Protein AF-A0A7G8G0A5-F1 (afdb_monomer)

Foldseek 3Di:
DPPFPKDKFFEDEDELDAAFAQDKDKDKADDPLVLVVQVVLVVDQQKHWYWYQHPVVRDTDQKTFIWHFPDWDADPSRIIITMIGTHFMWGFPAFPDPPPTTMTIITTAAADDDPDVPVLLVVQVVVVVVVQVVQVVVCVLQVHPDGDPPDQDSRLVSNLRVCLNPDDDSCSVVSSVSSPDSYSVPNPDPPPDDDDDDDDDDDDDDDDDDDDDDDDDDDPDDDPPPVVVVSVVVNVVSVLVVVLVVPWQAADDLVSLQVVLLVCLVLCLCCLQQNQDPAFFFQDVQRDDDQRNVRRLVVLVVLCVVLVVLVDDQAFEEEEEQCFLPPSVQCCCVVRNYQYEYEDLHPSRQVNNVVVDDPVTNYHYDYDDLLDDPAAFQQGLEYHYEAPQQQDLDLLSNLQSRLRNHHANHKYKYKHKAFFDVVNDDQDSVLVVLLVSLCGRNNGNDHHHLVRSLVSNVPHPSHDAHKDKDWSLSRRLVRLVSSLCSCVVCVVSQPVSPPVSVSVSSSCNVSSVSVSVCSVVRRMIIMIMMGDHD

pLDDT: mean 80.88, std 18.95, range [22.48, 98.88]

Nearest PDB structures (foldseek):
  3uj7-assembly1_A  TM=8.685E-01  e=6.143E-18  Plasmodium falciparum
  3ujc-assembly1_A  TM=8.290E-01  e=1.973E-17  Plasmodium falciparum
  4r6x-assembly2_B  TM=8.231E-01  e=2.464E-17  Plasmodium falciparum
  4mwz-assembly1_A  TM=8.624E-01  e=1.459E-16  Plasmodium vivax Sal-1
  6f5z-assembly1_A  TM=7.171E-01  e=2.883E-12  Haloferax volcanii DS2

Structure (mmCIF, N/CA/C/O backbone):
data_AF-A0A7G8G0A5-F1
#
_entry.id   AF-A0A7G8G0A5-F1
#
loop_
_atom_site.group_PDB
_atom_site.id
_atom_site.type_symbol
_atom_site.label_atom_id
_atom_site.label_alt_id
_atom_site.label_comp_id
_atom_site.label_asym_id
_atom_site.label_entity_id
_atom_site.label_seq_id
_atom_site.pdbx_PDB_ins_code
_atom_site.Cartn_x
_atom_site.Cartn_y
_atom_site.Cartn_z
_atom_site.occupancy
_atom_site.B_iso_or_equiv
_atom_site.auth_seq_id
_atom_site.auth_comp_id
_atom_site.auth_asym_id
_atom_site.auth_atom_id
_atom_site.pdbx_PDB_model_num
ATOM 1 N N . MET A 1 1 ? 52.695 -19.908 -10.503 1.00 34.16 1 MET A N 1
ATOM 2 C CA . MET A 1 1 ? 51.770 -19.891 -9.353 1.00 34.16 1 MET A CA 1
ATOM 3 C C . MET A 1 1 ? 51.284 -18.464 -9.249 1.00 34.16 1 MET A C 1
ATOM 5 O O . MET A 1 1 ? 52.084 -17.617 -8.889 1.00 34.16 1 MET A O 1
ATOM 9 N N . VAL A 1 2 ? 50.066 -18.184 -9.720 1.00 43.34 2 VAL A N 1
ATOM 10 C CA . VAL A 1 2 ? 49.451 -16.864 -9.519 1.00 43.34 2 VAL A CA 1
ATOM 11 C C . VAL A 1 2 ? 49.187 -16.764 -8.023 1.00 43.34 2 VAL A C 1
ATOM 13 O O . VAL A 1 2 ? 48.562 -17.663 -7.460 1.00 43.34 2 VAL A O 1
ATOM 16 N N . ASP A 1 3 ? 49.772 -15.762 -7.383 1.00 43.97 3 ASP A N 1
ATOM 17 C CA . ASP A 1 3 ? 49.637 -15.519 -5.952 1.00 43.97 3 ASP A CA 1
ATOM 18 C C . ASP A 1 3 ? 48.184 -15.100 -5.694 1.00 43.97 3 ASP A C 1
ATOM 20 O O . ASP A 1 3 ? 47.795 -13.958 -5.930 1.00 43.97 3 ASP A O 1
ATOM 24 N N . LEU A 1 4 ? 47.325 -16.067 -5.354 1.00 57.28 4 LEU A N 1
ATOM 25 C CA . LEU A 1 4 ? 45.922 -15.802 -5.056 1.00 57.28 4 LEU A CA 1
ATOM 26 C C . LEU A 1 4 ? 45.895 -15.021 -3.744 1.00 57.28 4 LEU A C 1
ATOM 28 O O . LEU A 1 4 ? 46.012 -15.596 -2.664 1.00 57.28 4 LEU A O 1
ATOM 32 N N . SER A 1 5 ? 45.767 -13.700 -3.841 1.00 76.12 5 SER A N 1
ATOM 33 C CA . SER A 1 5 ? 45.547 -12.842 -2.684 1.00 76.12 5 SER A CA 1
ATOM 34 C C . SER A 1 5 ? 44.157 -13.146 -2.126 1.00 76.12 5 SER A C 1
ATOM 36 O O . SER A 1 5 ? 43.118 -12.760 -2.663 1.00 76.12 5 SER A O 1
ATOM 38 N N . VAL A 1 6 ? 44.160 -13.943 -1.064 1.00 85.38 6 VAL A N 1
ATOM 39 C CA . VAL A 1 6 ? 42.969 -14.436 -0.388 1.00 85.38 6 VAL A CA 1
ATOM 40 C C . VAL A 1 6 ? 42.636 -13.505 0.778 1.00 85.38 6 VAL A C 1
ATOM 42 O O . VAL A 1 6 ? 43.509 -13.169 1.578 1.00 85.38 6 VAL A O 1
ATOM 45 N N . ARG A 1 7 ? 41.377 -13.067 0.873 1.00 89.06 7 ARG A N 1
ATOM 46 C CA . ARG A 1 7 ? 40.922 -12.117 1.895 1.00 89.06 7 ARG A CA 1
ATOM 47 C C . ARG A 1 7 ? 39.550 -12.499 2.441 1.00 89.06 7 ARG A C 1
ATOM 49 O O . ARG A 1 7 ? 38.685 -12.925 1.687 1.00 89.06 7 ARG A O 1
ATOM 56 N N . GLU A 1 8 ? 39.331 -12.305 3.738 1.00 92.94 8 GLU A N 1
ATOM 57 C CA . GLU A 1 8 ? 37.993 -12.417 4.322 1.00 92.94 8 GLU A CA 1
ATOM 58 C C . GLU A 1 8 ? 37.200 -11.123 4.093 1.00 92.94 8 GLU A C 1
ATOM 60 O O . GLU A 1 8 ? 37.700 -10.022 4.347 1.00 92.94 8 GLU A O 1
ATOM 65 N N . LEU A 1 9 ? 35.969 -11.258 3.600 1.00 94.81 9 LEU A N 1
ATOM 66 C CA . LEU A 1 9 ? 35.098 -10.142 3.250 1.00 94.81 9 LEU A CA 1
ATOM 67 C C . LEU A 1 9 ? 33.682 -10.377 3.807 1.00 94.81 9 LEU A C 1
ATOM 69 O O . LEU A 1 9 ? 33.119 -11.458 3.594 1.00 94.81 9 LEU A O 1
ATOM 73 N N . PRO A 1 10 ? 33.073 -9.388 4.488 1.00 97.12 10 PRO A N 1
ATOM 74 C CA . PRO A 1 10 ? 31.639 -9.394 4.757 1.00 97.12 10 PRO A CA 1
ATOM 75 C C . PRO A 1 10 ? 30.868 -9.414 3.439 1.00 97.12 10 PRO A C 1
ATOM 77 O O . PRO A 1 10 ? 31.215 -8.681 2.517 1.00 97.12 10 PRO A O 1
ATOM 80 N N . LEU A 1 11 ? 29.829 -10.234 3.337 1.00 97.06 11 LEU A N 1
ATOM 81 C CA . LEU A 1 11 ? 29.008 -10.374 2.143 1.00 97.06 11 LEU A CA 1
ATOM 82 C C . LEU A 1 11 ? 27.612 -9.798 2.362 1.00 97.06 11 LEU A C 1
ATOM 84 O O . LEU A 1 11 ? 26.955 -10.050 3.376 1.00 97.06 11 LEU A O 1
ATOM 88 N N . PHE A 1 12 ? 27.125 -9.120 1.331 1.00 97.06 12 PHE A N 1
ATOM 89 C CA . PHE A 1 12 ? 25.770 -8.622 1.214 1.00 97.06 12 PHE A CA 1
ATOM 90 C C . PHE A 1 12 ? 25.088 -9.250 -0.012 1.00 97.06 12 PHE A C 1
ATOM 92 O O . PHE A 1 12 ? 25.199 -8.733 -1.127 1.00 97.06 12 PHE A O 1
ATOM 99 N N . PRO A 1 13 ? 24.399 -10.391 0.177 1.00 95.69 13 PRO A N 1
ATOM 100 C CA . PRO A 1 13 ? 23.597 -10.999 -0.873 1.00 95.69 13 PRO A CA 1
ATOM 101 C C . PRO A 1 13 ? 22.370 -10.147 -1.189 1.00 95.69 13 PRO A C 1
ATOM 103 O O . PRO A 1 13 ? 21.563 -9.889 -0.296 1.00 95.69 13 PRO A O 1
ATOM 106 N N . LEU A 1 14 ? 22.220 -9.739 -2.449 1.00 92.69 14 LEU A N 1
ATOM 107 C CA . LEU A 1 14 ? 21.094 -8.929 -2.914 1.00 92.69 14 LEU A CA 1
ATOM 108 C C . LEU A 1 14 ? 20.305 -9.669 -4.009 1.00 92.69 14 LEU A C 1
ATOM 110 O O . LEU A 1 14 ? 20.919 -10.221 -4.927 1.00 92.69 14 LEU A O 1
ATOM 114 N N . PRO A 1 15 ? 18.961 -9.705 -3.929 1.00 90.62 15 PRO A N 1
ATOM 115 C CA . PRO A 1 15 ? 18.132 -10.444 -4.876 1.00 90.62 15 PRO A CA 1
ATOM 116 C C . PRO A 1 15 ? 18.207 -9.820 -6.271 1.00 90.62 15 PRO A C 1
ATOM 118 O O . PRO A 1 15 ? 17.812 -8.673 -6.453 1.00 90.62 15 PRO A O 1
ATOM 121 N N . ASP A 1 16 ? 18.715 -10.584 -7.241 1.00 88.12 16 ASP A N 1
ATOM 122 C CA . ASP A 1 16 ? 18.859 -10.175 -8.649 1.00 88.12 16 ASP A CA 1
ATOM 123 C C . ASP A 1 16 ? 19.626 -8.855 -8.885 1.00 88.12 16 ASP A C 1
ATOM 125 O O . ASP A 1 16 ? 19.468 -8.218 -9.925 1.00 88.12 16 ASP A O 1
ATOM 129 N N . VAL A 1 17 ? 20.503 -8.464 -7.953 1.00 89.88 17 VAL A N 1
ATOM 130 C CA . VAL A 1 17 ? 21.410 -7.317 -8.120 1.00 89.88 17 VAL A CA 1
ATOM 131 C C . VAL A 1 17 ? 22.817 -7.820 -8.428 1.00 89.88 17 VAL A C 1
ATOM 133 O O . VAL A 1 17 ? 23.393 -8.591 -7.659 1.00 89.88 17 VAL A O 1
ATOM 136 N N . VAL A 1 18 ? 23.382 -7.344 -9.538 1.00 92.25 18 VAL A N 1
ATOM 137 C CA . VAL A 1 18 ? 24.767 -7.594 -9.954 1.00 92.25 18 VAL A CA 1
ATOM 138 C C . VAL A 1 18 ? 25.498 -6.255 -9.973 1.00 92.25 18 VAL A C 1
ATOM 140 O O . VAL A 1 18 ? 25.157 -5.380 -10.761 1.00 92.25 18 VAL A O 1
ATOM 143 N N . LEU A 1 19 ? 26.487 -6.085 -9.094 1.00 92.94 19 LEU A N 1
ATOM 144 C CA . LEU A 1 19 ? 27.328 -4.887 -9.059 1.00 92.94 19 LEU A CA 1
ATOM 145 C C . LEU A 1 19 ? 28.544 -5.071 -9.972 1.00 92.94 19 LEU A C 1
ATOM 147 O O . LEU A 1 19 ? 29.227 -6.093 -9.885 1.00 92.94 19 LEU A O 1
ATOM 151 N N . PHE A 1 20 ? 28.848 -4.067 -10.792 1.00 92.31 20 PHE A N 1
ATOM 152 C CA . PHE A 1 20 ? 30.043 -4.035 -11.634 1.00 92.31 20 PHE A CA 1
ATOM 153 C C . PHE A 1 20 ? 31.130 -3.106 -11.064 1.00 92.31 20 PHE A C 1
ATOM 155 O O . PHE A 1 20 ? 30.820 -2.163 -10.334 1.00 92.31 20 PHE A O 1
ATOM 162 N N . PRO A 1 21 ? 32.417 -3.331 -11.393 1.00 90.94 21 PRO A N 1
ATOM 163 C CA . PRO A 1 21 ? 33.472 -2.353 -11.132 1.00 90.94 21 PRO A CA 1
ATOM 164 C C . PRO A 1 21 ? 33.136 -0.974 -11.715 1.00 90.94 21 PRO A C 1
ATOM 166 O O . PRO A 1 21 ? 32.608 -0.885 -12.822 1.00 90.94 21 PRO A O 1
ATOM 169 N N . SER A 1 22 ? 33.467 0.081 -10.972 1.00 85.56 22 SER A N 1
ATOM 170 C CA . SER A 1 22 ? 33.176 1.492 -11.270 1.00 85.56 22 SER A CA 1
ATOM 171 C C . SER A 1 22 ? 31.691 1.882 -11.288 1.00 85.56 22 SER A C 1
ATOM 173 O O . SER A 1 22 ? 31.385 3.051 -11.516 1.00 85.56 22 SER A O 1
ATOM 175 N N . ASP A 1 23 ? 30.774 0.952 -11.014 1.00 87.69 23 ASP A N 1
ATOM 176 C CA . ASP A 1 23 ? 29.342 1.236 -10.939 1.00 87.69 23 ASP A CA 1
ATOM 177 C C . ASP A 1 23 ? 28.933 1.743 -9.548 1.00 87.69 23 ASP A C 1
ATOM 179 O O . ASP A 1 23 ? 29.533 1.377 -8.530 1.00 87.69 23 ASP A O 1
ATOM 183 N N . VAL A 1 24 ? 27.909 2.596 -9.498 1.00 83.94 24 VAL A N 1
ATOM 184 C CA . VAL A 1 24 ? 27.424 3.216 -8.259 1.00 83.94 24 VAL A CA 1
ATOM 185 C C . VAL A 1 24 ? 26.131 2.549 -7.815 1.00 83.94 24 VAL A C 1
ATOM 187 O O . VAL A 1 24 ? 25.123 2.595 -8.514 1.00 83.94 24 VAL A O 1
ATOM 190 N N . LEU A 1 25 ? 26.126 2.007 -6.598 1.00 89.94 25 LEU A N 1
ATOM 191 C CA . LEU A 1 25 ? 24.969 1.329 -6.018 1.00 89.94 25 LEU A CA 1
ATOM 192 C C . LEU A 1 25 ? 24.530 2.012 -4.712 1.00 89.94 25 LEU A C 1
ATOM 194 O O . LEU A 1 25 ? 25.186 1.853 -3.673 1.00 89.94 25 LEU A O 1
ATOM 198 N N . PRO A 1 26 ? 23.428 2.784 -4.739 1.00 87.81 26 PRO A N 1
ATOM 199 C CA . PRO A 1 26 ? 22.772 3.296 -3.541 1.00 87.81 26 PRO A CA 1
ATOM 200 C C . PRO A 1 26 ? 22.026 2.176 -2.807 1.00 87.81 26 PRO A C 1
ATOM 202 O O . PRO A 1 26 ? 21.297 1.404 -3.426 1.00 87.81 26 PRO A O 1
ATOM 205 N N . LEU A 1 27 ? 22.170 2.103 -1.484 1.00 90.12 27 LEU A N 1
ATOM 206 C CA . LEU A 1 27 ? 21.532 1.082 -0.652 1.00 90.12 27 LEU A CA 1
ATOM 207 C C . LEU A 1 27 ? 20.889 1.704 0.587 1.00 90.12 27 LEU A C 1
ATOM 209 O O . LEU A 1 27 ? 21.472 2.568 1.247 1.00 90.12 27 LEU A O 1
ATOM 213 N N . HIS A 1 28 ? 19.704 1.202 0.932 1.00 89.62 28 HIS A N 1
ATOM 214 C CA . HIS A 1 28 ? 19.047 1.480 2.205 1.00 89.62 28 HIS A CA 1
ATOM 215 C C . HIS A 1 28 ? 19.254 0.299 3.160 1.00 89.62 28 HIS A C 1
ATOM 217 O O . HIS A 1 28 ? 18.750 -0.799 2.932 1.00 89.62 28 HIS A O 1
ATOM 223 N N . ILE A 1 29 ? 20.008 0.521 4.234 1.00 91.31 29 ILE A N 1
ATOM 224 C CA . ILE A 1 29 ? 20.352 -0.484 5.239 1.00 91.31 29 ILE A CA 1
ATOM 225 C C . ILE A 1 29 ? 19.411 -0.343 6.432 1.00 91.31 29 ILE A C 1
ATOM 227 O O . ILE A 1 29 ? 19.525 0.600 7.217 1.00 91.31 29 ILE A O 1
ATOM 231 N N . PHE A 1 30 ? 18.500 -1.301 6.589 1.00 90.12 30 PHE A N 1
ATOM 232 C CA . PHE A 1 30 ? 17.527 -1.308 7.686 1.00 90.12 30 PHE A CA 1
ATOM 233 C C . PHE A 1 30 ? 17.541 -2.599 8.513 1.00 90.12 30 PHE A C 1
ATOM 235 O O . PHE A 1 30 ? 17.307 -2.541 9.719 1.00 90.12 30 PHE A O 1
ATOM 242 N N . GLU A 1 31 ? 17.863 -3.751 7.915 1.00 89.62 31 GLU A N 1
ATOM 243 C CA . GLU A 1 31 ? 17.941 -5.023 8.642 1.00 89.62 31 GLU A CA 1
ATOM 244 C C . GLU A 1 31 ? 19.078 -5.019 9.676 1.00 89.62 31 GLU A C 1
ATOM 246 O O . GLU A 1 31 ? 20.223 -4.676 9.368 1.00 89.62 31 GLU A O 1
ATOM 251 N N . SER A 1 32 ? 18.794 -5.488 10.894 1.00 90.12 32 SER A N 1
ATOM 252 C CA . SER A 1 32 ? 19.729 -5.490 12.030 1.00 90.12 32 SER A CA 1
ATOM 253 C C . SER A 1 32 ? 21.078 -6.143 11.716 1.00 90.12 32 SER A C 1
ATOM 255 O O . SER A 1 32 ? 22.125 -5.638 12.122 1.00 90.12 32 SER A O 1
ATOM 257 N N . ARG A 1 33 ? 21.076 -7.239 10.946 1.00 92.75 33 ARG A N 1
ATOM 258 C CA . ARG A 1 33 ? 22.308 -7.916 10.514 1.00 92.75 33 ARG A CA 1
ATOM 259 C C . ARG A 1 33 ? 23.193 -7.052 9.625 1.00 92.75 33 ARG A C 1
ATOM 261 O O . ARG A 1 33 ? 24.404 -7.034 9.818 1.00 92.75 33 ARG A O 1
ATOM 268 N N . TYR A 1 34 ? 22.605 -6.302 8.699 1.00 94.44 34 TYR A N 1
ATOM 269 C CA . TYR A 1 34 ? 23.359 -5.447 7.790 1.00 94.44 34 TYR A CA 1
ATOM 270 C C . TYR A 1 34 ? 23.706 -4.101 8.421 1.00 94.44 34 TYR A C 1
ATOM 272 O O . TYR A 1 34 ? 24.714 -3.513 8.053 1.00 94.44 34 TYR A O 1
ATOM 280 N N . ARG A 1 35 ? 22.961 -3.656 9.440 1.00 93.69 35 ARG A N 1
ATOM 281 C CA . ARG A 1 35 ? 23.374 -2.546 10.316 1.00 93.69 35 ARG A CA 1
ATOM 282 C C . ARG A 1 35 ? 24.662 -2.889 11.067 1.00 93.69 35 ARG A C 1
ATOM 284 O O . ARG A 1 35 ? 25.605 -2.107 11.045 1.00 93.69 35 ARG A O 1
ATOM 291 N N . MET A 1 36 ? 24.732 -4.088 11.655 1.00 91.81 36 MET A N 1
ATOM 292 C CA . MET A 1 36 ? 25.958 -4.597 12.288 1.00 91.81 36 MET A CA 1
ATOM 293 C C . MET A 1 36 ? 27.101 -4.765 11.278 1.00 91.81 36 MET A C 1
ATOM 295 O O . MET A 1 36 ? 28.237 -4.402 11.574 1.00 91.81 36 MET A O 1
ATOM 299 N N . MET A 1 37 ? 26.802 -5.281 10.079 1.00 95.00 37 MET A N 1
ATOM 300 C CA . MET A 1 37 ? 27.782 -5.377 8.992 1.00 95.00 37 MET A CA 1
ATOM 301 C C . MET A 1 37 ? 28.336 -3.999 8.629 1.00 95.00 37 MET A C 1
ATOM 303 O O . MET A 1 37 ? 29.548 -3.820 8.612 1.00 95.00 37 MET A O 1
ATOM 307 N N . LEU A 1 38 ? 27.459 -3.023 8.379 1.00 94.38 38 LEU A N 1
ATOM 308 C CA . LEU A 1 38 ? 27.844 -1.672 7.993 1.00 94.38 38 LEU A CA 1
ATOM 309 C C . LEU A 1 38 ? 28.710 -1.015 9.068 1.00 94.38 38 LEU A C 1
ATOM 311 O O . LEU A 1 38 ? 29.742 -0.447 8.733 1.00 94.38 38 LEU A O 1
ATOM 315 N N . GLN A 1 39 ? 28.343 -1.136 10.345 1.00 91.81 39 GLN A N 1
ATOM 316 C CA . GLN A 1 39 ? 29.159 -0.614 11.440 1.00 91.81 39 GLN A CA 1
ATOM 317 C C . GLN A 1 39 ? 30.575 -1.216 11.425 1.00 91.81 39 GLN A C 1
ATOM 319 O O . GLN A 1 39 ? 31.555 -0.476 11.428 1.00 91.81 39 GLN A O 1
ATOM 324 N N . SER A 1 40 ? 30.688 -2.543 11.299 1.00 91.19 40 SER A N 1
ATOM 325 C CA . SER A 1 40 ? 31.984 -3.231 11.212 1.00 91.19 40 SER A CA 1
ATOM 326 C C . SER A 1 40 ? 32.793 -2.824 9.974 1.00 91.19 40 SER A C 1
ATOM 328 O O . SER A 1 40 ? 34.021 -2.748 10.024 1.00 91.19 40 SER A O 1
ATOM 330 N N . VAL A 1 41 ? 32.123 -2.577 8.851 1.00 93.94 41 VAL A N 1
ATOM 331 C CA . VAL A 1 41 ? 32.752 -2.170 7.590 1.00 93.94 41 VAL A CA 1
ATOM 332 C C . VAL A 1 41 ? 33.248 -0.722 7.667 1.00 93.94 41 VAL A C 1
ATOM 334 O O . VAL A 1 41 ? 34.349 -0.425 7.210 1.00 93.94 41 VAL A O 1
ATOM 337 N N . LEU A 1 42 ? 32.484 0.180 8.290 1.00 92.56 42 LEU A N 1
ATOM 338 C CA . LEU A 1 42 ? 32.860 1.587 8.473 1.00 92.56 42 LEU A CA 1
ATOM 339 C C . LEU A 1 42 ? 34.051 1.777 9.425 1.00 92.56 42 LEU A C 1
ATOM 341 O O . LEU A 1 42 ? 34.803 2.736 9.257 1.00 92.56 42 LEU A O 1
ATOM 345 N N . GLU A 1 43 ? 34.226 0.872 10.390 1.00 91.62 43 GLU A N 1
ATOM 346 C CA . GLU A 1 43 ? 35.365 0.840 11.321 1.00 91.62 43 GLU A CA 1
ATOM 347 C C . GLU A 1 43 ? 36.642 0.241 10.703 1.00 91.62 43 GLU A C 1
ATOM 349 O O . GLU A 1 43 ? 37.726 0.371 11.272 1.00 91.62 43 GLU A O 1
ATOM 354 N N . THR A 1 44 ? 36.525 -0.414 9.546 1.00 89.38 44 THR A N 1
ATOM 355 C CA . THR A 1 44 ? 37.640 -1.047 8.831 1.00 89.38 44 THR A CA 1
ATOM 356 C C . THR A 1 44 ? 37.958 -0.276 7.547 1.00 89.38 44 THR A C 1
ATOM 358 O O . THR A 1 44 ? 38.140 0.939 7.587 1.00 89.38 44 THR A O 1
ATOM 361 N N . ASP A 1 45 ? 38.065 -0.941 6.397 1.00 88.38 45 ASP A N 1
ATOM 362 C CA . ASP A 1 45 ? 38.434 -0.309 5.127 1.00 88.38 45 ASP A CA 1
ATOM 363 C C . ASP A 1 45 ? 37.228 0.046 4.251 1.00 88.38 45 ASP A C 1
ATOM 365 O O . ASP A 1 45 ? 37.384 0.272 3.054 1.00 88.38 45 ASP A O 1
ATOM 369 N N . ARG A 1 46 ? 36.025 0.114 4.839 1.00 95.31 46 ARG A N 1
ATOM 370 C CA . ARG A 1 46 ? 34.773 0.502 4.166 1.00 95.31 46 ARG A CA 1
ATOM 371 C C . ARG A 1 46 ? 34.373 -0.403 3.004 1.00 95.31 46 ARG A C 1
ATOM 373 O O . ARG A 1 46 ? 33.568 0.006 2.167 1.00 95.31 46 ARG A O 1
ATOM 380 N N . ARG A 1 47 ? 34.895 -1.631 2.969 1.00 95.88 47 ARG A N 1
ATOM 381 C CA . ARG A 1 47 ? 34.661 -2.597 1.896 1.00 95.88 47 ARG A CA 1
ATOM 382 C C . ARG A 1 47 ? 33.841 -3.798 2.340 1.00 95.88 47 ARG A C 1
ATOM 384 O O . ARG A 1 47 ? 34.058 -4.370 3.405 1.00 95.88 47 ARG A O 1
ATOM 391 N N . PHE A 1 48 ? 32.922 -4.208 1.476 1.00 97.56 48 PHE A N 1
ATOM 392 C CA . PHE A 1 48 ? 32.142 -5.435 1.613 1.00 97.56 48 PHE A CA 1
ATOM 393 C C . PHE A 1 48 ? 31.814 -6.005 0.231 1.00 97.56 48 PHE A C 1
ATOM 395 O O . PHE A 1 48 ? 31.931 -5.322 -0.779 1.00 97.56 48 PHE A O 1
ATOM 402 N N . GLY A 1 49 ? 31.437 -7.274 0.155 1.00 97.38 49 GLY A N 1
ATOM 403 C CA . GLY A 1 49 ? 31.151 -7.950 -1.103 1.00 97.38 49 GLY A CA 1
ATOM 404 C C . GLY A 1 49 ? 29.673 -7.920 -1.439 1.00 97.38 49 GLY A C 1
ATOM 405 O O . GLY A 1 49 ? 28.874 -8.477 -0.694 1.00 97.38 49 GLY A O 1
ATOM 406 N N . VAL A 1 50 ? 29.308 -7.346 -2.581 1.00 97.69 50 VAL A N 1
ATOM 407 C CA . VAL A 1 50 ? 27.973 -7.514 -3.158 1.00 97.69 50 VAL A CA 1
ATOM 408 C C . VAL A 1 50 ? 27.980 -8.769 -4.016 1.00 97.69 50 VAL A C 1
ATOM 410 O O . VAL A 1 50 ? 28.803 -8.925 -4.920 1.00 97.69 50 VAL A O 1
ATOM 413 N N . VAL A 1 51 ? 27.064 -9.678 -3.707 1.00 96.62 51 VAL A N 1
ATOM 414 C CA . VAL A 1 51 ? 26.895 -10.956 -4.403 1.00 96.62 51 VAL A CA 1
ATOM 415 C C . VAL A 1 51 ? 25.442 -11.100 -4.804 1.00 96.62 51 VAL A C 1
ATOM 417 O O . VAL A 1 51 ? 24.539 -10.824 -4.012 1.00 96.62 51 VAL A O 1
ATOM 420 N N . ARG A 1 52 ? 25.202 -11.553 -6.032 1.00 95.44 52 ARG A N 1
ATOM 421 C CA . ARG A 1 52 ? 23.842 -11.832 -6.473 1.00 95.44 52 ARG A CA 1
ATOM 422 C C . ARG A 1 52 ? 23.275 -12.996 -5.664 1.00 95.44 52 ARG A C 1
ATOM 424 O O . ARG A 1 52 ? 23.906 -14.046 -5.524 1.00 95.44 52 ARG A O 1
ATOM 431 N N . TRP A 1 53 ? 22.068 -12.812 -5.154 1.00 93.19 53 TRP A N 1
ATOM 432 C CA . TRP A 1 53 ? 21.223 -13.877 -4.636 1.00 93.19 53 TRP A CA 1
ATOM 433 C C . TRP A 1 53 ? 20.174 -14.220 -5.694 1.00 93.19 53 TRP A C 1
ATOM 435 O O . TRP A 1 53 ? 19.408 -13.343 -6.090 1.00 93.19 53 TRP A O 1
ATOM 445 N N . ASP A 1 54 ? 20.144 -15.468 -6.162 1.00 89.81 54 ASP A N 1
ATOM 446 C CA . ASP A 1 54 ? 19.067 -15.964 -7.022 1.00 89.81 54 ASP A CA 1
ATOM 447 C C . ASP A 1 54 ? 17.874 -16.347 -6.129 1.00 89.81 54 ASP A C 1
ATOM 449 O O . ASP A 1 54 ? 17.948 -17.347 -5.403 1.00 89.81 54 ASP A O 1
ATOM 453 N N . PRO A 1 55 ? 16.765 -15.582 -6.146 1.00 79.62 55 PRO A N 1
ATOM 454 C CA . PRO A 1 55 ? 15.609 -15.873 -5.306 1.00 79.62 55 PRO A CA 1
ATOM 455 C C . PRO A 1 55 ? 14.874 -17.155 -5.725 1.00 79.62 55 PRO A C 1
ATOM 457 O O . PRO A 1 55 ? 14.166 -17.728 -4.899 1.00 79.62 55 PRO A O 1
ATOM 460 N N . ASN A 1 56 ? 15.036 -17.615 -6.972 1.00 82.94 56 ASN A N 1
ATOM 461 C CA . ASN A 1 56 ? 14.377 -18.819 -7.483 1.00 82.94 56 ASN A CA 1
ATOM 462 C C . ASN A 1 56 ? 15.103 -20.083 -7.020 1.00 82.94 56 ASN A C 1
ATOM 464 O O . ASN A 1 56 ? 14.465 -21.045 -6.603 1.00 82.94 56 ASN A O 1
ATOM 468 N N . GLN A 1 57 ? 16.435 -20.075 -7.093 1.00 84.88 57 GLN A N 1
ATOM 469 C CA . GLN A 1 57 ? 17.271 -21.208 -6.678 1.00 84.88 57 GLN A CA 1
ATOM 470 C C . GLN A 1 57 ? 17.650 -21.151 -5.192 1.00 84.88 57 GLN A C 1
ATOM 472 O O . GLN A 1 57 ? 18.132 -22.139 -4.645 1.00 84.88 57 GLN A O 1
ATOM 477 N N . GLN A 1 58 ? 17.415 -20.012 -4.532 1.00 86.31 58 GLN A N 1
ATOM 478 C CA . GLN A 1 58 ? 17.864 -19.725 -3.167 1.00 86.31 58 GLN A CA 1
ATOM 479 C C . GLN A 1 58 ? 19.370 -19.945 -2.986 1.00 86.31 58 GLN A C 1
ATOM 481 O O . GLN A 1 58 ? 19.838 -20.469 -1.973 1.00 86.31 58 GLN A O 1
ATOM 486 N N . THR A 1 59 ? 20.137 -19.537 -3.994 1.00 90.88 59 THR A N 1
ATOM 487 C CA . THR A 1 59 ? 21.588 -19.701 -4.030 1.00 90.88 59 THR A CA 1
ATOM 488 C C . THR A 1 59 ? 22.285 -18.376 -4.273 1.00 90.88 59 THR A C 1
ATOM 490 O O . THR A 1 59 ? 21.795 -17.500 -4.983 1.00 90.88 59 THR A O 1
ATOM 493 N N . MET A 1 60 ? 23.471 -18.244 -3.690 1.00 93.19 60 MET A N 1
ATOM 494 C CA . MET A 1 60 ? 24.361 -17.114 -3.915 1.00 93.19 60 MET A CA 1
ATOM 495 C C . MET A 1 60 ? 25.265 -17.405 -5.113 1.00 93.19 60 MET A C 1
ATOM 497 O O . MET A 1 60 ? 25.771 -18.521 -5.236 1.00 93.19 60 MET A O 1
ATOM 501 N N . ALA A 1 61 ? 25.491 -16.407 -5.963 1.00 93.62 61 ALA A N 1
ATOM 502 C CA . ALA A 1 61 ? 26.447 -16.520 -7.053 1.00 93.62 61 ALA A CA 1
ATOM 503 C C . ALA A 1 61 ? 27.878 -16.729 -6.528 1.00 93.62 61 ALA A C 1
ATOM 505 O O . ALA A 1 61 ? 28.249 -16.253 -5.450 1.00 93.62 61 ALA A O 1
ATOM 506 N N . ALA A 1 62 ? 28.697 -17.439 -7.306 1.00 93.00 62 ALA A N 1
ATOM 507 C CA . ALA A 1 62 ? 30.082 -17.731 -6.942 1.00 93.00 62 ALA A CA 1
ATOM 508 C C . ALA A 1 62 ? 31.013 -16.520 -7.120 1.00 93.00 62 ALA A C 1
ATOM 510 O O . ALA A 1 62 ? 32.094 -16.485 -6.530 1.00 93.00 62 ALA A O 1
ATOM 511 N N . VAL A 1 63 ? 30.611 -15.536 -7.927 1.00 95.50 63 VAL A N 1
ATOM 512 C CA . VAL A 1 63 ? 31.371 -14.317 -8.215 1.00 95.50 63 VAL A CA 1
ATOM 513 C C . VAL A 1 63 ? 30.542 -13.092 -7.852 1.00 95.50 63 VAL A C 1
ATOM 515 O O . VAL A 1 63 ? 29.351 -13.024 -8.152 1.00 95.50 63 VAL A O 1
ATOM 518 N N . GLY A 1 64 ? 31.191 -12.122 -7.213 1.00 96.31 64 GLY A N 1
ATOM 519 C CA . GLY A 1 64 ? 30.607 -10.835 -6.852 1.00 96.31 64 GLY A CA 1
ATOM 520 C C . GLY A 1 64 ? 31.574 -9.682 -7.091 1.00 96.31 64 GLY A C 1
ATOM 521 O O . GLY A 1 64 ? 32.674 -9.863 -7.623 1.00 96.31 64 GLY A O 1
ATOM 522 N N . CYS A 1 65 ? 31.169 -8.488 -6.669 1.00 96.62 65 CYS A N 1
ATOM 523 C CA . CYS A 1 65 ? 31.992 -7.286 -6.734 1.00 96.62 65 CYS A CA 1
ATOM 524 C C . CYS A 1 65 ? 32.147 -6.672 -5.343 1.00 96.62 65 CYS A C 1
ATOM 526 O O . CYS A 1 65 ? 31.191 -6.560 -4.576 1.00 96.62 65 CYS A O 1
ATOM 528 N N . CYS A 1 66 ? 33.378 -6.307 -4.995 1.00 96.56 66 CYS A N 1
ATOM 529 C CA . CYS A 1 66 ? 33.672 -5.568 -3.779 1.00 96.56 66 CYS A CA 1
ATOM 530 C C . CYS A 1 66 ? 33.141 -4.143 -3.929 1.00 96.56 66 CYS A C 1
ATOM 532 O O . CYS A 1 66 ? 33.503 -3.451 -4.875 1.00 96.56 66 CYS A O 1
ATOM 534 N N . ALA A 1 67 ? 32.296 -3.721 -3.002 1.00 96.94 67 ALA A N 1
ATOM 535 C CA . ALA A 1 67 ? 31.736 -2.389 -2.911 1.00 96.94 67 ALA A CA 1
ATOM 536 C C . ALA A 1 67 ? 32.469 -1.601 -1.823 1.00 96.94 67 ALA A C 1
ATOM 538 O O . ALA A 1 67 ? 32.656 -2.099 -0.710 1.00 96.94 67 ALA A O 1
ATOM 539 N N . GLU A 1 68 ? 32.855 -0.366 -2.131 1.00 96.50 68 GLU A N 1
ATOM 540 C CA . GLU A 1 68 ? 33.396 0.585 -1.161 1.00 96.50 68 GLU A CA 1
ATOM 541 C C . GLU A 1 68 ? 32.343 1.639 -0.814 1.00 96.50 68 GLU A C 1
ATOM 543 O O . GLU A 1 68 ? 31.715 2.214 -1.703 1.00 96.50 68 GLU A O 1
ATOM 548 N N . VAL A 1 69 ? 32.135 1.904 0.476 1.00 95.12 69 VAL A N 1
ATOM 549 C CA . VAL A 1 69 ? 31.200 2.941 0.935 1.00 95.12 69 VAL A CA 1
ATOM 550 C C . VAL A 1 69 ? 31.821 4.324 0.733 1.00 95.12 69 VAL A C 1
ATOM 552 O O . VAL A 1 69 ? 32.715 4.726 1.481 1.00 95.12 69 VAL A O 1
ATOM 555 N N . ILE A 1 70 ? 31.303 5.073 -0.244 1.00 92.31 70 ILE A N 1
ATOM 556 C CA . ILE A 1 70 ? 31.772 6.430 -0.572 1.00 92.31 70 ILE A CA 1
ATOM 557 C C . ILE A 1 70 ? 30.968 7.518 0.148 1.00 92.31 70 ILE A C 1
ATOM 559 O O . ILE A 1 70 ? 31.503 8.579 0.465 1.00 92.31 70 ILE A O 1
ATOM 563 N N . GLN A 1 71 ? 29.697 7.250 0.456 1.00 87.88 71 GLN A N 1
ATOM 564 C CA . GLN A 1 71 ? 28.842 8.149 1.226 1.00 87.88 71 GLN A CA 1
ATOM 565 C C . GLN A 1 71 ? 27.987 7.350 2.203 1.00 87.88 71 GLN A C 1
ATOM 567 O O . GLN A 1 71 ? 27.488 6.276 1.874 1.00 87.88 71 GLN A O 1
ATOM 572 N N . HIS A 1 72 ? 27.794 7.893 3.401 1.00 91.44 72 HIS A N 1
ATOM 573 C CA . HIS A 1 72 ? 26.987 7.286 4.451 1.00 91.44 72 HIS A CA 1
ATOM 574 C C . HIS A 1 72 ? 26.209 8.365 5.201 1.00 91.44 72 HIS A C 1
ATOM 576 O O . HIS A 1 72 ? 26.763 9.402 5.561 1.00 91.44 72 HIS A O 1
ATOM 582 N N . GLN A 1 73 ? 24.919 8.116 5.405 1.00 87.00 73 GLN A N 1
ATOM 583 C CA . GLN A 1 73 ? 24.023 8.931 6.214 1.00 87.00 73 GLN A CA 1
ATOM 584 C C . GLN A 1 73 ? 23.256 8.010 7.167 1.00 87.00 73 GLN A C 1
ATOM 586 O O . GLN A 1 73 ? 22.490 7.155 6.717 1.00 87.00 73 GLN A O 1
ATOM 591 N N . SER A 1 74 ? 23.468 8.178 8.471 1.00 84.50 74 SER A N 1
ATOM 592 C CA . SER A 1 74 ? 22.701 7.484 9.511 1.00 84.50 74 SER A CA 1
ATOM 593 C C . SER A 1 74 ? 21.433 8.262 9.848 1.00 84.50 74 SER A C 1
ATOM 595 O O . SER A 1 74 ? 21.495 9.475 10.026 1.00 84.50 74 SER A O 1
ATOM 597 N N . GLY A 1 75 ? 20.306 7.563 9.962 1.00 78.06 75 GLY A N 1
ATOM 598 C CA . GLY A 1 75 ? 19.082 8.091 10.559 1.00 78.06 75 GLY A CA 1
ATOM 599 C C . GLY A 1 75 ? 19.055 7.890 12.076 1.00 78.06 75 GLY A C 1
ATOM 600 O O . GLY A 1 75 ? 19.777 7.048 12.617 1.00 78.06 75 GLY A O 1
ATOM 601 N N . ASP A 1 76 ? 18.184 8.630 12.759 1.00 69.44 76 ASP A N 1
ATOM 602 C CA . ASP A 1 76 ? 18.041 8.595 14.224 1.00 69.44 76 ASP A CA 1
ATOM 603 C C . ASP A 1 76 ? 17.464 7.261 14.750 1.00 69.44 76 ASP A C 1
ATOM 605 O O . ASP A 1 76 ? 17.617 6.918 15.920 1.00 69.44 76 ASP A O 1
ATOM 609 N N . ASP A 1 77 ? 16.854 6.457 13.874 1.00 74.50 77 ASP A N 1
ATOM 610 C CA . ASP A 1 77 ? 16.380 5.088 14.136 1.00 74.50 77 ASP A CA 1
ATOM 611 C C . ASP A 1 77 ? 17.471 4.010 13.906 1.00 74.50 77 ASP A C 1
ATOM 613 O O . ASP A 1 77 ? 17.245 2.794 14.027 1.00 74.50 77 ASP A O 1
ATOM 617 N N . GLY A 1 78 ? 18.679 4.459 13.552 1.00 72.19 78 GLY A N 1
ATOM 618 C CA . GLY A 1 78 ? 19.856 3.676 13.198 1.00 72.19 78 GLY A CA 1
ATOM 619 C C . GLY A 1 78 ? 19.755 2.912 11.874 1.00 72.19 78 GLY A C 1
ATOM 620 O O . GLY A 1 78 ? 20.584 2.032 11.625 1.00 72.19 78 GLY A O 1
ATOM 621 N N . ARG A 1 79 ? 18.775 3.225 11.014 1.00 85.81 79 ARG A N 1
ATOM 622 C CA . ARG A 1 79 ? 18.852 2.889 9.583 1.00 85.81 79 ARG A CA 1
ATOM 623 C C . ARG A 1 79 ? 19.934 3.742 8.926 1.00 85.81 79 ARG A C 1
ATOM 625 O O . ARG A 1 79 ? 20.353 4.768 9.458 1.00 85.81 79 ARG A O 1
ATOM 632 N N . SER A 1 80 ? 20.441 3.317 7.778 1.00 87.62 80 SER A N 1
ATOM 633 C CA . SER A 1 80 ? 21.468 4.073 7.060 1.00 87.62 80 SER A CA 1
ATOM 634 C C . SER A 1 80 ? 21.226 4.052 5.562 1.00 87.62 80 SER A C 1
ATOM 636 O O . SER A 1 80 ? 21.011 2.993 4.985 1.00 87.62 80 SER A O 1
ATOM 638 N N . ASN A 1 81 ? 21.307 5.216 4.928 1.00 88.81 81 ASN A N 1
ATOM 639 C CA . ASN A 1 81 ? 21.446 5.316 3.481 1.00 88.81 81 ASN A CA 1
ATOM 640 C C . ASN A 1 81 ? 22.936 5.365 3.154 1.00 88.81 81 ASN A C 1
ATOM 642 O O . ASN A 1 81 ? 23.666 6.192 3.707 1.00 88.81 81 ASN A O 1
ATOM 646 N N . ILE A 1 82 ? 23.392 4.484 2.271 1.00 91.56 82 ILE A N 1
ATOM 647 C CA . ILE A 1 82 ? 24.770 4.482 1.784 1.00 91.56 82 ILE A CA 1
ATOM 648 C C . ILE A 1 82 ? 24.793 4.586 0.266 1.00 91.56 82 ILE A C 1
ATOM 650 O O . ILE A 1 82 ? 23.908 4.082 -0.421 1.00 91.56 82 ILE A O 1
ATOM 654 N N . VAL A 1 83 ? 25.836 5.221 -0.251 1.00 87.50 83 VAL A N 1
ATOM 655 C CA . VAL A 1 83 ? 26.205 5.147 -1.663 1.00 87.50 83 VAL A CA 1
ATOM 656 C C . VAL A 1 83 ? 27.507 4.373 -1.730 1.00 87.50 83 VAL A C 1
ATOM 658 O O . VAL A 1 83 ? 28.445 4.662 -0.978 1.00 87.50 83 VAL A O 1
ATOM 661 N N . THR A 1 84 ? 27.549 3.374 -2.603 1.00 92.00 84 THR A N 1
ATOM 662 C CA . THR A 1 84 ? 28.711 2.505 -2.766 1.00 92.00 84 THR A CA 1
ATOM 663 C C . THR A 1 84 ? 29.237 2.547 -4.189 1.00 92.00 84 THR A C 1
ATOM 665 O O . THR A 1 84 ? 28.473 2.794 -5.118 1.00 92.00 84 THR A O 1
ATOM 668 N N . LEU A 1 85 ? 30.541 2.327 -4.340 1.00 92.12 85 LEU A N 1
ATOM 669 C CA . LEU A 1 85 ? 31.227 2.243 -5.625 1.00 92.12 85 LEU A CA 1
ATOM 670 C C . LEU A 1 85 ? 31.829 0.846 -5.782 1.00 92.12 85 LEU A C 1
ATOM 672 O O . LEU A 1 85 ? 32.613 0.417 -4.929 1.00 92.12 85 LEU A O 1
ATOM 676 N N . GLY A 1 86 ? 31.490 0.153 -6.866 1.00 92.38 86 GLY A N 1
ATOM 677 C CA . GLY A 1 86 ? 32.099 -1.124 -7.221 1.00 92.38 86 GLY A CA 1
ATOM 678 C C . GLY A 1 86 ? 33.595 -0.968 -7.497 1.00 92.38 86 GLY A C 1
ATOM 679 O O . GLY A 1 86 ? 34.015 -0.080 -8.231 1.00 92.38 86 GLY A O 1
ATOM 680 N N . GLN A 1 87 ? 34.413 -1.826 -6.899 1.00 92.06 87 GLN A N 1
ATOM 681 C CA . GLN A 1 87 ? 35.874 -1.772 -6.965 1.00 92.06 87 GLN A CA 1
ATOM 682 C C . GLN A 1 87 ? 36.420 -2.891 -7.849 1.00 92.06 87 GLN A C 1
ATOM 684 O O . GLN A 1 87 ? 36.844 -2.672 -8.979 1.00 92.06 87 GLN A O 1
ATOM 689 N N . GLN A 1 88 ? 36.416 -4.118 -7.329 1.00 91.06 88 GLN A N 1
ATOM 690 C CA . GLN A 1 88 ? 37.055 -5.261 -7.967 1.00 91.06 88 GLN A CA 1
ATOM 691 C C . GLN A 1 88 ? 36.203 -6.514 -7.799 1.00 91.06 88 GLN A C 1
ATOM 693 O O . GLN A 1 88 ? 35.549 -6.712 -6.773 1.00 91.06 88 GLN A O 1
ATOM 698 N N . ARG A 1 89 ? 36.225 -7.372 -8.819 1.00 94.00 89 ARG A N 1
ATOM 699 C CA . ARG A 1 89 ? 35.544 -8.665 -8.801 1.00 94.00 89 ARG A CA 1
ATOM 700 C C . ARG A 1 89 ? 36.286 -9.661 -7.926 1.00 94.00 89 ARG A C 1
ATOM 702 O O . ARG A 1 89 ? 37.517 -9.686 -7.894 1.00 94.00 89 ARG A O 1
ATOM 709 N N . PHE A 1 90 ? 35.533 -10.522 -7.264 1.00 95.44 90 PHE A N 1
ATOM 710 C CA . PHE A 1 90 ? 36.081 -11.603 -6.463 1.00 95.44 90 PHE A CA 1
ATOM 711 C C . PHE A 1 90 ? 35.278 -12.883 -6.664 1.00 95.44 90 PHE A C 1
ATOM 713 O O . PHE A 1 90 ? 34.094 -12.849 -6.997 1.00 95.44 90 PHE A O 1
ATOM 720 N N . ARG A 1 91 ? 35.921 -14.018 -6.405 1.00 95.44 91 ARG A N 1
ATOM 721 C CA . ARG A 1 91 ? 35.280 -15.329 -6.315 1.00 95.44 91 ARG A CA 1
ATOM 722 C C . ARG A 1 91 ? 35.159 -15.739 -4.855 1.00 95.44 91 ARG A C 1
ATOM 724 O O . ARG A 1 91 ? 36.138 -15.667 -4.115 1.00 95.44 91 ARG A O 1
ATOM 731 N N . VAL A 1 92 ? 33.976 -16.186 -4.456 1.00 95.50 92 VAL A N 1
ATOM 732 C CA . VAL A 1 92 ? 33.722 -16.776 -3.140 1.00 95.50 92 VAL A CA 1
ATOM 733 C C . VAL A 1 92 ? 34.360 -18.162 -3.098 1.00 95.50 92 VAL A C 1
ATOM 735 O O . VAL A 1 92 ? 34.026 -19.023 -3.907 1.00 95.50 92 VAL A O 1
ATOM 738 N N . LEU A 1 93 ? 35.284 -18.379 -2.162 1.00 93.19 93 LEU A N 1
ATOM 739 C CA . LEU A 1 93 ? 35.938 -19.673 -1.960 1.00 93.19 93 LEU A CA 1
ATOM 740 C C . LEU A 1 93 ? 35.152 -20.521 -0.959 1.00 93.19 93 LEU A C 1
ATOM 742 O O . LEU A 1 93 ? 34.785 -21.657 -1.247 1.00 93.19 93 LEU A O 1
ATOM 746 N N . ASN A 1 94 ? 34.874 -19.956 0.215 1.00 93.19 94 ASN A N 1
ATOM 747 C CA . ASN A 1 94 ? 34.043 -20.573 1.241 1.00 93.19 94 ASN A CA 1
ATOM 748 C C . ASN A 1 94 ? 33.427 -19.513 2.160 1.00 93.19 94 ASN A C 1
ATOM 750 O O . ASN A 1 94 ? 34.062 -18.518 2.502 1.00 93.19 94 ASN A O 1
ATOM 754 N N . VAL A 1 95 ? 32.190 -19.746 2.597 1.00 94.94 95 VAL A N 1
ATOM 755 C CA . VAL A 1 95 ? 31.538 -18.922 3.623 1.00 94.94 95 VAL A CA 1
ATOM 756 C C . VAL A 1 95 ? 32.129 -19.304 4.983 1.00 94.94 95 VAL A C 1
ATOM 758 O O . VAL A 1 95 ? 32.009 -20.450 5.412 1.00 94.94 95 VAL A O 1
ATOM 761 N N . THR A 1 96 ? 32.810 -18.365 5.639 1.00 92.62 96 THR A N 1
ATOM 762 C CA . THR A 1 96 ? 33.470 -18.556 6.943 1.00 92.62 96 THR A CA 1
ATOM 763 C C . THR A 1 96 ? 32.494 -18.376 8.101 1.00 92.62 96 THR A C 1
ATOM 765 O O . THR A 1 96 ? 32.662 -18.981 9.159 1.00 92.62 96 THR A O 1
ATOM 768 N N . ARG A 1 97 ? 31.456 -17.555 7.903 1.00 92.31 97 ARG A N 1
ATOM 769 C CA . ARG A 1 97 ? 30.470 -17.196 8.925 1.00 92.31 97 ARG A CA 1
ATOM 770 C C . ARG A 1 97 ? 29.115 -16.912 8.285 1.00 92.31 97 ARG A C 1
ATOM 772 O O . ARG A 1 97 ? 29.063 -16.247 7.261 1.00 92.31 97 ARG A O 1
ATOM 779 N N . GLU A 1 98 ? 28.029 -17.364 8.912 1.00 89.50 98 GLU A N 1
ATOM 780 C CA . GLU A 1 98 ? 26.646 -17.114 8.455 1.00 89.50 98 GLU A CA 1
ATOM 781 C C . GLU A 1 98 ? 25.930 -16.022 9.273 1.00 89.50 98 GLU A C 1
ATOM 783 O O . GLU A 1 98 ? 25.155 -15.239 8.728 1.00 89.50 98 GLU A O 1
ATOM 788 N N . THR A 1 99 ? 26.189 -15.947 10.585 1.00 88.31 99 THR A N 1
ATOM 789 C CA . THR A 1 99 ? 25.468 -15.063 11.521 1.00 88.31 99 THR A CA 1
ATOM 790 C C . THR A 1 99 ? 26.403 -14.081 12.231 1.00 88.31 99 THR A C 1
ATOM 792 O O . THR A 1 99 ? 27.442 -14.521 12.729 1.00 88.31 99 THR A O 1
ATOM 795 N N . PRO A 1 100 ? 26.034 -12.799 12.425 1.00 87.00 100 PRO A N 1
ATOM 796 C CA . PRO A 1 100 ? 24.735 -12.205 12.109 1.00 87.00 100 PRO A CA 1
ATOM 797 C C . PRO A 1 100 ? 24.569 -11.884 10.618 1.00 87.00 100 PRO A C 1
ATOM 799 O O . PRO A 1 100 ? 23.448 -11.893 10.126 1.00 87.00 100 PRO A O 1
ATOM 802 N N . PHE A 1 101 ? 25.671 -11.664 9.906 1.00 92.69 101 PHE A N 1
ATOM 803 C CA . PHE A 1 101 ? 25.744 -11.528 8.453 1.00 92.69 101 PHE A CA 1
ATOM 804 C C . PHE A 1 101 ? 26.783 -12.510 7.904 1.00 92.69 101 PHE A C 1
ATOM 806 O O . PHE A 1 101 ? 27.624 -13.018 8.655 1.00 92.69 101 PHE A O 1
ATOM 813 N N . ARG A 1 102 ? 26.719 -12.771 6.595 1.00 94.94 102 ARG A N 1
ATOM 814 C CA . ARG A 1 102 ? 27.651 -13.685 5.938 1.00 94.94 102 ARG A CA 1
ATOM 815 C C . ARG A 1 102 ? 29.028 -13.052 5.821 1.00 94.94 102 ARG A C 1
ATOM 817 O O . ARG A 1 102 ? 29.131 -11.908 5.399 1.00 94.94 102 ARG A O 1
ATOM 824 N N . SER A 1 103 ? 30.066 -13.817 6.112 1.00 95.31 103 SER A N 1
ATOM 825 C CA . SER A 1 103 ? 31.442 -13.506 5.726 1.00 95.31 103 SER A CA 1
ATOM 826 C C . SER A 1 103 ? 31.998 -14.682 4.949 1.00 95.31 103 SER A C 1
ATOM 828 O O . SER A 1 103 ? 31.643 -15.833 5.215 1.00 95.31 103 SER A O 1
ATOM 830 N N . ALA A 1 104 ? 32.847 -14.404 3.972 1.00 95.88 104 ALA A N 1
ATOM 831 C CA . ALA A 1 104 ? 33.474 -15.439 3.177 1.00 95.88 104 ALA A CA 1
ATOM 832 C C . ALA A 1 104 ? 34.935 -15.128 2.918 1.00 95.88 104 ALA A C 1
ATOM 834 O O . ALA A 1 104 ? 35.337 -13.967 2.833 1.00 95.88 104 ALA A O 1
ATOM 835 N N . MET A 1 105 ? 35.708 -16.188 2.722 1.00 95.94 105 MET A N 1
ATOM 836 C CA . MET A 1 105 ? 37.012 -16.070 2.113 1.00 95.94 105 MET A CA 1
ATOM 837 C C . MET A 1 105 ? 36.836 -15.900 0.608 1.00 95.94 105 MET A C 1
ATOM 839 O O . MET A 1 105 ? 36.129 -16.681 -0.037 1.00 95.94 105 MET A O 1
ATOM 843 N N . VAL A 1 106 ? 37.476 -14.881 0.050 1.00 95.69 106 VAL A N 1
ATOM 844 C CA . VAL A 1 106 ? 37.376 -14.539 -1.364 1.00 95.69 106 VAL A CA 1
ATOM 845 C C . VAL A 1 106 ? 38.756 -14.456 -2.002 1.00 95.69 106 VAL A C 1
ATOM 847 O O . VAL A 1 106 ? 39.735 -14.108 -1.342 1.00 95.69 106 VAL A O 1
ATOM 850 N N . SER A 1 107 ? 38.833 -14.766 -3.294 1.00 93.88 107 SER A N 1
ATOM 851 C CA . SER A 1 107 ? 40.009 -14.501 -4.127 1.00 93.88 107 SER A CA 1
ATOM 852 C C . SER A 1 107 ? 39.678 -13.440 -5.164 1.00 93.88 107 SER A C 1
ATOM 854 O O . SER A 1 107 ? 38.656 -13.556 -5.848 1.00 93.88 107 SER A O 1
ATOM 856 N N . TRP A 1 108 ? 40.546 -12.450 -5.328 1.00 92.38 108 TRP A N 1
ATOM 857 C CA . TRP A 1 108 ? 40.387 -11.436 -6.367 1.00 92.38 108 TRP A CA 1
ATOM 858 C C . TRP A 1 108 ? 40.487 -12.049 -7.766 1.00 92.38 108 TRP A C 1
ATOM 860 O O . TRP A 1 108 ? 41.282 -12.959 -8.003 1.00 92.38 108 TRP A O 1
ATOM 870 N N . ILE A 1 109 ? 39.645 -11.570 -8.681 1.00 89.69 109 ILE A N 1
ATOM 871 C CA . ILE A 1 109 ? 39.680 -11.961 -10.090 1.00 89.69 109 ILE A CA 1
ATOM 872 C C . ILE A 1 109 ? 40.464 -10.894 -10.850 1.00 89.69 109 ILE A C 1
ATOM 874 O O . ILE A 1 109 ? 40.128 -9.707 -10.799 1.00 89.69 109 ILE A O 1
ATOM 878 N N . GLU A 1 110 ? 41.494 -11.335 -11.561 1.00 81.88 110 GLU A N 1
ATOM 879 C CA . GLU A 1 110 ? 42.235 -10.533 -12.529 1.00 81.88 110 GLU A CA 1
ATOM 880 C C . GLU A 1 110 ? 41.828 -10.952 -13.943 1.00 81.88 110 GLU A C 1
ATOM 882 O O . GLU A 1 110 ? 41.538 -12.124 -14.193 1.00 81.88 110 GLU A O 1
ATOM 887 N N . ASP A 1 111 ? 41.768 -9.980 -14.852 1.00 79.38 111 ASP A N 1
ATOM 888 C CA . ASP A 1 111 ? 41.529 -10.255 -16.267 1.00 79.38 111 ASP A CA 1
ATOM 889 C C . ASP A 1 111 ? 42.762 -10.874 -16.917 1.00 79.38 111 ASP A C 1
ATOM 891 O O . ASP A 1 111 ? 43.900 -10.591 -16.534 1.00 79.38 111 ASP A O 1
ATOM 895 N N . GLU A 1 112 ? 42.530 -11.697 -17.936 1.00 79.88 112 GLU A N 1
ATOM 896 C CA . GLU A 1 112 ? 43.613 -12.253 -18.737 1.00 79.88 112 GLU A CA 1
ATOM 897 C C . GLU A 1 112 ? 44.399 -11.129 -19.436 1.00 79.88 112 GLU A C 1
ATOM 899 O O . GLU A 1 112 ? 43.800 -10.167 -19.938 1.00 79.88 112 GLU A O 1
ATOM 904 N N . PRO A 1 113 ? 45.741 -11.224 -19.490 1.00 70.81 113 PRO A N 1
ATOM 905 C CA . PRO A 1 113 ? 46.552 -10.239 -20.184 1.00 70.81 113 PRO A CA 1
ATOM 906 C C . PRO A 1 113 ? 46.160 -10.179 -21.664 1.00 70.81 113 PRO A C 1
ATOM 908 O O . PRO A 1 113 ? 45.945 -11.193 -22.326 1.00 70.81 113 PRO A O 1
ATOM 911 N N . VAL A 1 114 ? 46.051 -8.960 -22.184 1.00 72.06 114 VAL A N 1
ATOM 912 C CA . VAL A 1 114 ? 45.631 -8.719 -23.564 1.00 72.06 114 VAL A CA 1
ATOM 913 C C . VAL A 1 114 ? 46.847 -8.793 -24.485 1.00 72.06 114 VAL A C 1
ATOM 915 O O . VAL A 1 114 ? 47.693 -7.905 -24.465 1.00 72.06 114 VAL A O 1
ATOM 918 N N . ASP A 1 115 ? 46.900 -9.812 -25.344 1.00 72.38 115 ASP A N 1
ATOM 919 C CA . ASP A 1 115 ? 48.009 -9.994 -26.298 1.00 72.38 115 ASP A CA 1
ATOM 920 C C . ASP A 1 115 ? 48.005 -8.980 -27.460 1.00 72.38 115 ASP A C 1
ATOM 922 O O . ASP A 1 115 ? 49.028 -8.765 -28.107 1.00 72.38 115 ASP A O 1
ATOM 926 N N . ASN A 1 116 ? 46.851 -8.369 -27.767 1.00 76.00 116 ASN A N 1
ATOM 927 C CA . ASN A 1 116 ? 46.697 -7.428 -28.882 1.00 76.00 116 ASN A CA 1
ATOM 928 C C . ASN A 1 116 ? 45.767 -6.262 -28.513 1.00 76.00 116 ASN A C 1
ATOM 930 O O . ASN A 1 116 ? 44.554 -6.321 -28.732 1.00 76.00 116 ASN A O 1
ATOM 934 N N . THR A 1 117 ? 46.346 -5.203 -27.946 1.00 75.44 117 THR A N 1
ATOM 935 C CA . THR A 1 117 ? 45.625 -4.004 -27.487 1.00 75.44 117 THR A CA 1
ATOM 936 C C . THR A 1 117 ? 44.919 -3.268 -28.629 1.00 75.44 117 THR A C 1
ATOM 938 O O . THR A 1 117 ? 43.783 -2.837 -28.462 1.00 75.44 117 THR A O 1
ATOM 941 N N . SER A 1 118 ? 45.534 -3.205 -29.816 1.00 76.88 118 SER A N 1
ATOM 942 C CA . SER A 1 118 ? 44.993 -2.469 -30.971 1.00 76.88 118 SER A CA 1
ATOM 943 C C . SER A 1 118 ? 43.674 -3.055 -31.491 1.00 76.88 118 SER A C 1
ATOM 945 O O . SER A 1 118 ? 42.748 -2.325 -31.841 1.00 76.88 118 SER A O 1
ATOM 947 N N . GLU A 1 119 ? 43.554 -4.382 -31.501 1.00 77.81 119 GLU A N 1
ATOM 948 C CA . GLU A 1 119 ? 42.309 -5.066 -31.869 1.00 77.81 119 GLU A CA 1
ATOM 949 C C . GLU A 1 119 ? 41.194 -4.804 -30.847 1.00 77.81 119 GLU A C 1
ATOM 951 O O . GLU A 1 119 ? 40.029 -4.648 -31.211 1.00 77.81 119 GLU A O 1
ATOM 956 N N . LEU A 1 120 ? 41.555 -4.712 -29.567 1.00 76.56 120 LEU A N 1
ATOM 957 C CA . LEU A 1 120 ? 40.617 -4.498 -28.469 1.00 76.56 120 LEU A CA 1
ATOM 958 C C . LEU A 1 120 ? 40.099 -3.051 -28.436 1.00 76.56 120 LEU A C 1
ATOM 960 O O . LEU A 1 120 ? 38.909 -2.831 -28.219 1.00 76.56 120 LEU A O 1
ATOM 964 N N . GLU A 1 121 ? 40.957 -2.080 -28.750 1.00 80.19 121 GLU A N 1
ATOM 965 C CA . GLU A 1 121 ? 40.576 -0.682 -28.991 1.00 80.19 121 GLU A CA 1
ATOM 966 C C . GLU A 1 121 ? 39.654 -0.548 -30.213 1.00 80.19 121 GLU A C 1
ATOM 968 O O . GLU A 1 121 ? 38.635 0.142 -30.156 1.00 80.19 121 GLU A O 1
ATOM 973 N N . SER A 1 122 ? 39.954 -1.260 -31.307 1.00 79.38 122 SER A N 1
ATOM 974 C CA . SER A 1 122 ? 39.095 -1.284 -32.498 1.00 79.38 122 SER A CA 1
ATOM 975 C C . SER A 1 122 ? 37.714 -1.880 -32.200 1.00 79.38 122 SER A C 1
ATOM 977 O O . SER A 1 122 ? 36.691 -1.348 -32.649 1.00 79.38 122 SER A O 1
ATOM 979 N N . LEU A 1 123 ? 37.660 -2.949 -31.399 1.00 79.19 123 LEU A N 1
ATOM 980 C CA . LEU A 1 123 ? 36.405 -3.552 -30.963 1.00 79.19 123 LEU A CA 1
ATOM 981 C C . LEU A 1 123 ? 35.617 -2.609 -30.046 1.00 79.19 123 LEU A C 1
ATOM 983 O O . LEU A 1 123 ? 34.417 -2.449 -30.250 1.00 79.19 123 LEU A O 1
ATOM 987 N N . ALA A 1 124 ? 36.275 -1.943 -29.093 1.00 80.62 124 ALA A N 1
ATOM 988 C CA . ALA A 1 124 ? 35.636 -0.958 -28.222 1.00 80.62 124 ALA A CA 1
ATOM 989 C C . ALA A 1 124 ? 35.040 0.205 -29.022 1.00 80.62 124 ALA A C 1
ATOM 991 O O . ALA A 1 124 ? 33.872 0.532 -28.834 1.00 80.62 124 ALA A O 1
ATOM 992 N N . ALA A 1 125 ? 35.778 0.758 -29.990 1.00 80.12 125 ALA A N 1
ATOM 993 C CA . ALA A 1 125 ? 35.261 1.793 -30.884 1.00 80.12 125 ALA A CA 1
ATOM 994 C C . ALA A 1 125 ? 34.027 1.311 -31.669 1.00 80.12 125 ALA A C 1
ATOM 996 O O . ALA A 1 125 ? 33.042 2.041 -31.794 1.00 80.12 125 ALA A O 1
ATOM 997 N N . THR A 1 126 ? 34.051 0.062 -32.145 1.00 82.88 126 THR A N 1
ATOM 998 C CA . THR A 1 126 ? 32.923 -0.556 -32.857 1.00 82.88 126 THR A CA 1
ATOM 999 C C . THR A 1 126 ? 31.701 -0.719 -31.951 1.00 82.88 126 THR A C 1
ATOM 1001 O O . THR A 1 126 ? 30.588 -0.389 -32.355 1.00 82.88 126 THR A O 1
ATOM 1004 N N . VAL A 1 127 ? 31.889 -1.194 -30.717 1.00 79.88 127 VAL A N 1
ATOM 1005 C CA . VAL A 1 127 ? 30.812 -1.368 -29.730 1.00 79.88 127 VAL A CA 1
ATOM 1006 C C . VAL A 1 127 ? 30.235 -0.018 -29.307 1.00 79.88 127 VAL A C 1
ATOM 1008 O O . VAL A 1 127 ? 29.016 0.133 -29.280 1.00 79.88 127 VAL A O 1
ATOM 1011 N N . THR A 1 128 ? 31.080 0.981 -29.052 1.00 79.81 128 THR A N 1
ATOM 1012 C CA . THR A 1 128 ? 30.651 2.353 -28.753 1.00 79.81 128 THR A CA 1
ATOM 1013 C C . THR A 1 128 ? 29.836 2.938 -29.899 1.00 79.81 128 THR A C 1
ATOM 1015 O O . THR A 1 128 ? 28.802 3.560 -29.657 1.00 79.81 128 THR A O 1
ATOM 1018 N N . GLN A 1 129 ? 30.257 2.722 -31.149 1.00 78.81 129 GLN A N 1
ATOM 1019 C CA . GLN A 1 129 ? 29.494 3.180 -32.307 1.00 78.81 129 GLN A CA 1
ATOM 1020 C C . GLN A 1 129 ? 28.157 2.442 -32.427 1.00 78.81 129 GLN A C 1
ATOM 1022 O O . GLN A 1 129 ? 27.134 3.091 -32.591 1.00 78.81 129 GLN A O 1
ATOM 1027 N N . ALA A 1 130 ? 28.129 1.119 -32.254 1.00 78.38 130 ALA A N 1
ATOM 1028 C CA . ALA A 1 130 ? 26.885 0.351 -32.273 1.00 78.38 130 ALA A CA 1
ATOM 1029 C C . ALA A 1 130 ? 25.916 0.785 -31.159 1.00 78.38 130 ALA A C 1
ATOM 1031 O O . ALA A 1 130 ? 24.711 0.867 -31.384 1.00 78.38 130 ALA A O 1
ATOM 1032 N N . LEU A 1 131 ? 26.428 1.107 -29.967 1.00 76.06 131 LEU A N 1
ATOM 1033 C CA . LEU A 1 131 ? 25.634 1.644 -28.864 1.00 76.06 131 LEU A CA 1
ATOM 1034 C C . LEU A 1 131 ? 25.064 3.028 -29.212 1.00 76.06 131 LEU A C 1
ATOM 1036 O O . LEU A 1 131 ? 23.874 3.264 -29.002 1.00 76.06 131 LEU A O 1
ATOM 1040 N N . LYS A 1 132 ? 25.885 3.918 -29.790 1.00 79.12 132 LYS A N 1
ATOM 1041 C CA . LYS A 1 132 ? 25.443 5.223 -30.313 1.00 79.12 132 LYS A CA 1
ATOM 1042 C C . LYS A 1 132 ? 24.359 5.053 -31.368 1.00 79.12 132 LYS A C 1
ATOM 1044 O O . LYS A 1 132 ? 23.325 5.698 -31.256 1.00 79.12 132 LYS A O 1
ATOM 1049 N N . ASP A 1 133 ? 24.548 4.140 -32.314 1.00 75.19 133 ASP A N 1
ATOM 1050 C CA . ASP A 1 133 ? 23.586 3.855 -33.374 1.00 75.19 133 ASP A CA 1
ATOM 1051 C C . ASP A 1 133 ? 22.276 3.312 -32.797 1.00 75.19 133 ASP A C 1
ATOM 1053 O O . ASP A 1 133 ? 21.207 3.747 -33.207 1.00 75.19 133 ASP A O 1
ATOM 1057 N N . VAL A 1 134 ? 22.321 2.404 -31.814 1.00 74.06 134 VAL A N 1
ATOM 1058 C CA . VAL A 1 134 ? 21.118 1.888 -31.141 1.00 74.06 134 VAL A CA 1
ATOM 1059 C C . VAL A 1 134 ? 20.384 3.006 -30.410 1.00 74.06 134 VAL A C 1
ATOM 1061 O O . VAL A 1 134 ? 19.165 3.103 -30.544 1.00 74.06 134 VAL A O 1
ATOM 1064 N N . VAL A 1 135 ? 21.085 3.866 -29.670 1.00 71.56 135 VAL A N 1
ATOM 1065 C CA . VAL A 1 135 ? 20.466 4.987 -28.946 1.00 71.56 135 VAL A CA 1
ATOM 1066 C C . VAL A 1 135 ? 19.932 6.047 -29.910 1.00 71.56 135 VAL A C 1
ATOM 1068 O O . VAL A 1 135 ? 18.828 6.544 -29.707 1.00 71.56 135 VAL A O 1
ATOM 1071 N N . GLU A 1 136 ? 20.644 6.345 -30.997 1.00 70.44 136 GLU A N 1
ATOM 1072 C CA . GLU A 1 136 ? 20.222 7.297 -32.027 1.00 70.44 136 GLU A CA 1
ATOM 1073 C C . GLU A 1 136 ? 19.042 6.760 -32.843 1.00 70.44 136 GLU A C 1
ATOM 1075 O O . GLU A 1 136 ? 18.075 7.483 -33.072 1.00 70.44 136 GLU A O 1
ATOM 1080 N N . LEU A 1 137 ? 19.071 5.492 -33.261 1.00 68.19 137 LEU A N 1
ATOM 1081 C CA . LEU A 1 137 ? 17.962 4.835 -33.956 1.00 68.19 137 LEU A CA 1
ATOM 1082 C C . LEU A 1 137 ? 16.751 4.719 -33.040 1.00 68.19 137 LEU A C 1
ATOM 1084 O O . LEU A 1 137 ? 15.646 5.022 -33.476 1.00 68.19 137 LEU A O 1
ATOM 1088 N N . THR A 1 138 ? 16.942 4.351 -31.772 1.00 62.22 138 THR A N 1
ATOM 1089 C CA . THR A 1 138 ? 15.857 4.336 -30.782 1.00 62.22 138 THR A CA 1
ATOM 1090 C C . THR A 1 138 ? 15.314 5.748 -30.576 1.00 62.22 138 THR A C 1
ATOM 1092 O O . THR A 1 138 ? 14.101 5.928 -30.581 1.00 62.22 138 THR A O 1
ATOM 1095 N N . GLY A 1 139 ? 16.172 6.767 -30.499 1.00 63.97 139 GLY A N 1
ATOM 1096 C CA . GLY A 1 139 ? 15.786 8.177 -30.417 1.00 63.97 139 GLY A CA 1
ATOM 1097 C C . GLY A 1 139 ? 14.997 8.650 -31.641 1.00 63.97 139 GLY A C 1
ATOM 1098 O O . GLY A 1 139 ? 13.944 9.260 -31.484 1.00 63.97 139 GLY A O 1
ATOM 1099 N N . LYS A 1 140 ? 15.427 8.287 -32.857 1.00 66.12 140 LYS A N 1
ATOM 1100 C CA . LYS A 1 140 ? 14.724 8.566 -34.126 1.00 66.12 140 LYS A CA 1
ATOM 1101 C C . LYS A 1 140 ? 13.394 7.818 -34.238 1.00 66.12 140 LYS A C 1
ATOM 1103 O O . LYS A 1 140 ? 12.430 8.366 -34.758 1.00 66.12 140 LYS A O 1
ATOM 1108 N N . LEU A 1 141 ? 13.331 6.576 -33.758 1.00 52.38 141 LEU A N 1
ATOM 1109 C CA . LEU A 1 141 ? 12.122 5.744 -33.756 1.00 52.38 141 LEU A CA 1
ATOM 1110 C C . LEU A 1 141 ? 11.117 6.171 -32.675 1.00 52.38 141 LEU A C 1
ATOM 1112 O O . LEU A 1 141 ? 9.924 5.924 -32.830 1.00 52.38 141 LEU A O 1
ATOM 1116 N N . THR A 1 142 ? 11.586 6.795 -31.591 1.00 51.53 142 THR A N 1
ATOM 1117 C CA . THR A 1 142 ? 10.756 7.243 -30.456 1.00 51.53 142 THR A CA 1
ATOM 1118 C C . THR A 1 142 ? 10.551 8.760 -30.402 1.00 51.53 142 THR A C 1
ATOM 1120 O O . THR A 1 142 ? 9.913 9.244 -29.470 1.00 51.53 142 THR A O 1
ATOM 1123 N N . ASP A 1 143 ? 11.078 9.493 -31.391 1.00 50.59 143 ASP A N 1
ATOM 1124 C CA . ASP A 1 143 ? 11.112 10.962 -31.493 1.00 50.59 143 ASP A CA 1
ATOM 1125 C C . ASP A 1 143 ? 11.524 11.644 -30.173 1.00 50.59 143 ASP A C 1
ATOM 1127 O O . ASP A 1 143 ? 10.942 12.624 -29.700 1.00 50.59 143 ASP A O 1
ATOM 1131 N N . SER A 1 144 ? 12.539 11.060 -29.532 1.00 48.03 144 SER A N 1
ATOM 1132 C CA . SER A 1 144 ? 13.100 11.504 -28.261 1.00 48.03 144 SER A CA 1
ATOM 1133 C C . SER A 1 144 ? 14.548 11.929 -28.456 1.00 48.03 144 SER A C 1
ATOM 1135 O O . SER A 1 144 ? 15.340 11.222 -29.079 1.00 48.03 144 SER A O 1
ATOM 1137 N N . LYS A 1 145 ? 14.931 13.073 -27.877 1.00 46.66 145 LYS A N 1
ATOM 1138 C CA . LYS A 1 145 ? 16.340 13.478 -27.759 1.00 46.66 145 LYS A CA 1
ATOM 1139 C C . LYS A 1 145 ? 17.010 12.672 -26.640 1.00 46.66 145 LYS A C 1
ATOM 1141 O O . LYS A 1 145 ? 17.314 13.223 -25.586 1.00 46.66 145 LYS A O 1
ATOM 1146 N N . SER A 1 146 ? 17.177 11.366 -26.826 1.00 55.06 146 SER A N 1
ATOM 1147 C CA . SER A 1 146 ? 18.049 10.558 -25.972 1.00 55.06 146 SER A CA 1
ATOM 1148 C C . SER A 1 146 ? 19.449 10.555 -26.573 1.00 55.06 146 SER A C 1
ATOM 1150 O O . SER A 1 146 ? 19.654 9.992 -27.646 1.00 55.06 146 SER A O 1
ATOM 1152 N N . SER A 1 147 ? 20.399 11.195 -25.900 1.00 60.91 147 SER A N 1
ATOM 1153 C CA . SER A 1 147 ? 21.826 11.023 -26.164 1.00 60.91 147 SER A CA 1
ATOM 1154 C C . SER A 1 147 ? 22.419 10.102 -25.104 1.00 60.91 147 SER A C 1
ATOM 1156 O O . SER A 1 147 ? 21.922 10.037 -23.977 1.00 60.91 147 SER A O 1
ATOM 1158 N N . LEU A 1 148 ? 23.476 9.381 -25.469 1.00 63.91 148 LEU A N 1
ATOM 1159 C CA . LEU A 1 148 ? 24.346 8.772 -24.468 1.00 63.91 148 LEU A CA 1
ATOM 1160 C C . LEU A 1 148 ? 24.982 9.879 -23.610 1.00 63.91 148 LEU A C 1
ATOM 1162 O O . LEU A 1 148 ? 25.077 11.018 -24.081 1.00 63.91 148 LEU A O 1
ATOM 1166 N N . PRO A 1 149 ? 25.397 9.567 -22.373 1.00 67.56 149 PRO A N 1
ATOM 1167 C CA . PRO A 1 149 ? 26.241 10.464 -21.595 1.00 67.56 149 PRO A CA 1
ATOM 1168 C C . PRO A 1 149 ? 27.498 10.836 -22.391 1.00 67.56 149 PRO A C 1
ATOM 1170 O O . PRO A 1 149 ? 28.024 10.012 -23.146 1.00 67.56 149 PRO A O 1
ATOM 1173 N N . ASP A 1 150 ? 27.964 12.075 -22.239 1.00 60.94 150 ASP A N 1
ATOM 1174 C CA . ASP A 1 150 ? 29.159 12.560 -22.941 1.00 60.94 150 ASP A CA 1
ATOM 1175 C C . ASP A 1 150 ? 30.451 11.898 -22.412 1.00 60.94 150 ASP A C 1
ATOM 1177 O O . ASP A 1 150 ? 31.483 11.935 -23.077 1.00 60.94 150 ASP A O 1
ATOM 1181 N N . ASP A 1 151 ? 30.386 11.259 -21.242 1.00 67.75 151 ASP A N 1
ATOM 1182 C CA . ASP A 1 151 ? 31.483 10.690 -20.455 1.00 67.75 151 ASP A CA 1
ATOM 1183 C C . ASP A 1 151 ? 31.497 9.148 -20.449 1.00 67.75 151 ASP A C 1
ATOM 1185 O O . ASP A 1 151 ? 31.696 8.507 -19.417 1.00 67.75 151 ASP A O 1
ATOM 1189 N N . LEU A 1 152 ? 31.292 8.523 -21.612 1.00 78.75 152 LEU A N 1
ATOM 1190 C CA . LEU A 1 152 ? 31.485 7.074 -21.745 1.00 78.75 152 LEU A CA 1
ATOM 1191 C C . LEU A 1 152 ? 32.951 6.682 -21.472 1.00 78.75 152 LEU A C 1
ATOM 1193 O O . LEU A 1 152 ? 33.853 7.382 -21.934 1.00 78.75 152 LEU A O 1
ATOM 1197 N N . PRO A 1 153 ? 33.215 5.546 -20.797 1.00 80.81 153 PRO A N 1
ATOM 1198 C CA . PRO A 1 153 ? 34.583 5.095 -20.570 1.00 80.81 153 PRO A CA 1
ATOM 1199 C C . PRO A 1 153 ? 35.323 4.779 -21.877 1.00 80.81 153 PRO A C 1
ATOM 1201 O O . PRO A 1 153 ? 34.825 4.026 -22.716 1.00 80.81 153 PRO A O 1
ATOM 1204 N N . ASP A 1 154 ? 36.545 5.299 -22.012 1.00 75.50 154 ASP A N 1
ATOM 1205 C CA . ASP A 1 154 ? 37.407 5.070 -23.183 1.00 75.50 154 ASP A CA 1
ATOM 1206 C C . ASP A 1 154 ? 38.132 3.717 -23.127 1.00 75.50 154 ASP A C 1
ATOM 1208 O O . ASP A 1 154 ? 38.507 3.146 -24.155 1.00 75.50 154 ASP A O 1
ATOM 1212 N N . LEU A 1 155 ? 38.341 3.182 -21.919 1.00 80.00 155 LEU A N 1
ATOM 1213 C CA . LEU A 1 155 ? 39.025 1.910 -21.731 1.00 80.00 155 LEU A CA 1
ATOM 1214 C C . LEU A 1 155 ? 38.069 0.745 -22.037 1.00 80.00 155 LEU A C 1
ATOM 1216 O O . LEU A 1 155 ? 37.021 0.636 -21.397 1.00 80.00 155 LEU A O 1
ATOM 1220 N N . PRO A 1 156 ? 38.435 -0.201 -22.929 1.00 80.06 156 PRO A N 1
ATOM 1221 C CA . PRO A 1 156 ? 37.538 -1.279 -23.354 1.00 80.06 156 PRO A CA 1
ATOM 1222 C C . PRO A 1 156 ? 36.950 -2.117 -22.213 1.00 80.06 156 PRO A C 1
ATOM 1224 O O . PRO A 1 156 ? 35.797 -2.543 -22.269 1.00 80.06 156 PRO A O 1
ATOM 1227 N N . ARG A 1 157 ? 37.743 -2.343 -21.159 1.00 79.94 157 ARG A N 1
ATOM 1228 C CA . ARG A 1 157 ? 37.300 -3.065 -19.964 1.00 79.94 157 ARG A CA 1
ATOM 1229 C C . ARG A 1 157 ? 36.203 -2.299 -19.228 1.00 79.94 157 ARG A C 1
ATOM 1231 O O . ARG A 1 157 ? 35.165 -2.873 -18.916 1.00 79.94 157 ARG A O 1
ATOM 1238 N N . GLU A 1 158 ? 36.418 -1.015 -18.977 1.00 81.19 158 GLU A N 1
ATOM 1239 C CA . GLU A 1 158 ? 35.459 -0.166 -18.265 1.00 81.19 158 GLU A CA 1
ATOM 1240 C C . GLU A 1 158 ? 34.178 0.012 -19.078 1.00 81.19 158 GLU A C 1
ATOM 1242 O O . GLU A 1 158 ? 33.087 -0.106 -18.527 1.00 81.19 158 GLU A O 1
ATOM 1247 N N . LEU A 1 159 ? 34.300 0.168 -20.400 1.00 79.62 159 LEU A N 1
ATOM 1248 C CA . LEU A 1 159 ? 33.161 0.206 -21.313 1.00 79.62 159 LEU A CA 1
ATOM 1249 C C . LEU A 1 159 ? 32.328 -1.083 -21.237 1.00 79.62 159 LEU A C 1
ATOM 1251 O O . LEU A 1 159 ? 31.100 -1.022 -21.207 1.00 79.62 159 LEU A O 1
ATOM 1255 N N . SER A 1 160 ? 32.974 -2.253 -21.174 1.00 80.88 160 SER A N 1
ATOM 1256 C CA . SER A 1 160 ? 32.266 -3.537 -21.083 1.00 80.88 160 SER A CA 1
ATOM 1257 C C . SER A 1 160 ? 31.447 -3.671 -19.793 1.00 80.88 160 SER A C 1
ATOM 1259 O O . SER A 1 160 ? 30.299 -4.118 -19.835 1.00 80.88 160 SER A O 1
ATOM 1261 N N . PHE A 1 161 ? 31.992 -3.211 -18.663 1.00 84.31 161 PHE A N 1
ATOM 1262 C CA . PHE A 1 161 ? 31.289 -3.188 -17.382 1.00 84.31 161 PHE A CA 1
ATOM 1263 C C . PHE A 1 161 ? 30.188 -2.135 -17.348 1.00 84.31 161 PHE A C 1
ATOM 1265 O O . PHE A 1 161 ? 29.095 -2.427 -16.870 1.00 84.31 161 PHE A O 1
ATOM 1272 N N . TRP A 1 162 ? 30.431 -0.955 -17.921 1.00 82.31 162 TRP A N 1
ATOM 1273 C CA . TRP A 1 162 ? 29.421 0.091 -18.042 1.00 82.31 162 TRP A CA 1
ATOM 1274 C C . TRP A 1 162 ? 28.210 -0.405 -18.834 1.00 82.31 162 TRP A C 1
ATOM 1276 O O . TRP A 1 162 ? 27.076 -0.249 -18.385 1.00 82.31 162 TRP A O 1
ATOM 1286 N N . ILE A 1 163 ? 28.438 -1.079 -19.968 1.00 79.81 163 ILE A N 1
ATOM 1287 C CA . ILE A 1 163 ? 27.361 -1.682 -20.763 1.00 79.81 163 ILE A CA 1
ATOM 1288 C C . ILE A 1 163 ? 26.615 -2.726 -19.932 1.00 79.81 163 ILE A C 1
ATOM 1290 O O . ILE A 1 163 ? 25.390 -2.676 -19.894 1.00 79.81 163 ILE A O 1
ATOM 1294 N N . GLY A 1 164 ? 27.332 -3.625 -19.246 1.00 79.75 164 GLY A N 1
ATOM 1295 C CA . GLY A 1 164 ? 26.746 -4.648 -18.374 1.00 79.75 164 GLY A CA 1
ATOM 1296 C C . GLY A 1 164 ? 25.849 -4.067 -17.276 1.00 79.75 164 GLY A C 1
ATOM 1297 O O . GLY A 1 164 ? 24.718 -4.525 -17.108 1.00 79.75 164 GLY A O 1
ATOM 1298 N N . ALA A 1 165 ? 26.307 -3.021 -16.586 1.00 77.50 165 ALA A N 1
ATOM 1299 C CA . ALA A 1 165 ? 25.554 -2.329 -15.538 1.00 77.50 165 ALA A CA 1
ATOM 1300 C C . ALA A 1 165 ? 24.278 -1.647 -16.068 1.00 77.50 165 ALA A C 1
ATOM 1302 O O . ALA A 1 165 ? 23.251 -1.636 -15.393 1.00 77.50 165 ALA A O 1
ATOM 1303 N N . HIS A 1 166 ? 24.311 -1.139 -17.304 1.00 76.94 166 HIS A N 1
ATOM 1304 C CA . HIS A 1 166 ? 23.209 -0.384 -17.911 1.00 76.94 166 HIS A CA 1
ATOM 1305 C C . HIS A 1 166 ? 22.297 -1.224 -18.822 1.00 76.94 166 HIS A C 1
ATOM 1307 O O . HIS A 1 166 ? 21.430 -0.675 -19.510 1.00 76.94 166 HIS A O 1
ATOM 1313 N N . LEU A 1 167 ? 22.447 -2.555 -18.836 1.00 70.56 167 LEU A N 1
ATOM 1314 C CA . LEU A 1 167 ? 21.505 -3.437 -19.523 1.00 70.56 167 LEU A CA 1
ATOM 1315 C C . LEU A 1 167 ? 20.117 -3.334 -18.861 1.00 70.56 167 LEU A C 1
ATOM 1317 O O . LEU A 1 167 ? 19.924 -3.695 -17.704 1.00 70.56 167 LEU A O 1
ATOM 1321 N N . GLY A 1 168 ? 19.124 -2.842 -19.604 1.00 52.78 168 GLY A N 1
ATOM 1322 C CA . GLY A 1 168 ? 17.749 -2.718 -19.117 1.00 52.78 168 GLY A CA 1
ATOM 1323 C C . GLY A 1 168 ? 16.954 -4.028 -19.208 1.00 52.78 168 GLY A C 1
ATOM 1324 O O . GLY A 1 168 ? 17.016 -4.735 -20.212 1.00 52.78 168 GLY A O 1
ATOM 1325 N N . GLY A 1 169 ? 16.129 -4.318 -18.195 1.00 53.28 169 GLY A N 1
ATOM 1326 C CA . GLY A 1 169 ? 15.220 -5.475 -18.167 1.00 53.28 169 GLY A CA 1
ATOM 1327 C C . GLY A 1 169 ? 15.636 -6.569 -17.169 1.00 53.28 169 GLY A C 1
ATOM 1328 O O . GLY A 1 169 ? 16.506 -6.338 -16.338 1.00 53.28 169 GLY A O 1
ATOM 1329 N N . PRO A 1 170 ? 15.005 -7.761 -17.190 1.00 57.00 170 PRO A N 1
ATOM 1330 C CA . PRO A 1 170 ? 15.340 -8.874 -16.299 1.00 57.00 170 PRO A CA 1
ATOM 1331 C C . PRO A 1 170 ? 16.576 -9.613 -16.822 1.00 57.00 170 PRO A C 1
ATOM 1333 O O . PRO A 1 170 ? 16.474 -10.728 -17.332 1.00 57.00 170 PRO A O 1
ATOM 1336 N N . VAL A 1 171 ? 17.718 -8.937 -16.756 1.00 80.19 171 VAL A N 1
ATOM 1337 C CA . VAL A 1 171 ? 18.983 -9.381 -17.347 1.00 80.19 171 VAL A CA 1
ATOM 1338 C C . VAL A 1 171 ? 19.997 -9.848 -16.304 1.00 80.19 171 VAL A C 1
ATOM 1340 O O . VAL A 1 171 ? 21.165 -9.996 -16.629 1.00 80.19 171 VAL A O 1
ATOM 1343 N N . ALA A 1 172 ? 19.577 -10.085 -15.057 1.00 80.06 172 ALA A N 1
ATOM 1344 C CA . ALA A 1 172 ? 20.483 -10.425 -13.956 1.00 80.06 172 ALA A CA 1
ATOM 1345 C C . ALA A 1 172 ? 21.329 -11.681 -14.238 1.00 80.06 172 ALA A C 1
ATOM 1347 O O . ALA A 1 172 ? 22.489 -11.730 -13.844 1.00 80.06 172 ALA A O 1
ATOM 1348 N N . ASP A 1 173 ? 20.786 -12.667 -14.963 1.00 81.25 173 ASP A N 1
ATOM 1349 C CA . ASP A 1 173 ? 21.554 -13.835 -15.414 1.00 81.25 173 ASP A CA 1
ATOM 1350 C C . ASP A 1 173 ? 22.629 -13.431 -16.432 1.00 81.25 173 ASP A C 1
ATOM 1352 O O . ASP A 1 173 ? 23.792 -13.770 -16.262 1.00 81.25 173 ASP A O 1
ATOM 1356 N N . GLN A 1 174 ? 22.276 -12.621 -17.437 1.00 83.31 174 GLN A N 1
ATOM 1357 C CA . GLN A 1 174 ? 23.232 -12.127 -18.433 1.00 83.31 174 GLN A CA 1
ATOM 1358 C C . GLN A 1 174 ? 24.277 -11.189 -17.815 1.00 83.31 174 GLN A C 1
ATOM 1360 O O . GLN A 1 174 ? 25.436 -11.205 -18.214 1.00 83.31 174 GLN A O 1
ATOM 1365 N N . GLN A 1 175 ? 23.884 -10.366 -16.844 1.00 84.88 175 GLN A N 1
ATOM 1366 C CA . GLN A 1 175 ? 24.792 -9.508 -16.089 1.00 84.88 175 GLN A CA 1
ATOM 1367 C C . GLN A 1 175 ? 25.753 -10.346 -15.247 1.00 84.88 175 GLN A C 1
ATOM 1369 O O . GLN A 1 175 ? 26.943 -10.045 -15.217 1.00 84.88 175 GLN A O 1
ATOM 1374 N N . GLN A 1 176 ? 25.262 -11.412 -14.611 1.00 89.88 176 GLN A N 1
ATOM 1375 C CA . GLN A 1 176 ? 26.104 -12.335 -13.858 1.00 89.88 176 GLN A CA 1
ATOM 1376 C C . GLN A 1 176 ? 27.092 -13.059 -14.782 1.00 89.88 176 GLN A C 1
ATOM 1378 O O . GLN A 1 176 ? 28.283 -13.079 -14.481 1.00 89.88 176 GLN A O 1
ATOM 1383 N N . ASP A 1 177 ? 26.633 -13.557 -15.934 1.00 85.69 177 ASP A N 1
ATOM 1384 C CA . ASP A 1 177 ? 27.499 -14.169 -16.946 1.00 85.69 177 ASP A CA 1
ATOM 1385 C C . ASP A 1 177 ? 28.609 -13.195 -17.374 1.00 85.69 177 ASP A C 1
ATOM 1387 O O . ASP A 1 177 ? 29.781 -13.563 -17.416 1.00 85.69 177 ASP A O 1
ATOM 1391 N N . LEU A 1 178 ? 28.263 -11.928 -17.638 1.00 85.44 178 LEU A N 1
ATOM 1392 C CA . LEU A 1 178 ? 29.228 -10.884 -18.002 1.00 85.44 178 LEU A CA 1
ATOM 1393 C C . LEU A 1 178 ? 30.217 -10.568 -16.874 1.00 85.44 178 LEU A C 1
ATOM 1395 O O . LEU A 1 178 ? 31.398 -10.356 -17.145 1.00 85.44 178 LEU A O 1
ATOM 1399 N N . LEU A 1 179 ? 29.759 -10.538 -15.619 1.00 87.62 179 LEU A N 1
ATOM 1400 C CA . LEU A 1 179 ? 30.623 -10.306 -14.462 1.00 87.62 179 LEU A CA 1
ATOM 1401 C C . LEU A 1 179 ? 31.659 -11.434 -14.307 1.00 87.62 179 LEU A C 1
ATOM 1403 O O . LEU A 1 179 ? 32.802 -11.173 -13.922 1.00 87.62 179 LEU A O 1
ATOM 1407 N N . GLU A 1 180 ? 31.280 -12.670 -14.635 1.00 88.50 180 GLU A N 1
ATOM 1408 C CA . GLU A 1 180 ? 32.114 -13.871 -14.506 1.00 88.50 180 GLU A CA 1
ATOM 1409 C C . GLU A 1 180 ? 33.168 -14.036 -15.610 1.00 88.50 180 GLU A C 1
ATOM 1411 O O . GLU A 1 180 ? 34.157 -14.747 -15.405 1.00 88.50 180 GLU A O 1
ATOM 1416 N N . LEU A 1 181 ? 33.015 -13.360 -16.753 1.00 83.88 181 LEU A N 1
ATOM 1417 C CA . LEU A 1 181 ? 33.976 -13.426 -17.857 1.00 83.88 181 LEU A CA 1
ATOM 1418 C C . LEU A 1 181 ? 35.323 -12.790 -17.485 1.00 83.88 181 LEU A C 1
ATOM 1420 O O . LEU A 1 181 ? 35.401 -11.612 -17.155 1.00 83.88 181 LEU A O 1
ATOM 1424 N N . THR A 1 182 ? 36.416 -13.535 -17.630 1.00 72.50 182 THR A N 1
ATOM 1425 C CA . THR A 1 182 ? 37.798 -13.047 -17.421 1.00 72.50 182 THR A CA 1
ATOM 1426 C C . THR A 1 182 ? 38.452 -12.496 -18.691 1.00 72.50 182 THR A C 1
ATOM 1428 O O . THR A 1 182 ? 39.610 -12.082 -18.666 1.00 72.50 182 THR A O 1
ATOM 1431 N N . SER A 1 183 ? 37.725 -12.514 -19.814 1.00 66.44 183 SER A N 1
ATOM 1432 C CA . SER A 1 183 ? 38.210 -12.060 -21.115 1.00 66.44 183 SER A CA 1
ATOM 1433 C C . SER A 1 183 ? 37.391 -10.882 -21.629 1.00 66.44 183 SER A C 1
ATOM 1435 O O . SER A 1 183 ? 36.221 -11.026 -21.991 1.00 66.44 183 SER A O 1
ATOM 1437 N N . THR A 1 184 ? 38.042 -9.729 -21.781 1.00 56.00 184 THR A N 1
ATOM 1438 C CA . THR A 1 184 ? 37.448 -8.509 -22.357 1.00 56.00 184 THR A CA 1
ATOM 1439 C C . THR A 1 184 ? 37.060 -8.669 -23.838 1.00 56.00 184 THR A C 1
ATOM 1441 O O . THR A 1 184 ? 36.324 -7.850 -24.380 1.00 56.00 184 THR A O 1
ATOM 1444 N N . ARG A 1 185 ? 37.515 -9.737 -24.518 1.00 54.94 185 ARG A N 1
ATOM 1445 C CA . ARG A 1 185 ? 37.122 -10.069 -25.904 1.00 54.94 185 ARG A CA 1
ATOM 1446 C C . ARG A 1 185 ? 35.763 -10.775 -26.005 1.00 54.94 185 ARG A C 1
ATOM 1448 O O . ARG A 1 185 ? 35.187 -10.827 -27.090 1.00 54.94 185 ARG A O 1
ATOM 1455 N N . ALA A 1 186 ? 35.245 -11.326 -24.906 1.00 45.84 186 ALA A N 1
ATOM 1456 C CA . ALA A 1 186 ? 34.086 -12.217 -24.905 1.00 45.84 186 ALA A CA 1
ATOM 1457 C C . ALA A 1 186 ? 32.668 -11.613 -24.671 1.00 45.84 186 ALA A C 1
ATOM 1459 O O . ALA A 1 186 ? 31.774 -12.411 -24.389 1.00 45.84 186 ALA A O 1
ATOM 1460 N N . PRO A 1 187 ? 32.334 -10.309 -24.851 1.00 43.50 187 PRO A N 1
ATOM 1461 C CA . PRO A 1 187 ? 30.936 -9.865 -24.689 1.00 43.50 187 PRO A CA 1
ATOM 1462 C C . PRO A 1 187 ? 29.974 -10.346 -25.802 1.00 43.50 187 PRO A C 1
ATOM 1464 O O . PRO A 1 187 ? 28.766 -10.138 -25.723 1.00 43.50 187 PRO A O 1
ATOM 1467 N N . GLY A 1 188 ? 30.480 -10.974 -26.873 1.00 37.12 188 GLY A N 1
ATOM 1468 C CA . GLY A 1 188 ? 29.722 -11.262 -28.102 1.00 37.12 188 GLY A CA 1
ATOM 1469 C C . GLY A 1 188 ? 29.039 -12.636 -28.211 1.00 37.12 188 GLY A C 1
ATOM 1470 O O . GLY A 1 188 ? 28.459 -12.926 -29.262 1.00 37.12 188 GLY A O 1
ATOM 1471 N N . ALA A 1 189 ? 29.113 -13.501 -27.194 1.00 32.12 189 ALA A N 1
ATOM 1472 C CA . ALA A 1 189 ? 28.616 -14.882 -27.296 1.00 32.12 189 ALA A CA 1
ATOM 1473 C C . ALA A 1 189 ? 27.138 -15.071 -26.879 1.00 32.12 189 ALA A C 1
ATOM 1475 O O . ALA A 1 189 ? 26.497 -16.006 -27.353 1.00 32.12 189 ALA A O 1
ATOM 1476 N N . GLY A 1 190 ? 26.564 -14.174 -26.067 1.00 32.53 190 GLY A N 1
ATOM 1477 C CA . GLY A 1 190 ? 25.210 -14.337 -25.502 1.00 32.53 190 GLY A CA 1
ATOM 1478 C C . GLY A 1 190 ? 24.038 -13.817 -26.351 1.00 32.53 190 GLY A C 1
ATOM 1479 O O . GLY A 1 190 ? 22.887 -14.102 -26.041 1.00 32.53 190 GLY A O 1
ATOM 1480 N N . VAL A 1 191 ? 24.289 -13.075 -27.438 1.00 37.59 191 VAL A N 1
ATOM 1481 C CA . VAL A 1 191 ? 23.226 -12.404 -28.232 1.00 37.59 191 VAL A CA 1
ATOM 1482 C C . VAL A 1 191 ? 22.801 -13.211 -29.476 1.00 37.59 191 VAL A C 1
ATOM 1484 O O . VAL A 1 191 ? 21.937 -12.797 -30.245 1.00 37.59 191 VAL A O 1
ATOM 1487 N N . ARG A 1 192 ? 23.350 -14.414 -29.688 1.00 31.03 192 ARG A N 1
ATOM 1488 C CA . ARG A 1 192 ? 22.967 -15.291 -30.810 1.00 31.03 192 ARG A CA 1
ATOM 1489 C C . ARG A 1 192 ? 22.175 -16.497 -30.321 1.00 31.03 192 ARG A C 1
ATOM 1491 O O . ARG A 1 192 ? 22.750 -17.567 -30.213 1.00 31.03 192 ARG A O 1
ATOM 1498 N N . ASN A 1 193 ? 20.883 -16.331 -30.031 1.00 30.67 193 ASN A N 1
ATOM 1499 C CA . ASN A 1 193 ? 19.856 -17.374 -30.212 1.00 30.67 193 ASN A CA 1
ATOM 1500 C C . ASN A 1 193 ? 18.472 -16.872 -29.776 1.00 30.67 193 ASN A C 1
ATOM 1502 O O . ASN A 1 193 ? 17.963 -17.223 -28.716 1.00 30.67 193 ASN A O 1
ATOM 1506 N N . VAL A 1 194 ? 17.815 -16.095 -30.638 1.00 31.30 194 VAL A N 1
ATOM 1507 C CA . VAL A 1 194 ? 16.348 -16.057 -30.673 1.00 31.30 194 VAL A CA 1
ATOM 1508 C C . VAL A 1 194 ? 15.921 -16.210 -32.127 1.00 31.30 194 VAL A C 1
ATOM 1510 O O . VAL A 1 194 ? 16.062 -15.297 -32.933 1.00 31.30 194 VAL A O 1
ATOM 1513 N N . GLY A 1 195 ? 15.400 -17.394 -32.443 1.00 34.41 195 GLY A N 1
ATOM 1514 C CA . GLY A 1 195 ? 14.615 -17.637 -33.648 1.00 34.41 195 GLY A CA 1
ATOM 1515 C C . GLY A 1 195 ? 15.392 -18.191 -34.836 1.00 34.41 195 GLY A C 1
ATOM 1516 O O . GLY A 1 195 ? 15.742 -17.446 -35.746 1.00 34.41 195 GLY A O 1
ATOM 1517 N N . ARG A 1 196 ? 15.556 -19.518 -34.876 1.00 27.95 196 ARG A N 1
ATOM 1518 C CA . ARG A 1 196 ? 15.414 -20.331 -36.098 1.00 27.95 196 ARG A CA 1
ATOM 1519 C C . ARG A 1 196 ? 15.490 -21.812 -35.741 1.00 27.95 196 ARG A C 1
ATOM 1521 O O . ARG A 1 196 ? 16.570 -22.358 -35.574 1.00 27.95 196 ARG A O 1
ATOM 1528 N N . ASP A 1 197 ? 14.329 -22.446 -35.679 1.00 27.02 197 ASP A N 1
ATOM 1529 C CA . ASP A 1 197 ? 14.205 -23.867 -35.990 1.00 27.02 197 ASP A CA 1
ATOM 1530 C C . ASP A 1 197 ? 13.466 -23.959 -37.329 1.00 27.02 197 ASP A C 1
ATOM 1532 O O . ASP A 1 197 ? 12.427 -23.309 -37.504 1.00 27.02 197 ASP A O 1
ATOM 1536 N N . PRO A 1 198 ? 14.043 -24.648 -38.322 1.00 29.80 198 PRO A N 1
ATOM 1537 C CA . PRO A 1 198 ? 13.205 -25.577 -39.057 1.00 29.80 198 PRO A CA 1
ATOM 1538 C C . PRO A 1 198 ? 13.963 -26.863 -39.405 1.00 29.80 198 PRO A C 1
ATOM 1540 O O . PRO A 1 198 ? 14.834 -26.879 -40.277 1.00 29.80 198 PRO A O 1
ATOM 1543 N N . THR A 1 199 ? 13.548 -27.981 -38.813 1.00 25.75 199 THR A N 1
ATOM 1544 C CA . THR A 1 199 ? 13.851 -29.322 -39.330 1.00 25.75 199 THR A CA 1
ATOM 1545 C C . THR A 1 199 ? 12.574 -30.114 -39.624 1.00 25.75 199 THR A C 1
ATOM 1547 O O . THR A 1 199 ? 11.988 -30.767 -38.774 1.00 25.75 199 THR A O 1
ATOM 1550 N N . SER A 1 200 ? 12.127 -30.043 -40.877 1.00 25.86 200 SER A N 1
ATOM 1551 C CA . SER A 1 200 ? 11.400 -31.061 -41.666 1.00 25.86 200 SER A CA 1
ATOM 1552 C C . SER A 1 200 ? 10.954 -30.336 -42.948 1.00 25.86 200 SER A C 1
ATOM 1554 O O . SER A 1 200 ? 10.570 -29.180 -42.893 1.00 25.86 200 SER A O 1
ATOM 1556 N N . ALA A 1 201 ? 11.053 -30.831 -44.173 1.00 27.25 201 ALA A N 1
ATOM 1557 C CA . ALA A 1 201 ? 10.994 -32.177 -44.691 1.00 27.25 201 ALA A CA 1
ATOM 1558 C C . ALA A 1 201 ? 11.682 -32.228 -46.074 1.00 27.25 201 ALA A C 1
ATOM 1560 O O . ALA A 1 201 ? 11.980 -31.217 -46.705 1.00 27.25 201 ALA A O 1
ATOM 1561 N N . ARG A 1 202 ? 11.942 -33.457 -46.509 1.00 25.27 202 ARG A N 1
ATOM 1562 C CA . ARG A 1 202 ? 12.692 -33.891 -47.693 1.00 25.27 202 ARG A CA 1
ATOM 1563 C C . ARG A 1 202 ? 12.096 -33.425 -49.034 1.00 25.27 202 ARG A C 1
ATOM 1565 O O . ARG A 1 202 ? 10.885 -33.369 -49.205 1.00 25.27 202 ARG A O 1
ATOM 1572 N N . CYS A 1 203 ? 12.993 -33.226 -50.002 1.00 22.48 203 CYS A N 1
ATOM 1573 C CA . CYS A 1 203 ? 12.747 -33.233 -51.455 1.00 22.48 203 CYS A CA 1
ATOM 1574 C C . CYS A 1 203 ? 12.322 -34.640 -51.945 1.00 22.48 203 CYS A C 1
ATOM 1576 O O . CYS A 1 203 ? 12.692 -35.626 -51.299 1.00 22.48 203 CYS A O 1
ATOM 1578 N N . PRO A 1 204 ? 11.621 -34.768 -53.096 1.00 28.88 204 PRO A N 1
ATOM 1579 C CA . PRO A 1 204 ? 12.372 -35.035 -54.334 1.00 28.88 204 PRO A CA 1
ATOM 1580 C C . PRO A 1 204 ? 11.793 -34.464 -55.655 1.00 28.88 204 PRO A C 1
ATOM 1582 O O . PRO A 1 204 ? 10.593 -34.317 -55.835 1.00 28.88 204 PRO A O 1
ATOM 1585 N N . HIS A 1 205 ? 12.728 -34.224 -56.585 1.00 26.36 205 HIS A N 1
ATOM 1586 C CA . HIS A 1 205 ? 12.677 -34.299 -58.059 1.00 26.36 205 HIS A CA 1
ATOM 1587 C C . HIS A 1 205 ? 11.434 -33.848 -58.859 1.00 26.36 205 HIS A C 1
ATOM 1589 O O . HIS A 1 205 ? 10.402 -34.506 -58.860 1.00 26.36 205 HIS A O 1
ATOM 1595 N N . SER A 1 206 ? 11.628 -32.905 -59.793 1.00 25.62 206 SER A N 1
ATOM 1596 C CA . SER A 1 206 ? 11.786 -33.206 -61.237 1.00 25.62 206 SER A CA 1
ATOM 1597 C C . SER A 1 206 ? 11.841 -31.933 -62.102 1.00 25.62 206 SER A C 1
ATOM 1599 O O . SER A 1 206 ? 11.247 -30.904 -61.799 1.00 25.62 206 SER A O 1
ATOM 1601 N N . PHE A 1 207 ? 12.632 -32.019 -63.171 1.00 28.95 207 PHE A N 1
ATOM 1602 C CA . PHE A 1 207 ? 12.814 -31.030 -64.235 1.00 28.95 207 PHE A CA 1
ATOM 1603 C C . PHE A 1 207 ? 11.534 -30.828 -65.063 1.00 28.95 207 PHE A C 1
ATOM 1605 O O . PHE A 1 207 ? 10.896 -31.812 -65.423 1.00 28.95 207 PHE A O 1
ATOM 1612 N N . THR A 1 208 ? 11.264 -29.598 -65.515 1.00 26.94 208 THR A N 1
ATOM 1613 C CA . THR A 1 208 ? 11.019 -29.266 -66.941 1.00 26.94 208 THR A CA 1
ATOM 1614 C C . THR A 1 208 ? 10.920 -27.746 -67.157 1.00 26.94 208 THR A C 1
ATOM 1616 O O . THR A 1 208 ? 10.471 -26.999 -66.295 1.00 26.94 208 THR A O 1
ATOM 1619 N N . ARG A 1 209 ? 11.419 -27.288 -68.314 1.00 28.28 209 ARG A N 1
ATOM 1620 C CA . ARG A 1 209 ? 11.476 -25.890 -68.783 1.00 28.28 209 ARG A CA 1
ATOM 1621 C C . ARG A 1 209 ? 10.188 -25.481 -69.512 1.00 28.28 209 ARG A C 1
ATOM 1623 O O . ARG A 1 209 ? 9.616 -26.334 -70.179 1.00 28.28 209 ARG A O 1
ATOM 1630 N N . HIS A 1 210 ? 9.881 -24.172 -69.485 1.00 26.25 210 HIS A N 1
ATOM 1631 C CA . HIS A 1 210 ? 9.288 -23.286 -70.529 1.00 26.25 210 HIS A CA 1
ATOM 1632 C C . HIS A 1 210 ? 8.253 -22.286 -69.947 1.00 26.25 210 HIS A C 1
ATOM 1634 O O . HIS A 1 210 ? 7.738 -22.518 -68.861 1.00 26.25 210 HIS A O 1
ATOM 1640 N N . PRO A 1 211 ? 7.931 -21.166 -70.630 1.00 30.55 211 PRO A N 1
ATOM 1641 C CA . PRO A 1 211 ? 8.745 -19.961 -70.766 1.00 30.55 211 PRO A CA 1
ATOM 1642 C C . PRO A 1 211 ? 8.043 -18.712 -70.183 1.00 30.55 211 PRO A C 1
ATOM 1644 O O . PRO A 1 211 ? 6.863 -18.716 -69.842 1.00 30.55 211 PRO A O 1
ATOM 1647 N N . VAL A 1 212 ? 8.807 -17.623 -70.106 1.00 37.62 212 VAL A N 1
ATOM 1648 C CA . VAL A 1 212 ? 8.413 -16.282 -69.651 1.00 37.62 212 VAL A CA 1
ATOM 1649 C C . VAL A 1 212 ? 7.156 -15.774 -70.370 1.00 37.62 212 VAL A C 1
ATOM 1651 O O . VAL A 1 212 ? 7.127 -15.691 -71.599 1.00 37.62 212 VAL A O 1
ATOM 1654 N N . ARG A 1 213 ? 6.142 -15.374 -69.592 1.00 30.39 213 ARG A N 1
ATOM 1655 C CA . ARG A 1 213 ? 5.043 -14.513 -70.042 1.00 30.39 213 ARG A CA 1
ATOM 1656 C C . ARG A 1 213 ? 4.935 -13.314 -69.108 1.00 30.39 213 ARG A C 1
ATOM 1658 O O . ARG A 1 213 ? 4.637 -13.451 -67.928 1.00 30.39 213 ARG A O 1
ATOM 1665 N N . ASP A 1 214 ? 5.212 -12.166 -69.701 1.00 40.53 214 ASP A N 1
ATOM 1666 C CA . ASP A 1 214 ? 5.015 -10.822 -69.186 1.00 40.53 214 ASP A CA 1
ATOM 1667 C C . ASP A 1 214 ? 3.549 -10.601 -68.765 1.00 40.53 214 ASP A C 1
ATOM 1669 O O . ASP A 1 214 ? 2.624 -10.795 -69.561 1.00 40.53 214 ASP A O 1
ATOM 1673 N N . ARG A 1 215 ? 3.346 -10.240 -67.495 1.00 32.72 215 ARG A N 1
ATOM 1674 C CA . ARG A 1 215 ? 2.130 -9.604 -66.982 1.00 32.72 215 ARG A CA 1
ATOM 1675 C C . ARG A 1 215 ? 2.535 -8.591 -65.922 1.00 32.72 215 ARG A C 1
ATOM 1677 O O . ARG A 1 215 ? 2.867 -8.938 -64.793 1.00 32.72 215 ARG A O 1
ATOM 1684 N N . SER A 1 216 ? 2.471 -7.328 -66.310 1.00 37.16 216 SER A N 1
ATOM 1685 C CA . SER A 1 216 ? 2.405 -6.178 -65.422 1.00 37.16 216 SER A CA 1
ATOM 1686 C C . SER A 1 216 ? 1.182 -6.290 -64.499 1.00 37.16 216 SER A C 1
ATOM 1688 O O . SER A 1 216 ? 0.067 -5.954 -64.901 1.00 37.16 216 SER A O 1
ATOM 1690 N N . GLU A 1 217 ? 1.377 -6.755 -63.267 1.00 34.62 217 GLU A N 1
ATOM 1691 C CA . GLU A 1 217 ? 0.400 -6.593 -62.188 1.00 34.62 217 GLU A CA 1
ATOM 1692 C C . GLU A 1 217 ? 0.747 -5.334 -61.390 1.00 34.62 217 GLU A C 1
ATOM 1694 O O . GLU A 1 217 ? 1.776 -5.231 -60.721 1.00 34.62 217 GLU A O 1
ATOM 1699 N N . GLN A 1 218 ? -0.125 -4.337 -61.532 1.00 36.34 218 GLN A N 1
ATOM 1700 C CA . GLN A 1 218 ? -0.161 -3.130 -60.721 1.00 36.34 218 GLN A CA 1
ATOM 1701 C C . GLN A 1 218 ? -0.350 -3.517 -59.251 1.00 36.34 218 GLN A C 1
ATOM 1703 O O . GLN A 1 218 ? -1.429 -3.942 -58.842 1.00 36.34 218 GLN A O 1
ATOM 1708 N N . TRP A 1 219 ? 0.694 -3.330 -58.446 1.00 34.94 219 TRP A N 1
ATOM 1709 C CA . TRP A 1 219 ? 0.575 -3.339 -56.994 1.00 34.94 219 TRP A CA 1
ATOM 1710 C C . TRP A 1 219 ? -0.183 -2.086 -56.555 1.00 34.94 219 TRP A C 1
ATOM 1712 O O . TRP A 1 219 ? 0.349 -0.975 -56.580 1.00 34.94 219 TRP A O 1
ATOM 1722 N N . LEU A 1 220 ? -1.441 -2.271 -56.156 1.00 39.66 220 LEU A N 1
ATOM 1723 C CA . LEU A 1 220 ? -2.191 -1.297 -55.370 1.00 39.66 220 LEU A CA 1
ATOM 1724 C C . LEU A 1 220 ? -1.444 -1.079 -54.047 1.00 39.66 220 LEU A C 1
ATOM 1726 O O . LEU A 1 220 ? -1.517 -1.898 -53.133 1.00 39.66 220 LEU A O 1
ATOM 1730 N N . MET A 1 221 ? -0.700 0.023 -53.965 1.00 37.47 221 MET A N 1
ATOM 1731 C CA . MET A 1 221 ? -0.177 0.543 -52.703 1.00 37.47 221 MET A CA 1
ATOM 1732 C C . MET A 1 221 ? -1.365 0.838 -51.775 1.00 37.47 221 MET A C 1
ATOM 1734 O O . MET A 1 221 ? -2.319 1.482 -52.223 1.00 37.47 221 MET A O 1
ATOM 1738 N N . PRO A 1 222 ? -1.349 0.410 -50.501 1.00 38.59 222 PRO A N 1
ATOM 1739 C CA . PRO A 1 222 ? -2.372 0.833 -49.557 1.00 38.59 222 PRO A CA 1
ATOM 1740 C C . PRO A 1 222 ? -2.310 2.360 -49.424 1.00 38.59 222 PRO A C 1
ATOM 1742 O O . PRO A 1 222 ? -1.247 2.938 -49.196 1.00 38.59 222 PRO A O 1
ATOM 1745 N N . SER A 1 223 ? -3.452 3.013 -49.627 1.00 39.25 223 SER A N 1
ATOM 1746 C CA . SER A 1 223 ? -3.590 4.468 -49.660 1.00 39.25 223 SER A CA 1
ATOM 1747 C C . SER A 1 223 ? -2.966 5.137 -48.428 1.00 39.25 223 SER A C 1
ATOM 1749 O O . SER A 1 223 ? -3.244 4.768 -47.285 1.00 39.25 223 SER A O 1
ATOM 1751 N N . THR A 1 224 ? -2.177 6.187 -48.663 1.00 42.72 224 THR A N 1
ATOM 1752 C CA . THR A 1 224 ? -1.500 7.050 -47.672 1.00 42.72 224 THR A CA 1
ATOM 1753 C C . THR A 1 224 ? -2.432 7.687 -46.630 1.00 42.72 224 THR A C 1
ATOM 1755 O O . THR A 1 224 ? -1.973 8.234 -45.630 1.00 42.72 224 THR A O 1
ATOM 1758 N N . THR A 1 225 ? -3.745 7.572 -46.819 1.00 41.69 225 THR A N 1
ATOM 1759 C CA . THR A 1 225 ? -4.798 8.109 -45.953 1.00 41.69 225 THR A CA 1
ATOM 1760 C C . THR A 1 225 ? -4.931 7.378 -44.604 1.00 41.69 225 THR A C 1
ATOM 1762 O O . THR A 1 225 ? -5.504 7.943 -43.679 1.00 41.69 225 THR A O 1
ATOM 1765 N N . VAL A 1 226 ? -4.385 6.160 -44.450 1.00 41.56 226 VAL A N 1
ATOM 1766 C CA . VAL A 1 226 ? -4.489 5.367 -43.197 1.00 41.56 226 VAL A CA 1
ATOM 1767 C C . VAL A 1 226 ? -3.194 5.365 -42.362 1.00 41.56 226 VAL A C 1
ATOM 1769 O O . VAL A 1 226 ? -3.257 5.222 -41.146 1.00 41.56 226 VAL A O 1
ATOM 1772 N N . LEU A 1 227 ? -2.022 5.597 -42.968 1.00 43.28 227 LEU A N 1
ATOM 1773 C CA . LEU A 1 227 ? -0.712 5.463 -42.296 1.00 43.28 227 LEU A CA 1
ATOM 1774 C C . LEU A 1 227 ? -0.307 6.675 -41.430 1.00 43.28 227 LEU A C 1
ATOM 1776 O O . LEU A 1 227 ? 0.333 6.520 -40.388 1.00 43.28 227 LEU A O 1
ATOM 1780 N N . ILE A 1 228 ? -0.704 7.885 -41.832 1.00 46.94 228 ILE A N 1
ATOM 1781 C CA . ILE A 1 228 ? -0.429 9.132 -41.098 1.00 46.94 228 ILE A CA 1
ATOM 1782 C C . ILE A 1 228 ? -1.147 9.174 -39.729 1.00 46.94 228 ILE A C 1
ATOM 1784 O O . ILE A 1 228 ? -0.479 9.461 -38.732 1.00 46.94 228 ILE A O 1
ATOM 1788 N N . PRO A 1 229 ? -2.453 8.842 -39.609 1.00 46.25 229 PRO A N 1
ATOM 1789 C CA . PRO A 1 229 ? -3.117 8.832 -38.304 1.00 46.25 229 PRO A CA 1
ATOM 1790 C C . PRO A 1 229 ? -2.583 7.739 -37.364 1.00 46.25 229 PRO A C 1
ATOM 1792 O O . PRO A 1 229 ? -2.579 7.945 -36.153 1.00 46.25 229 PRO A O 1
ATOM 1795 N N . THR A 1 230 ? -2.063 6.617 -37.880 1.00 54.00 230 THR A N 1
ATOM 1796 C CA . THR A 1 230 ? -1.483 5.552 -37.040 1.00 54.00 230 THR A CA 1
ATOM 1797 C C . THR A 1 230 ? -0.123 5.921 -36.450 1.00 54.00 230 THR A C 1
ATOM 1799 O O . THR A 1 230 ? 0.117 5.649 -35.277 1.00 54.00 230 THR A O 1
ATOM 1802 N N . ALA A 1 231 ? 0.753 6.581 -37.215 1.00 54.84 231 ALA A N 1
ATOM 1803 C CA . ALA A 1 231 ? 2.059 7.014 -36.713 1.00 54.84 231 ALA A CA 1
ATOM 1804 C C . ALA A 1 231 ? 1.924 8.148 -35.683 1.00 54.84 231 ALA A C 1
ATOM 1806 O O . ALA A 1 231 ? 2.546 8.095 -34.625 1.00 54.84 231 ALA A O 1
ATOM 1807 N N . ALA A 1 232 ? 1.042 9.122 -35.942 1.00 50.75 232 ALA A N 1
ATOM 1808 C CA . ALA A 1 232 ? 0.735 10.193 -34.995 1.00 50.75 232 ALA A CA 1
ATOM 1809 C C . ALA A 1 232 ? 0.095 9.659 -33.701 1.00 50.75 232 ALA A C 1
ATOM 1811 O O . ALA A 1 232 ? 0.446 10.108 -32.612 1.00 50.75 232 ALA A O 1
ATOM 1812 N N . ALA A 1 233 ? -0.797 8.665 -33.795 1.00 53.41 233 ALA A N 1
ATOM 1813 C CA . ALA A 1 233 ? -1.370 8.008 -32.622 1.00 53.41 233 ALA A CA 1
ATOM 1814 C C . ALA A 1 233 ? -0.309 7.261 -31.795 1.00 53.41 233 ALA A C 1
ATOM 1816 O O . ALA A 1 233 ? -0.322 7.359 -30.572 1.00 53.41 233 ALA A O 1
ATOM 1817 N N . LEU A 1 234 ? 0.635 6.560 -32.435 1.00 62.31 234 LEU A N 1
ATOM 1818 C CA . LEU A 1 234 ? 1.726 5.858 -31.746 1.00 62.31 234 LEU A CA 1
ATOM 1819 C C . LEU A 1 234 ? 2.705 6.820 -31.059 1.00 62.31 234 LEU A C 1
ATOM 1821 O O . LEU A 1 234 ? 3.115 6.563 -29.930 1.00 62.31 234 LEU A O 1
ATOM 1825 N N . LEU A 1 235 ? 3.020 7.948 -31.696 1.00 58.84 235 LEU A N 1
ATOM 1826 C CA . LEU A 1 235 ? 3.805 9.040 -31.113 1.00 58.84 235 LEU A CA 1
ATOM 1827 C C . LEU A 1 235 ? 3.113 9.657 -29.894 1.00 58.84 235 LEU A C 1
ATOM 1829 O O . LEU A 1 235 ? 3.721 9.792 -28.836 1.00 58.84 235 LEU A O 1
ATOM 1833 N N . LEU A 1 236 ? 1.818 9.967 -30.008 1.00 59.38 236 LEU A N 1
ATOM 1834 C CA . LEU A 1 236 ? 1.026 10.494 -28.895 1.00 59.38 236 LEU A CA 1
ATOM 1835 C C . LEU A 1 236 ? 0.937 9.491 -27.737 1.00 59.38 236 LEU A C 1
ATOM 1837 O O . LEU A 1 236 ? 1.074 9.890 -26.581 1.00 59.38 236 LEU A O 1
ATOM 1841 N N . LEU A 1 237 ? 0.776 8.197 -28.033 1.00 60.81 237 LEU A N 1
ATOM 1842 C CA . LEU A 1 237 ? 0.815 7.124 -27.035 1.00 60.81 237 LEU A CA 1
ATOM 1843 C C . LEU A 1 237 ? 2.201 7.004 -26.381 1.00 60.81 237 LEU A C 1
ATOM 1845 O O . LEU A 1 237 ? 2.280 6.846 -25.165 1.00 60.81 237 LEU A O 1
ATOM 1849 N N . GLY A 1 238 ? 3.284 7.136 -27.152 1.00 66.44 238 GLY A N 1
ATOM 1850 C CA . GLY A 1 238 ? 4.661 7.127 -26.652 1.00 66.44 238 GLY A CA 1
ATOM 1851 C C . GLY A 1 238 ? 4.972 8.316 -25.740 1.00 66.44 238 GLY A C 1
ATOM 1852 O O . GLY A 1 238 ? 5.500 8.132 -24.643 1.00 66.44 238 GLY A O 1
ATOM 1853 N N . CYS A 1 239 ? 4.578 9.531 -26.131 1.00 63.91 239 CYS A N 1
ATOM 1854 C CA . CYS A 1 239 ? 4.706 10.729 -25.299 1.00 63.91 239 CYS A CA 1
ATOM 1855 C C . CYS A 1 239 ? 3.850 10.638 -24.028 1.00 63.91 239 CYS A C 1
ATOM 1857 O O . CYS A 1 239 ? 4.326 10.985 -22.947 1.00 63.91 239 CYS A O 1
ATOM 1859 N N . ALA A 1 240 ? 2.613 10.142 -24.136 1.00 62.72 240 ALA A N 1
ATOM 1860 C CA . ALA A 1 240 ? 1.745 9.915 -22.984 1.00 62.72 240 ALA A CA 1
ATOM 1861 C C . ALA A 1 240 ? 2.348 8.881 -22.019 1.00 62.72 240 ALA A C 1
ATOM 1863 O O . ALA A 1 240 ? 2.363 9.113 -20.811 1.00 62.72 240 ALA A O 1
ATOM 1864 N N . TYR A 1 241 ? 2.921 7.791 -22.542 1.00 65.94 241 TYR A N 1
ATOM 1865 C CA . TYR A 1 241 ? 3.629 6.778 -21.756 1.00 65.94 241 TYR A CA 1
ATOM 1866 C C . TYR A 1 241 ? 4.866 7.352 -21.048 1.00 65.94 241 TYR A C 1
ATOM 1868 O O . TYR A 1 241 ? 5.043 7.151 -19.848 1.00 65.94 241 TYR A O 1
ATOM 1876 N N . GLN A 1 242 ? 5.695 8.127 -21.753 1.00 64.44 242 GLN A N 1
ATOM 1877 C CA . GLN A 1 242 ? 6.870 8.785 -21.170 1.00 64.44 242 GLN A CA 1
ATOM 1878 C C . GLN A 1 242 ? 6.483 9.784 -20.071 1.00 64.44 242 GLN A C 1
ATOM 1880 O O . GLN A 1 242 ? 7.130 9.839 -19.025 1.00 64.44 242 GLN A O 1
ATOM 1885 N N . LEU A 1 243 ? 5.408 10.552 -20.269 1.00 63.66 243 LEU A N 1
ATOM 1886 C CA . LEU A 1 243 ? 4.903 11.492 -19.268 1.00 63.66 243 LEU A CA 1
ATOM 1887 C C . LEU A 1 243 ? 4.341 10.769 -18.034 1.00 63.66 243 LEU A C 1
ATOM 1889 O O . LEU A 1 243 ? 4.561 11.218 -16.908 1.00 63.66 243 LEU A O 1
ATOM 1893 N N . TRP A 1 244 ? 3.648 9.648 -18.245 1.00 65.06 244 TRP A N 1
ATOM 1894 C CA . TRP A 1 244 ? 3.130 8.782 -17.185 1.00 65.06 244 TRP A CA 1
ATOM 1895 C C . TRP A 1 244 ? 4.261 8.144 -16.363 1.00 65.06 244 TRP A C 1
ATOM 1897 O O . TRP A 1 244 ? 4.188 8.121 -15.136 1.00 65.06 244 TRP A O 1
ATOM 1907 N N . ASN A 1 245 ? 5.355 7.725 -17.008 1.00 66.00 245 ASN A N 1
ATOM 1908 C CA . ASN A 1 245 ? 6.488 7.093 -16.329 1.00 66.00 245 ASN A CA 1
ATOM 1909 C C . ASN A 1 245 ? 7.407 8.099 -15.600 1.00 66.00 245 ASN A C 1
ATOM 1911 O O . ASN A 1 245 ? 7.903 7.810 -14.516 1.00 66.00 245 ASN A O 1
ATOM 1915 N N . ARG A 1 246 ? 7.607 9.312 -16.146 1.00 62.06 246 ARG A N 1
ATOM 1916 C CA . ARG A 1 246 ? 8.464 10.360 -15.540 1.00 62.06 246 ARG A CA 1
ATOM 1917 C C . ARG A 1 246 ? 7.884 11.018 -14.285 1.00 62.06 246 ARG A C 1
ATOM 1919 O O . ARG A 1 246 ? 8.612 11.700 -13.573 1.00 62.06 246 ARG A O 1
ATOM 1926 N N . ARG A 1 247 ? 6.580 10.879 -14.038 1.00 60.22 247 ARG A N 1
ATOM 1927 C CA . ARG A 1 247 ? 5.878 11.455 -12.875 1.00 60.22 247 ARG A CA 1
ATOM 1928 C C . ARG A 1 247 ? 5.289 10.368 -11.979 1.00 60.22 247 ARG A C 1
ATOM 1930 O O . ARG A 1 247 ? 4.147 10.497 -11.524 1.00 60.22 247 ARG A O 1
ATOM 1937 N N . ASN A 1 248 ? 6.053 9.297 -11.785 1.00 62.91 248 ASN A N 1
ATOM 1938 C CA . ASN A 1 248 ? 5.710 8.246 -10.843 1.00 62.91 248 ASN A CA 1
ATOM 1939 C C . ASN A 1 248 ? 5.782 8.768 -9.391 1.00 62.91 248 ASN A C 1
ATOM 1941 O O . ASN A 1 248 ? 6.304 9.851 -9.121 1.00 62.91 248 ASN A O 1
ATOM 1945 N N . ARG A 1 249 ? 5.185 8.024 -8.462 1.00 65.69 249 ARG A N 1
ATOM 1946 C CA . ARG A 1 249 ? 5.183 8.318 -7.026 1.00 65.69 249 ARG A CA 1
ATOM 1947 C C . ARG A 1 249 ? 5.748 7.109 -6.314 1.00 65.69 249 ARG A C 1
ATOM 1949 O O . ARG A 1 249 ? 5.030 6.407 -5.613 1.00 65.69 249 ARG A O 1
ATOM 1956 N N . ALA A 1 250 ? 7.010 6.805 -6.596 1.00 65.38 250 ALA A N 1
ATOM 1957 C CA . ALA A 1 250 ? 7.679 5.707 -5.923 1.00 65.38 250 ALA A CA 1
ATOM 1958 C C . ALA A 1 250 ? 7.605 5.919 -4.404 1.00 65.38 250 ALA A C 1
ATOM 1960 O O . ALA A 1 250 ? 7.745 7.039 -3.910 1.00 65.38 250 ALA A O 1
ATOM 1961 N N . TYR A 1 251 ? 7.344 4.839 -3.673 1.00 65.25 251 TYR A N 1
ATOM 1962 C CA . TYR A 1 251 ? 7.369 4.882 -2.221 1.00 65.25 251 TYR A CA 1
ATOM 1963 C C . TYR A 1 251 ? 8.807 5.117 -1.743 1.00 65.25 251 TYR A C 1
ATOM 1965 O O . TYR A 1 251 ? 9.711 4.369 -2.114 1.00 65.25 251 TYR A O 1
ATOM 1973 N N . HIS A 1 252 ? 9.001 6.131 -0.901 1.00 61.28 252 HIS A N 1
ATOM 1974 C CA . HIS A 1 252 ? 10.279 6.397 -0.228 1.00 61.28 252 HIS A CA 1
ATOM 1975 C C . HIS A 1 252 ? 10.146 6.332 1.300 1.00 61.28 252 HIS A C 1
ATOM 1977 O O . HIS A 1 252 ? 11.047 5.854 1.983 1.00 61.28 252 HIS A O 1
ATOM 1983 N N . SER A 1 253 ? 9.019 6.810 1.831 1.00 72.12 253 SER A N 1
ATOM 1984 C CA . SER A 1 253 ? 8.708 6.871 3.264 1.00 72.12 253 SER A CA 1
ATOM 1985 C C . SER A 1 253 ? 7.206 7.099 3.487 1.00 72.12 253 SER A C 1
ATOM 1987 O O . SER A 1 253 ? 6.463 7.387 2.543 1.00 72.12 253 SER A O 1
ATOM 1989 N N . SER A 1 254 ? 6.744 7.038 4.738 1.00 67.56 254 SER A N 1
ATOM 1990 C CA . SER A 1 254 ? 5.384 7.462 5.115 1.00 67.56 254 SER A CA 1
ATOM 1991 C C . SER A 1 254 ? 5.082 8.915 4.710 1.00 67.56 254 SER A C 1
ATOM 1993 O O . SER A 1 254 ? 3.963 9.211 4.297 1.00 67.56 254 SER A O 1
ATOM 1995 N N . GLU A 1 255 ? 6.083 9.801 4.712 1.00 68.31 255 GLU A N 1
ATOM 1996 C CA . GLU A 1 255 ? 5.946 11.191 4.247 1.00 68.31 255 GLU A CA 1
ATOM 1997 C C . GLU A 1 255 ? 5.622 11.275 2.751 1.00 68.31 255 GLU A C 1
ATOM 1999 O O . GLU A 1 255 ? 4.834 12.122 2.340 1.00 68.31 255 GLU A O 1
ATOM 2004 N N . SER A 1 256 ? 6.174 10.376 1.925 1.00 66.25 256 SER A N 1
ATOM 2005 C CA . SER A 1 256 ? 5.856 10.339 0.488 1.00 66.25 256 SER A CA 1
ATOM 2006 C C . SER A 1 256 ? 4.393 9.961 0.220 1.00 66.25 256 SER A C 1
ATOM 2008 O O . SER A 1 256 ? 3.777 10.490 -0.708 1.00 66.25 256 SER A O 1
ATOM 2010 N N . VAL A 1 257 ? 3.812 9.109 1.072 1.00 67.31 257 VAL A N 1
ATOM 2011 C CA . VAL A 1 257 ? 2.384 8.764 1.040 1.00 67.31 257 VAL A CA 1
ATOM 2012 C C . VAL A 1 257 ? 1.547 9.956 1.507 1.00 67.31 257 VAL A C 1
ATOM 2014 O O . VAL A 1 257 ? 0.609 10.348 0.812 1.00 67.31 257 VAL A O 1
ATOM 2017 N N . ALA A 1 258 ? 1.921 10.583 2.628 1.00 66.06 258 ALA A N 1
ATOM 2018 C CA . ALA A 1 258 ? 1.246 11.770 3.151 1.00 66.06 258 ALA A CA 1
ATOM 2019 C C . ALA A 1 258 ? 1.213 12.907 2.117 1.00 66.06 258 ALA A C 1
ATOM 2021 O O . ALA A 1 258 ? 0.139 13.402 1.791 1.00 66.06 258 ALA A O 1
ATOM 2022 N N . ALA A 1 259 ? 2.355 13.234 1.505 1.00 68.69 259 ALA A N 1
ATOM 2023 C CA . ALA A 1 259 ? 2.461 14.274 0.485 1.00 68.69 259 ALA A CA 1
ATOM 2024 C C . ALA A 1 259 ? 1.618 13.973 -0.768 1.00 68.69 259 ALA A C 1
ATOM 2026 O O . ALA A 1 259 ? 1.049 14.887 -1.369 1.00 68.69 259 ALA A O 1
ATOM 2027 N N . ALA A 1 260 ? 1.507 12.701 -1.172 1.00 65.12 260 ALA A N 1
ATOM 2028 C CA . ALA A 1 260 ? 0.645 12.307 -2.284 1.00 65.12 260 ALA A CA 1
ATOM 2029 C C . ALA A 1 260 ? -0.842 12.525 -1.957 1.00 65.12 260 ALA A C 1
ATOM 2031 O O . ALA A 1 260 ? -1.575 13.055 -2.797 1.00 65.12 260 ALA A O 1
ATOM 2032 N N . TYR A 1 261 ? -1.273 12.158 -0.746 1.00 67.06 261 TYR A N 1
ATOM 2033 C CA . TYR A 1 261 ? -2.646 12.367 -0.284 1.00 67.06 261 TYR A CA 1
ATOM 2034 C C . TYR A 1 261 ? -2.975 13.832 -0.009 1.00 67.06 261 TYR A C 1
ATOM 2036 O O . TYR A 1 261 ? -4.078 14.255 -0.353 1.00 67.06 261 TYR A O 1
ATOM 2044 N N . ASP A 1 262 ? -2.040 14.614 0.527 1.00 70.25 262 ASP A N 1
ATOM 2045 C CA . ASP A 1 262 ? -2.198 16.060 0.698 1.00 70.25 262 ASP A CA 1
ATOM 2046 C C . ASP A 1 262 ? -2.431 16.721 -0.665 1.00 70.25 262 ASP A C 1
ATOM 2048 O O . ASP A 1 262 ? -3.462 17.357 -0.877 1.00 70.25 262 ASP A O 1
ATOM 2052 N N . ALA A 1 263 ? -1.563 16.449 -1.649 1.00 65.38 263 ALA A N 1
ATOM 2053 C CA . ALA A 1 263 ? -1.711 16.987 -3.001 1.00 65.38 263 ALA A CA 1
ATOM 2054 C C . ALA A 1 263 ? -3.045 16.588 -3.659 1.00 65.38 263 ALA A C 1
ATOM 2056 O O . ALA A 1 263 ? -3.685 17.397 -4.330 1.00 65.38 263 ALA A O 1
ATOM 2057 N N . TRP A 1 264 ? -3.483 15.340 -3.473 1.00 64.75 264 TRP A N 1
ATOM 2058 C CA . TRP A 1 264 ? -4.766 14.867 -3.991 1.00 64.75 264 TRP A CA 1
ATOM 2059 C C . TRP A 1 264 ? -5.980 15.491 -3.299 1.00 64.75 264 TRP A C 1
ATOM 2061 O O . TRP A 1 264 ? -6.998 15.723 -3.958 1.00 64.75 264 TRP A O 1
ATOM 2071 N N . THR A 1 265 ? -5.886 15.726 -1.992 1.00 65.88 265 THR A N 1
ATOM 2072 C CA . THR A 1 265 ? -6.963 16.310 -1.186 1.00 65.88 265 THR A CA 1
ATOM 2073 C C . THR A 1 265 ? -7.118 17.792 -1.509 1.00 65.88 265 THR A C 1
ATOM 2075 O O . THR A 1 265 ? -8.236 18.250 -1.747 1.00 65.88 265 THR A O 1
ATOM 2078 N N . ASP A 1 266 ? -6.006 18.517 -1.623 1.00 68.56 266 ASP A N 1
ATOM 2079 C CA . ASP A 1 266 ? -5.989 19.943 -1.956 1.00 68.56 266 ASP A CA 1
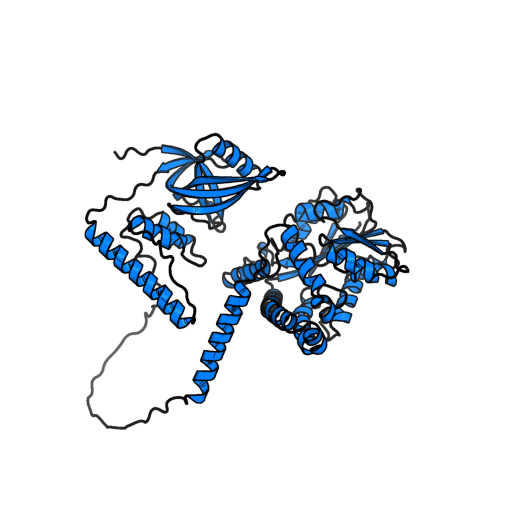ATOM 2080 C C . ASP A 1 266 ? -6.521 20.218 -3.369 1.00 68.56 266 ASP A C 1
ATOM 2082 O O . ASP A 1 266 ? -7.267 21.176 -3.580 1.00 68.56 266 ASP A O 1
ATOM 2086 N N . ASP A 1 267 ? -6.201 19.351 -4.337 1.00 63.53 267 ASP A N 1
ATOM 2087 C CA . ASP A 1 267 ? -6.699 19.473 -5.712 1.00 63.53 267 ASP A CA 1
ATOM 2088 C C . ASP A 1 267 ? -8.217 19.150 -5.824 1.00 63.53 267 ASP A C 1
ATOM 2090 O O . ASP A 1 267 ? -8.802 19.372 -6.886 1.00 63.53 267 ASP A O 1
ATOM 2094 N N . GLN A 1 268 ? -8.864 18.607 -4.772 1.00 67.38 268 GLN A N 1
ATOM 2095 C CA . GLN A 1 268 ? -10.294 18.221 -4.659 1.00 67.38 268 GLN A CA 1
ATOM 2096 C C . GLN A 1 268 ? -10.864 17.346 -5.797 1.00 67.38 268 GLN A C 1
ATOM 2098 O O . GLN A 1 268 ? -12.062 17.043 -5.841 1.00 67.38 268 GLN A O 1
ATOM 2103 N N . LEU A 1 269 ? -10.017 16.887 -6.718 1.00 66.19 269 LEU A N 1
ATOM 2104 C CA . LEU A 1 269 ? -10.413 16.127 -7.897 1.00 66.19 269 LEU A CA 1
ATOM 2105 C C . LEU A 1 269 ? -11.033 14.787 -7.514 1.00 66.19 269 LEU A C 1
ATOM 2107 O O . LEU A 1 269 ? -12.115 14.454 -8.003 1.00 66.19 269 LEU A O 1
ATOM 2111 N N . LEU A 1 270 ? -10.385 14.047 -6.611 1.00 66.44 270 LEU A N 1
ATOM 2112 C CA . LEU A 1 270 ? -10.911 12.774 -6.128 1.00 66.44 270 LEU A CA 1
ATOM 2113 C C . LEU A 1 270 ? -12.232 12.982 -5.390 1.00 66.44 270 LEU A C 1
ATOM 2115 O O . LEU A 1 270 ? -13.196 12.314 -5.732 1.00 66.44 270 LEU A O 1
ATOM 2119 N N . GLU A 1 271 ? -12.348 13.961 -4.493 1.00 71.88 271 GLU A N 1
ATOM 2120 C CA . GLU A 1 271 ? -13.622 14.258 -3.817 1.00 71.88 271 GLU A CA 1
ATOM 2121 C C . GLU A 1 271 ? -14.751 14.555 -4.829 1.00 71.88 271 GLU A C 1
ATOM 2123 O O . GLU A 1 271 ? -15.861 14.021 -4.740 1.00 71.88 271 GLU A O 1
ATOM 2128 N N . SER A 1 272 ? -14.454 15.339 -5.871 1.00 65.44 272 SER A N 1
ATOM 2129 C CA . SER A 1 272 ? -15.432 15.706 -6.900 1.00 65.44 272 SER A CA 1
ATOM 2130 C C . SER A 1 272 ? -15.917 14.515 -7.743 1.00 65.44 272 SER A C 1
ATOM 2132 O O . SER A 1 272 ? -17.086 14.474 -8.141 1.00 65.44 272 SER A O 1
ATOM 2134 N N . LEU A 1 273 ? -15.055 13.524 -7.988 1.00 64.19 273 LEU A N 1
ATOM 2135 C CA . LEU A 1 273 ? -15.362 12.351 -8.811 1.00 64.19 273 LEU A CA 1
ATOM 2136 C C . LEU A 1 273 ? -15.892 11.193 -7.958 1.00 64.19 273 LEU A C 1
ATOM 2138 O O . LEU A 1 273 ? -16.966 10.654 -8.212 1.00 64.19 273 LEU A O 1
ATOM 2142 N N . TRP A 1 274 ? -15.156 10.850 -6.909 1.00 67.38 274 TRP A N 1
ATOM 2143 C CA . TRP A 1 274 ? -15.325 9.665 -6.075 1.00 67.38 274 TRP A CA 1
ATOM 2144 C C . TRP A 1 274 ? -16.234 9.894 -4.862 1.00 67.38 274 TRP A C 1
ATOM 2146 O O . TRP A 1 274 ? -16.679 8.908 -4.273 1.00 67.38 274 TRP A O 1
ATOM 2156 N N . GLY A 1 275 ? -16.568 11.149 -4.544 1.00 74.62 275 GLY A N 1
ATOM 2157 C CA . GLY A 1 275 ? -17.378 11.521 -3.386 1.00 74.62 275 GLY A CA 1
ATOM 2158 C C . GLY A 1 275 ? -16.572 11.520 -2.088 1.00 74.62 275 GLY A C 1
ATOM 2159 O O . GLY A 1 275 ? -15.353 11.651 -2.094 1.00 74.62 275 GLY A O 1
ATOM 2160 N N . GLU A 1 276 ? -17.267 11.341 -0.967 1.00 77.44 276 GLU A N 1
ATOM 2161 C CA . GLU A 1 276 ? -16.679 11.374 0.382 1.00 77.44 276 GLU A CA 1
ATOM 2162 C C . GLU A 1 276 ? -15.889 10.103 0.758 1.00 77.44 276 GLU A C 1
ATOM 2164 O O . GLU A 1 276 ? -15.299 10.032 1.835 1.00 77.44 276 GLU A O 1
ATOM 2169 N N . HIS A 1 277 ? -15.872 9.104 -0.131 1.00 77.88 277 HIS A N 1
ATOM 2170 C CA . HIS A 1 277 ? -15.266 7.791 0.079 1.00 77.88 277 HIS A CA 1
ATOM 2171 C C . HIS A 1 277 ? -14.125 7.547 -0.914 1.00 77.88 277 HIS A C 1
ATOM 2173 O O . HIS A 1 277 ? -14.340 7.454 -2.132 1.00 77.88 277 HIS A O 1
ATOM 2179 N N . VAL A 1 278 ? -12.912 7.386 -0.388 1.00 75.38 278 VAL A N 1
ATOM 2180 C CA . VAL A 1 278 ? -11.696 7.093 -1.163 1.00 75.38 278 VAL A CA 1
ATOM 2181 C C . VAL A 1 278 ? -11.371 5.598 -1.058 1.00 75.38 278 VAL A C 1
ATOM 2183 O O . VAL A 1 278 ? -10.311 5.220 -0.591 1.00 75.38 278 VAL A O 1
ATOM 2186 N N . HIS A 1 279 ? -12.334 4.757 -1.444 1.00 86.25 279 HIS A N 1
ATOM 2187 C CA . HIS A 1 279 ? -12.183 3.303 -1.564 1.00 86.25 279 HIS A CA 1
ATOM 2188 C C . HIS A 1 279 ? -13.090 2.751 -2.677 1.00 86.25 279 HIS A C 1
ATOM 2190 O O . HIS A 1 279 ? -13.931 3.489 -3.216 1.00 86.25 279 HIS A O 1
ATOM 2196 N N . LEU A 1 280 ? -12.928 1.477 -3.045 1.00 87.94 280 LEU A N 1
ATOM 2197 C CA . LEU A 1 280 ? -13.785 0.791 -4.016 1.00 87.94 280 LEU A CA 1
ATOM 2198 C C . LEU A 1 280 ? -15.225 0.609 -3.494 1.00 87.94 280 LEU A C 1
ATOM 2200 O O . LEU A 1 280 ? -15.498 0.649 -2.295 1.00 87.94 280 LEU A O 1
ATOM 2204 N N . GLY A 1 281 ? -16.174 0.434 -4.415 1.00 90.00 281 GLY A N 1
ATOM 2205 C CA . GLY A 1 281 ? -17.571 0.123 -4.110 1.00 90.00 281 GLY A CA 1
ATOM 2206 C C . GLY A 1 281 ? -17.875 -1.376 -4.156 1.00 90.00 281 GLY A C 1
ATOM 2207 O O . GLY A 1 281 ? -17.167 -2.144 -4.805 1.00 90.00 281 GLY A O 1
ATOM 2208 N N . HIS A 1 282 ? -18.964 -1.781 -3.504 1.00 92.50 282 HIS A N 1
ATOM 2209 C CA . HIS A 1 282 ? -19.456 -3.155 -3.469 1.00 92.50 282 HIS A CA 1
ATOM 2210 C C . HIS A 1 282 ? -20.725 -3.300 -4.321 1.00 92.50 282 HIS A C 1
ATOM 2212 O O . HIS A 1 282 ? -21.746 -2.661 -4.069 1.00 92.50 282 HIS A O 1
ATOM 2218 N N . TYR A 1 283 ? -20.681 -4.176 -5.324 1.00 92.19 283 TYR A N 1
ATOM 2219 C CA . TYR A 1 283 ? -21.744 -4.367 -6.320 1.00 92.19 283 TYR A CA 1
ATOM 2220 C C . TYR A 1 283 ? -22.573 -5.638 -6.083 1.00 92.19 283 TYR A C 1
ATOM 2222 O O . TYR A 1 283 ? -23.526 -5.900 -6.825 1.00 92.19 283 TYR A O 1
ATOM 2230 N N . GLY A 1 284 ? -22.251 -6.397 -5.029 1.00 86.62 284 GLY A N 1
ATOM 2231 C CA . GLY A 1 284 ? -22.856 -7.690 -4.709 1.00 86.62 284 GLY A CA 1
ATOM 2232 C C . GLY A 1 284 ? -22.275 -8.846 -5.524 1.00 86.62 284 GLY A C 1
ATOM 2233 O O . GLY A 1 284 ? -21.493 -8.639 -6.449 1.00 86.62 284 GLY A O 1
ATOM 2234 N N . THR A 1 285 ? -22.715 -10.063 -5.200 1.00 81.44 285 THR A N 1
ATOM 2235 C CA . THR A 1 285 ? -22.309 -11.293 -5.894 1.00 81.44 285 THR A CA 1
ATOM 2236 C C . THR A 1 285 ? -23.569 -12.057 -6.331 1.00 81.44 285 THR A C 1
ATOM 2238 O O . THR A 1 285 ? -24.281 -12.586 -5.476 1.00 81.44 285 THR A O 1
ATOM 2241 N N . PRO A 1 286 ? -23.915 -12.092 -7.636 1.00 81.94 286 PRO A N 1
ATOM 2242 C CA . PRO A 1 286 ? -23.202 -11.471 -8.754 1.00 81.94 286 PRO A CA 1
ATOM 2243 C C . PRO A 1 286 ? -23.344 -9.942 -8.767 1.00 81.94 286 PRO A C 1
ATOM 2245 O O . PRO A 1 286 ? -24.361 -9.399 -8.321 1.00 81.94 286 PRO A O 1
ATOM 2248 N N . ALA A 1 287 ? -22.346 -9.266 -9.338 1.00 82.38 287 ALA A N 1
ATOM 2249 C CA . ALA A 1 287 ? -22.319 -7.813 -9.445 1.00 82.38 287 ALA A CA 1
ATOM 2250 C C . ALA A 1 287 ? -23.510 -7.274 -10.252 1.00 82.38 287 ALA A C 1
ATOM 2252 O O . ALA A 1 287 ? -23.833 -7.774 -11.334 1.00 82.38 287 ALA A O 1
ATOM 2253 N N . LYS A 1 288 ? -24.156 -6.223 -9.738 1.00 80.56 288 LYS A N 1
ATOM 2254 C CA . LYS A 1 288 ? -25.275 -5.533 -10.401 1.00 80.56 288 LYS A CA 1
ATOM 2255 C C . LYS A 1 288 ? -24.933 -4.066 -10.652 1.00 80.56 288 LYS A C 1
ATOM 2257 O O . LYS A 1 288 ? -24.316 -3.466 -9.780 1.00 80.56 288 LYS A O 1
ATOM 2262 N N . PRO A 1 289 ? -25.370 -3.457 -11.772 1.00 80.94 289 PRO A N 1
ATOM 2263 C CA . PRO A 1 289 ? -25.154 -2.033 -12.019 1.00 80.94 289 PRO A CA 1
ATOM 2264 C C . PRO A 1 289 ? -25.689 -1.172 -10.869 1.00 80.94 289 PRO A C 1
ATOM 2266 O O . PRO A 1 289 ? -26.836 -1.345 -10.450 1.00 80.94 289 PRO A O 1
ATOM 2269 N N . ARG A 1 290 ? -24.868 -0.241 -10.380 1.00 81.81 290 ARG A N 1
ATOM 2270 C CA . ARG A 1 290 ? -25.219 0.735 -9.339 1.00 81.81 290 ARG A CA 1
ATOM 2271 C C . ARG A 1 290 ? -24.554 2.077 -9.627 1.00 81.81 290 ARG A C 1
ATOM 2273 O O . ARG A 1 290 ? -23.609 2.147 -10.406 1.00 81.81 290 ARG A O 1
ATOM 2280 N N . ASP A 1 291 ? -25.058 3.138 -9.000 1.00 87.19 291 ASP A N 1
ATOM 2281 C CA . ASP A 1 291 ? -24.321 4.401 -8.930 1.00 87.19 291 ASP A CA 1
ATOM 2282 C C . ASP A 1 291 ? -23.026 4.191 -8.132 1.00 87.19 291 ASP A C 1
ATOM 2284 O O . ASP A 1 291 ? -23.047 3.552 -7.079 1.00 87.19 291 ASP A O 1
ATOM 2288 N N . PHE A 1 292 ? -21.904 4.726 -8.622 1.00 82.19 292 PHE A N 1
ATOM 2289 C CA . PHE A 1 292 ? -20.591 4.473 -8.026 1.00 82.19 292 PHE A CA 1
ATOM 2290 C C . PHE A 1 292 ? -20.486 4.976 -6.585 1.00 82.19 292 PHE A C 1
ATOM 2292 O O . PHE A 1 292 ? -19.896 4.310 -5.738 1.00 82.19 292 PHE A O 1
ATOM 2299 N N . ARG A 1 293 ? -21.074 6.139 -6.277 1.00 84.69 293 ARG A N 1
ATOM 2300 C CA . ARG A 1 293 ? -21.036 6.695 -4.918 1.00 84.69 293 ARG A CA 1
ATOM 2301 C C . ARG A 1 293 ? -21.917 5.877 -3.982 1.00 84.69 293 ARG A C 1
ATOM 2303 O O . ARG A 1 293 ? -21.504 5.608 -2.858 1.00 84.69 293 ARG A O 1
ATOM 2310 N N . GLN A 1 294 ? -23.077 5.426 -4.461 1.00 89.50 294 GLN A N 1
ATOM 2311 C CA . GLN A 1 294 ? -23.922 4.506 -3.701 1.00 89.50 294 GLN A CA 1
ATOM 2312 C C . GLN A 1 294 ? -23.216 3.168 -3.446 1.00 89.50 294 GLN A C 1
ATOM 2314 O O . GLN A 1 294 ? -23.222 2.700 -2.315 1.00 89.50 294 GLN A O 1
ATOM 2319 N N . ALA A 1 295 ? -22.539 2.594 -4.446 1.00 91.44 295 ALA A N 1
ATOM 2320 C CA . ALA A 1 295 ? -21.799 1.341 -4.289 1.00 91.44 295 ALA A CA 1
ATOM 2321 C C . ALA A 1 295 ? -20.707 1.436 -3.205 1.00 91.44 295 ALA A C 1
ATOM 2323 O O . ALA A 1 295 ? -20.419 0.452 -2.527 1.00 91.44 295 ALA A O 1
ATOM 2324 N N . LYS A 1 296 ? -20.110 2.615 -2.995 1.00 90.62 296 LYS A N 1
ATOM 2325 C CA . LYS A 1 296 ? -19.158 2.848 -1.895 1.00 90.62 296 LYS A CA 1
ATOM 2326 C C . LYS A 1 296 ? -19.823 2.911 -0.529 1.00 90.62 296 LYS A C 1
ATOM 2328 O O . LYS A 1 296 ? -19.305 2.329 0.414 1.00 90.62 296 LYS A O 1
ATOM 2333 N N . ALA A 1 297 ? -20.977 3.561 -0.410 1.00 92.88 297 ALA A N 1
ATOM 2334 C CA . ALA A 1 297 ? -21.746 3.497 0.832 1.00 92.88 297 ALA A CA 1
ATOM 2335 C C . ALA A 1 297 ? -22.190 2.051 1.125 1.00 92.88 297 ALA A C 1
ATOM 2337 O O . ALA A 1 297 ? -22.053 1.570 2.248 1.00 92.88 297 ALA A O 1
ATOM 2338 N N . ASP A 1 298 ? -22.637 1.325 0.097 1.00 94.44 298 ASP A N 1
ATOM 2339 C CA . ASP A 1 298 ? -23.024 -0.084 0.200 1.00 94.44 298 ASP A CA 1
ATOM 2340 C C . ASP A 1 298 ? -21.857 -0.967 0.664 1.00 94.44 298 ASP A C 1
ATOM 2342 O O . ASP A 1 298 ? -22.071 -1.873 1.464 1.00 94.44 298 ASP A O 1
ATOM 2346 N N . PHE A 1 299 ? -20.628 -0.680 0.216 1.00 96.62 299 PHE A N 1
ATOM 2347 C CA . PHE A 1 299 ? -19.419 -1.352 0.698 1.00 96.62 299 PHE A CA 1
ATOM 2348 C C . PHE A 1 299 ? -19.265 -1.222 2.215 1.00 96.62 299 PHE A C 1
ATOM 2350 O O . PHE A 1 299 ? -19.043 -2.223 2.894 1.00 96.62 299 PHE A O 1
ATOM 2357 N N . VAL A 1 300 ? -19.427 -0.008 2.755 1.00 97.44 300 VAL A N 1
ATOM 2358 C CA . VAL A 1 300 ? -19.327 0.230 4.203 1.00 97.44 300 VAL A CA 1
ATOM 2359 C C . VAL A 1 300 ? -20.387 -0.580 4.945 1.00 97.44 300 VAL A C 1
ATOM 2361 O O . VAL A 1 300 ? -20.066 -1.290 5.895 1.00 97.44 300 VAL A O 1
ATOM 2364 N N . HIS A 1 301 ? -21.640 -0.535 4.489 1.00 97.69 301 HIS A N 1
ATOM 2365 C CA . HIS A 1 301 ? -22.725 -1.286 5.122 1.00 97.69 301 HIS A CA 1
ATOM 2366 C C . HIS A 1 301 ? -22.521 -2.804 5.063 1.00 97.69 301 HIS A C 1
ATOM 2368 O O . HIS A 1 301 ? -22.848 -3.501 6.024 1.00 97.69 301 HIS A O 1
ATOM 2374 N N . GLU A 1 302 ? -21.990 -3.325 3.958 1.00 97.56 302 GLU A N 1
ATOM 2375 C CA . GLU A 1 302 ? -21.730 -4.755 3.822 1.00 97.56 302 GLU A CA 1
ATOM 2376 C C . GLU A 1 302 ? -20.586 -5.203 4.735 1.00 97.56 302 GLU A C 1
ATOM 2378 O O . GLU A 1 302 ? -20.726 -6.195 5.448 1.00 97.56 302 GLU A O 1
ATOM 2383 N N . LEU A 1 303 ? -19.492 -4.437 4.802 1.00 98.06 303 LEU A N 1
ATOM 2384 C CA . LEU A 1 303 ? -18.374 -4.749 5.693 1.00 98.06 303 LEU A CA 1
ATOM 2385 C C . LEU A 1 303 ? -18.780 -4.642 7.168 1.00 98.06 303 LEU A C 1
ATOM 2387 O O . LEU A 1 303 ? -18.353 -5.465 7.978 1.00 98.06 303 LEU A O 1
ATOM 2391 N N . VAL A 1 304 ? -19.674 -3.711 7.516 1.00 98.25 304 VAL A N 1
ATOM 2392 C CA . VAL A 1 304 ? -20.279 -3.636 8.854 1.00 98.25 304 VAL A CA 1
ATOM 2393 C C . VAL A 1 304 ? -21.061 -4.907 9.189 1.00 98.25 304 VAL A C 1
ATOM 2395 O O . VAL A 1 304 ? -20.861 -5.464 10.265 1.00 98.25 304 VAL A O 1
ATOM 2398 N N . ARG A 1 305 ? -21.906 -5.408 8.280 1.00 97.62 305 ARG A N 1
ATOM 2399 C CA . ARG A 1 305 ? -22.669 -6.651 8.503 1.00 97.62 305 ARG A CA 1
ATOM 2400 C C . ARG A 1 305 ? -21.762 -7.873 8.594 1.00 97.62 305 ARG A C 1
ATOM 2402 O O . ARG A 1 305 ? -21.941 -8.712 9.471 1.00 97.62 305 ARG A O 1
ATOM 2409 N N . TRP A 1 306 ? -20.778 -7.974 7.703 1.00 97.38 306 TRP A N 1
ATOM 2410 C CA . TRP A 1 306 ? -19.871 -9.120 7.633 1.00 97.38 306 TRP A CA 1
ATOM 2411 C C . TRP A 1 306 ? -18.963 -9.230 8.871 1.00 97.38 306 TRP A C 1
ATOM 2413 O O . TRP A 1 306 ? -18.749 -10.327 9.400 1.00 97.38 306 TRP A O 1
ATOM 2423 N N . SER A 1 307 ? -18.487 -8.088 9.378 1.00 96.75 307 SER A N 1
ATOM 2424 C CA . SER A 1 307 ? -17.714 -7.991 10.628 1.00 96.75 307 SER A CA 1
ATOM 2425 C C . SER A 1 307 ? -18.588 -7.961 11.892 1.00 96.75 307 SER A C 1
ATOM 2427 O O . SER A 1 307 ? -18.097 -8.132 13.009 1.00 96.75 307 SER A O 1
ATOM 2429 N N . GLY A 1 308 ? -19.899 -7.766 11.736 1.00 96.81 308 GLY A N 1
ATOM 2430 C CA . GLY A 1 308 ? -20.879 -7.684 12.814 1.00 96.81 308 GLY A CA 1
ATOM 2431 C C . GLY A 1 308 ? -20.801 -6.395 13.644 1.00 96.81 308 GLY A C 1
ATOM 2432 O O . GLY A 1 308 ? -21.228 -6.366 14.796 1.00 96.81 308 GLY A O 1
ATOM 2433 N N . PHE A 1 309 ? -20.243 -5.314 13.100 1.00 97.12 309 PHE A N 1
ATOM 2434 C CA . PHE A 1 309 ? -20.249 -4.004 13.765 1.00 97.12 309 PHE A CA 1
ATOM 2435 C C . PHE A 1 309 ? -21.676 -3.498 14.040 1.00 97.12 309 PHE A C 1
ATOM 2437 O O . PHE A 1 309 ? -21.882 -2.734 14.976 1.00 97.12 309 PHE A O 1
ATOM 2444 N N . ASP A 1 310 ? -22.670 -3.968 13.282 1.00 96.75 310 ASP A N 1
ATOM 2445 C CA . ASP A 1 310 ? -24.096 -3.687 13.485 1.00 96.75 310 ASP A CA 1
ATOM 2446 C C . ASP A 1 310 ? -24.678 -4.294 14.772 1.00 96.75 310 ASP A C 1
ATOM 2448 O O . ASP A 1 310 ? -25.776 -3.930 15.189 1.00 96.75 310 ASP A O 1
ATOM 2452 N N . GLN A 1 311 ? -23.947 -5.201 15.418 1.00 95.94 311 GLN A N 1
ATOM 2453 C CA . GLN A 1 311 ? -24.317 -5.810 16.696 1.00 95.94 311 GLN A CA 1
ATOM 2454 C C . GLN A 1 311 ? -23.680 -5.097 17.897 1.00 95.94 311 GLN A C 1
ATOM 2456 O O . GLN A 1 311 ? -23.919 -5.495 19.040 1.00 95.94 311 GLN A O 1
ATOM 2461 N N . LEU A 1 312 ? -22.830 -4.092 17.665 1.00 96.81 312 LEU A N 1
ATOM 2462 C CA . LEU A 1 312 ? -22.229 -3.313 18.742 1.00 96.81 312 LEU A CA 1
ATOM 2463 C C . LEU A 1 312 ? -23.276 -2.377 19.365 1.00 96.81 312 LEU A C 1
ATOM 2465 O O . LEU A 1 312 ? -24.105 -1.813 18.648 1.00 96.81 312 LEU A O 1
ATOM 2469 N N . PRO A 1 313 ? -23.259 -2.185 20.695 1.00 97.31 313 PRO A N 1
ATOM 2470 C CA . PRO A 1 313 ? -24.107 -1.190 21.333 1.00 97.31 313 PRO A CA 1
ATOM 2471 C C . PRO A 1 313 ? -23.855 0.224 20.776 1.00 97.31 313 PRO A C 1
ATOM 2473 O O . PRO A 1 313 ? -22.703 0.591 20.527 1.00 97.31 313 PRO A O 1
ATOM 2476 N N . PRO A 1 314 ? -24.895 1.070 20.650 1.00 97.06 314 PRO A N 1
ATOM 2477 C CA . PRO A 1 314 ? -24.702 2.487 20.363 1.00 97.06 314 PRO A CA 1
ATOM 2478 C C . PRO A 1 314 ? -23.742 3.137 21.371 1.00 97.06 314 PRO A C 1
ATOM 2480 O O . PRO A 1 314 ? -23.815 2.877 22.573 1.00 97.06 314 PRO A O 1
ATOM 2483 N N . GLY A 1 315 ? -22.842 3.985 20.879 1.00 97.62 315 GLY A N 1
ATOM 2484 C CA . GLY A 1 315 ? -21.768 4.610 21.651 1.00 97.62 315 GLY A CA 1
ATOM 2485 C C . GLY A 1 315 ? -20.500 3.761 21.792 1.00 97.62 315 GLY A C 1
ATOM 2486 O O . GLY A 1 315 ? -19.544 4.224 22.414 1.00 97.62 315 GLY A O 1
ATOM 2487 N N . SER A 1 316 ? -20.453 2.548 21.225 1.00 98.62 316 SER A N 1
ATOM 2488 C CA . SER A 1 316 ? -19.214 1.766 21.144 1.00 98.62 316 SER A CA 1
ATOM 2489 C C . SER A 1 316 ? -18.108 2.541 20.427 1.00 98.62 316 SER A C 1
ATOM 2491 O O . SER A 1 316 ? -18.342 3.191 19.405 1.00 98.62 316 SER A O 1
ATOM 2493 N N . ARG A 1 317 ? -16.892 2.457 20.976 1.00 98.69 317 ARG A N 1
ATOM 2494 C CA . ARG A 1 317 ? -15.721 3.195 20.499 1.00 98.69 317 ARG A CA 1
ATOM 2495 C C . ARG A 1 317 ? -15.080 2.469 19.328 1.00 98.69 317 ARG A C 1
ATOM 2497 O O . ARG A 1 317 ? -14.630 1.332 19.483 1.00 98.69 317 ARG A O 1
ATOM 2504 N N . VAL A 1 318 ? -14.970 3.158 18.199 1.00 98.81 318 VAL A N 1
ATOM 2505 C CA . VAL A 1 318 ? -14.373 2.648 16.964 1.00 98.81 318 VAL A CA 1
ATOM 2506 C C . VAL A 1 318 ? -13.142 3.465 16.598 1.00 98.81 318 VAL A C 1
ATOM 2508 O O . VAL A 1 318 ? -13.184 4.693 16.625 1.00 98.81 318 VAL A O 1
ATOM 2511 N N . LEU A 1 319 ? -12.057 2.790 16.231 1.00 98.88 319 LEU A N 1
ATOM 2512 C CA . LEU A 1 319 ? -10.912 3.420 15.575 1.00 98.88 319 LEU A CA 1
ATOM 2513 C C . LEU A 1 319 ? -11.001 3.170 14.065 1.00 98.88 319 LEU A C 1
ATOM 2515 O O . LEU A 1 319 ? -11.000 2.016 13.655 1.00 98.88 319 LEU A O 1
ATOM 2519 N N . ASP A 1 320 ? -11.063 4.225 13.255 1.00 98.62 320 ASP A N 1
ATOM 2520 C CA . ASP A 1 320 ? -10.989 4.167 11.788 1.00 98.62 320 ASP A CA 1
ATOM 2521 C C . ASP A 1 320 ? -9.559 4.522 11.337 1.00 98.62 320 ASP A C 1
ATOM 2523 O O . ASP A 1 320 ? -9.143 5.683 11.380 1.00 98.62 320 ASP A O 1
ATOM 2527 N N . VAL A 1 321 ? -8.778 3.503 10.973 1.00 98.31 321 VAL A N 1
ATOM 2528 C CA . VAL A 1 321 ? -7.362 3.607 10.605 1.00 98.31 321 VAL A CA 1
ATOM 2529 C C . VAL A 1 321 ? -7.220 3.804 9.100 1.00 98.31 321 VAL A C 1
ATOM 2531 O O . VAL A 1 321 ? -7.482 2.886 8.320 1.00 98.31 321 VAL A O 1
ATOM 2534 N N . GLY A 1 322 ? -6.745 4.988 8.705 1.00 95.38 322 GLY A N 1
ATOM 2535 C CA . GLY A 1 322 ? -6.722 5.417 7.306 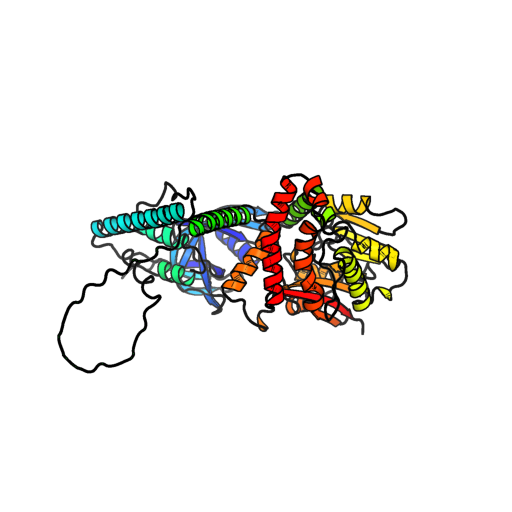1.00 95.38 322 GLY A CA 1
ATOM 2536 C C . GLY A 1 322 ? -8.046 6.050 6.878 1.00 95.38 322 GLY A C 1
ATOM 2537 O O . GLY A 1 322 ? -8.543 5.779 5.792 1.00 95.38 322 GLY A O 1
ATOM 2538 N N . CYS A 1 323 ? -8.618 6.915 7.719 1.00 95.31 323 CYS A N 1
ATOM 2539 C CA . CYS A 1 323 ? -9.988 7.420 7.574 1.00 95.31 323 CYS A CA 1
ATOM 2540 C C . CYS A 1 323 ? -10.226 8.326 6.346 1.00 95.31 323 CYS A C 1
ATOM 2542 O O . CYS A 1 323 ? -11.370 8.685 6.039 1.00 95.31 323 CYS A O 1
ATOM 2544 N N . GLY A 1 324 ? -9.162 8.743 5.652 1.00 92.06 324 GLY A N 1
ATOM 2545 C CA . GLY A 1 324 ? -9.231 9.690 4.543 1.00 92.06 324 GLY A CA 1
ATOM 2546 C C . GLY A 1 324 ? -9.951 10.980 4.950 1.00 92.06 324 GLY A C 1
ATOM 2547 O O . GLY A 1 324 ? -9.642 11.587 5.970 1.00 92.06 324 GLY A O 1
ATOM 2548 N N . ILE A 1 325 ? -10.958 11.386 4.171 1.00 92.00 325 ILE A N 1
ATOM 2549 C CA . ILE A 1 325 ? -11.809 12.555 4.473 1.00 92.00 325 ILE A CA 1
ATOM 2550 C C . ILE A 1 325 ? -13.051 12.208 5.328 1.00 92.00 325 ILE A C 1
ATOM 2552 O O . ILE A 1 325 ? -14.025 12.968 5.381 1.00 92.00 325 ILE A O 1
ATOM 2556 N N . GLY A 1 326 ? -13.045 11.049 5.994 1.00 94.75 326 GLY A N 1
ATOM 2557 C CA . GLY A 1 326 ? -14.005 10.674 7.036 1.00 94.75 326 GLY A CA 1
ATOM 2558 C C . GLY A 1 326 ? -15.365 10.155 6.559 1.00 94.75 326 GLY A C 1
ATOM 2559 O O . GLY A 1 326 ? -16.296 10.106 7.361 1.00 94.75 326 GLY A O 1
ATOM 2560 N N . GLY A 1 327 ? -15.520 9.782 5.283 1.00 94.50 327 GLY A N 1
ATOM 2561 C CA . GLY A 1 327 ? -16.795 9.276 4.752 1.00 94.50 327 GLY A CA 1
ATOM 2562 C C . GLY A 1 327 ? -17.312 8.047 5.507 1.00 94.50 327 GLY A C 1
ATOM 2563 O O . GLY A 1 327 ? -18.455 8.036 5.965 1.00 94.50 327 GLY A O 1
ATOM 2564 N N . SER A 1 328 ? -16.463 7.032 5.694 1.00 96.38 328 SER A N 1
ATOM 2565 C CA . SER A 1 328 ? -16.822 5.801 6.416 1.00 96.38 328 SER A CA 1
ATOM 2566 C C . SER A 1 328 ? -17.119 6.076 7.890 1.00 96.38 328 SER A C 1
ATOM 2568 O O . SER A 1 328 ? -18.170 5.663 8.373 1.00 96.38 328 SER A O 1
ATOM 2570 N N . ALA A 1 329 ? -16.282 6.867 8.572 1.00 97.75 329 ALA A N 1
ATOM 2571 C CA . ALA A 1 329 ? -16.532 7.311 9.944 1.00 97.75 329 ALA A CA 1
ATOM 2572 C C . ALA A 1 329 ? -17.919 7.959 10.119 1.00 97.75 329 ALA A C 1
ATOM 2574 O O . ALA A 1 329 ? -18.650 7.623 11.052 1.00 97.75 329 ALA A O 1
ATOM 2575 N N . ARG A 1 330 ? -18.332 8.838 9.193 1.00 97.81 330 ARG A N 1
ATOM 2576 C CA . ARG A 1 330 ? -19.666 9.461 9.236 1.00 97.81 330 ARG A CA 1
ATOM 2577 C C . ARG A 1 330 ? -20.800 8.453 9.056 1.00 97.81 330 ARG A C 1
ATOM 2579 O O . ARG A 1 330 ? -21.810 8.594 9.738 1.00 97.81 330 ARG A O 1
ATOM 2586 N N . ILE A 1 331 ? -20.654 7.448 8.187 1.00 97.81 331 ILE A N 1
ATOM 2587 C CA . ILE A 1 331 ? -21.647 6.364 8.047 1.00 97.81 331 ILE A CA 1
ATOM 2588 C C . ILE A 1 331 ? -21.737 5.549 9.342 1.00 97.81 331 ILE A C 1
ATOM 2590 O O . ILE A 1 331 ? -22.833 5.344 9.860 1.00 97.81 331 ILE A O 1
ATOM 2594 N N . LEU A 1 332 ? -20.593 5.137 9.895 1.00 98.38 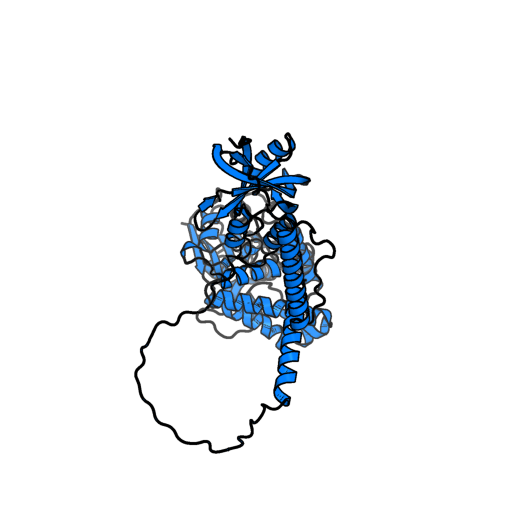332 LEU A N 1
ATOM 2595 C CA . LEU A 1 332 ? -20.517 4.368 11.141 1.00 98.38 332 LEU A CA 1
ATOM 2596 C C . LEU A 1 332 ? -21.189 5.106 12.308 1.00 98.38 332 LEU A C 1
ATOM 2598 O O . LEU A 1 332 ? -21.956 4.509 13.062 1.00 98.38 332 LEU A O 1
ATOM 2602 N N . SER A 1 333 ? -20.969 6.416 12.430 1.00 98.38 333 SER A N 1
ATOM 2603 C CA . SER A 1 333 ? -21.608 7.208 13.482 1.00 98.38 333 SER A CA 1
ATOM 2604 C C . SER A 1 333 ? -23.097 7.454 13.222 1.00 98.38 333 SER A C 1
ATOM 2606 O O . SER A 1 333 ? -23.922 7.229 14.104 1.00 98.38 333 SER A O 1
ATOM 2608 N N . ARG A 1 334 ? -23.471 7.874 12.006 1.00 98.06 334 ARG A N 1
ATOM 2609 C CA . ARG A 1 334 ? -24.854 8.248 11.669 1.00 98.06 334 ARG A CA 1
ATOM 2610 C C . ARG A 1 334 ? -25.811 7.059 11.687 1.00 98.06 334 ARG A C 1
ATOM 2612 O O . ARG A 1 334 ? -26.908 7.178 12.225 1.00 98.06 334 ARG A O 1
ATOM 2619 N N . ASP A 1 335 ? -25.409 5.947 11.080 1.00 98.12 335 ASP A N 1
ATOM 2620 C CA . ASP A 1 335 ? -26.324 4.844 10.771 1.00 98.12 335 ASP A CA 1
ATOM 2621 C C . ASP A 1 335 ? -26.262 3.724 11.821 1.00 98.12 335 ASP A C 1
ATOM 2623 O O . ASP A 1 335 ? -27.230 2.983 11.980 1.00 98.12 335 ASP A O 1
ATOM 2627 N N . TYR A 1 336 ? -25.155 3.632 12.571 1.00 98.12 336 TYR A N 1
ATOM 2628 C CA . TYR A 1 336 ? -24.943 2.611 13.608 1.00 98.12 336 TYR A CA 1
ATOM 2629 C C . TYR A 1 336 ? -24.723 3.196 15.012 1.00 98.12 336 TYR A C 1
ATOM 2631 O O . TYR A 1 336 ? -24.610 2.449 15.981 1.00 98.12 336 TYR A O 1
ATOM 2639 N N . GLY A 1 337 ? -24.693 4.525 15.155 1.00 97.94 337 GLY A N 1
ATOM 2640 C CA . GLY A 1 337 ? -24.574 5.189 16.454 1.00 97.94 337 GLY A CA 1
ATOM 2641 C C . GLY A 1 337 ? -23.213 5.009 17.129 1.00 97.94 337 GLY A C 1
ATOM 2642 O O . GLY A 1 337 ? -23.145 5.086 18.353 1.00 97.94 337 GLY A O 1
ATOM 2643 N N . LEU A 1 338 ? -22.149 4.730 16.373 1.00 98.56 338 LEU A N 1
ATOM 2644 C CA . LEU A 1 338 ? -20.807 4.468 16.907 1.00 98.56 338 LEU A CA 1
ATOM 2645 C C . LEU A 1 338 ? -20.036 5.776 17.202 1.00 98.56 338 LEU A C 1
ATOM 2647 O O . LEU A 1 338 ? -20.230 6.788 16.520 1.00 98.56 338 LEU A O 1
ATOM 2651 N N . ASP A 1 339 ? -19.158 5.754 18.214 1.00 98.62 339 ASP A N 1
ATOM 2652 C CA . ASP A 1 339 ? -18.232 6.854 18.547 1.00 98.62 339 ASP A CA 1
ATOM 2653 C C . ASP A 1 339 ? -16.892 6.615 17.847 1.00 98.62 339 ASP A C 1
ATOM 2655 O O . ASP A 1 339 ? -16.108 5.755 18.258 1.00 98.62 339 ASP A O 1
ATOM 2659 N N . VAL A 1 340 ? -16.645 7.346 16.761 1.00 98.81 340 VAL A N 1
ATOM 2660 C CA . VAL A 1 340 ? -15.537 7.065 15.844 1.00 98.81 340 VAL A CA 1
ATOM 2661 C C . VAL A 1 340 ? -14.388 8.045 16.060 1.00 98.81 340 VAL A C 1
ATOM 2663 O O . VAL A 1 340 ? -14.557 9.261 15.965 1.00 98.81 340 VAL A O 1
ATOM 2666 N N . LEU A 1 341 ? -13.187 7.513 16.279 1.00 98.75 341 LEU A N 1
ATOM 2667 C CA . LEU A 1 341 ? -11.933 8.237 16.100 1.00 98.75 341 LEU A CA 1
ATOM 2668 C C . LEU A 1 341 ? -11.327 7.829 14.755 1.00 98.75 341 LEU A C 1
ATOM 2670 O O . LEU A 1 341 ? -10.863 6.705 14.611 1.00 98.75 341 LEU A O 1
ATOM 2674 N N . GLY A 1 342 ? -11.320 8.729 13.778 1.00 98.56 342 GLY A N 1
ATOM 2675 C CA . GLY A 1 342 ? -10.628 8.526 12.510 1.00 98.56 342 GLY A CA 1
ATOM 2676 C C . GLY A 1 342 ? -9.196 9.047 12.555 1.00 98.56 342 GLY A C 1
ATOM 2677 O O . GLY A 1 342 ? -8.956 10.167 13.004 1.00 98.56 342 GLY A O 1
ATOM 2678 N N . ILE A 1 343 ? -8.246 8.275 12.038 1.00 98.25 343 ILE A N 1
ATOM 2679 C CA . ILE A 1 343 ? -6.852 8.704 11.918 1.00 98.25 343 ILE A CA 1
ATOM 2680 C C . ILE A 1 343 ? -6.327 8.604 10.488 1.00 98.25 343 ILE A C 1
ATOM 2682 O O . ILE A 1 343 ? -6.694 7.710 9.727 1.00 98.25 343 ILE A O 1
ATOM 2686 N N . SER A 1 344 ? -5.431 9.517 10.135 1.00 95.31 344 SER A N 1
ATOM 2687 C CA . SER A 1 344 ? -4.691 9.519 8.874 1.00 95.31 344 SER A CA 1
ATOM 2688 C C . SER A 1 344 ? -3.318 10.144 9.100 1.00 95.31 344 SER A C 1
ATOM 2690 O O . SER A 1 344 ? -3.149 10.984 9.982 1.00 95.31 344 SER A O 1
ATOM 2692 N N . ILE A 1 345 ? -2.339 9.766 8.281 1.00 91.00 345 ILE A N 1
ATOM 2693 C CA . ILE A 1 345 ? -1.018 10.401 8.277 1.00 91.00 345 ILE A CA 1
ATOM 2694 C C . ILE A 1 345 ? -1.053 11.805 7.642 1.00 91.00 345 ILE A C 1
ATOM 2696 O O . ILE A 1 345 ? -0.142 12.595 7.858 1.00 91.00 345 ILE A O 1
ATOM 2700 N N . SER A 1 346 ? -2.101 12.121 6.866 1.00 89.56 346 SER A N 1
ATOM 2701 C CA . SER A 1 346 ? -2.258 13.378 6.121 1.00 89.56 346 SER A CA 1
ATOM 2702 C C . SER A 1 346 ? -2.994 14.445 6.950 1.00 89.56 346 SER A C 1
ATOM 2704 O O . SER A 1 346 ? -4.187 14.291 7.241 1.00 89.56 346 SER A O 1
ATOM 2706 N N . PRO A 1 347 ? -2.345 15.577 7.288 1.00 88.88 347 PRO A N 1
ATOM 2707 C CA . PRO A 1 347 ? -3.014 16.697 7.946 1.00 88.88 347 PRO A CA 1
ATOM 2708 C C . PRO A 1 347 ? -4.128 17.319 7.096 1.00 88.88 347 PRO A C 1
ATOM 2710 O O . PRO A 1 347 ? -5.156 17.719 7.646 1.00 88.88 347 PRO A O 1
ATOM 2713 N N . ALA A 1 348 ? -3.967 17.381 5.767 1.00 87.69 348 ALA A N 1
ATOM 2714 C CA . ALA A 1 348 ? -4.989 17.934 4.877 1.00 87.69 348 ALA A CA 1
ATOM 2715 C C . ALA A 1 348 ? -6.279 17.100 4.914 1.00 87.69 348 ALA A C 1
ATOM 2717 O O . ALA A 1 348 ? -7.376 17.655 5.021 1.00 87.69 348 ALA A O 1
ATOM 2718 N N . GLN A 1 349 ? -6.155 15.768 4.916 1.00 89.25 349 GLN A N 1
ATOM 2719 C CA . GLN A 1 349 ? -7.290 14.857 5.054 1.00 89.25 349 GLN A CA 1
ATOM 2720 C C . GLN A 1 349 ? -8.011 15.025 6.390 1.00 89.25 349 GLN A C 1
ATOM 2722 O O . GLN A 1 349 ? -9.234 15.133 6.399 1.00 89.25 349 GLN A O 1
ATOM 2727 N N . ILE A 1 350 ? -7.276 15.123 7.501 1.00 94.50 350 ILE A N 1
ATOM 2728 C CA . ILE A 1 350 ? -7.865 15.322 8.835 1.00 94.50 350 ILE A CA 1
ATOM 2729 C C . ILE A 1 350 ? -8.594 16.664 8.936 1.00 94.50 350 ILE A C 1
ATOM 2731 O O . ILE A 1 350 ? -9.721 16.726 9.440 1.00 94.50 350 ILE A O 1
ATOM 2735 N N . ASN A 1 351 ? -8.007 17.729 8.389 1.00 93.38 351 ASN A N 1
ATOM 2736 C CA . ASN A 1 351 ? -8.657 19.035 8.317 1.00 93.38 351 ASN A CA 1
ATOM 2737 C C . ASN A 1 351 ? -9.947 18.968 7.489 1.00 93.38 351 ASN A C 1
ATOM 2739 O O . ASN A 1 351 ? -10.990 19.465 7.921 1.00 93.38 351 ASN A O 1
ATOM 2743 N N . ARG A 1 352 ? -9.907 18.314 6.320 1.00 91.38 352 ARG A N 1
ATOM 2744 C CA . ARG A 1 352 ? -11.078 18.160 5.449 1.00 91.38 352 ARG A CA 1
ATOM 2745 C C . ARG A 1 352 ? -12.158 17.283 6.084 1.00 91.38 352 ARG A C 1
ATOM 2747 O O . ARG A 1 352 ? -13.329 17.650 6.036 1.00 91.38 352 ARG A O 1
ATOM 2754 N N . ALA A 1 353 ? -1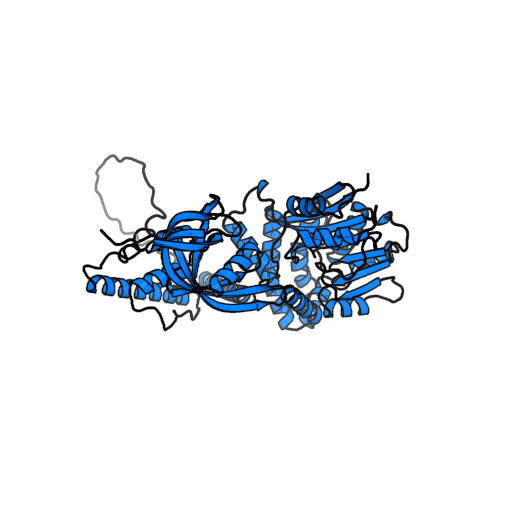1.781 16.176 6.722 1.00 94.56 353 ALA A N 1
ATOM 2755 C CA . ALA A 1 353 ? -12.690 15.289 7.443 1.00 94.56 353 ALA A CA 1
ATOM 2756 C C . ALA A 1 353 ? -13.429 16.028 8.560 1.00 94.56 353 ALA A C 1
ATOM 2758 O O . ALA A 1 353 ? -14.646 15.899 8.683 1.00 94.56 353 ALA A O 1
ATOM 2759 N N . THR A 1 354 ? -12.707 16.857 9.316 1.00 96.19 354 THR A N 1
ATOM 2760 C CA . THR A 1 354 ? -13.278 17.694 10.376 1.00 96.19 354 THR A CA 1
ATOM 2761 C C . THR A 1 354 ? -14.279 18.701 9.806 1.00 96.19 354 THR A C 1
ATOM 2763 O O . THR A 1 354 ? -15.388 18.803 10.311 1.00 96.19 354 THR A O 1
ATOM 2766 N N . GLN A 1 355 ? -13.944 19.390 8.708 1.00 95.31 355 GLN A N 1
ATOM 2767 C CA . GLN A 1 355 ? -14.848 20.359 8.066 1.00 95.31 355 GLN A CA 1
ATOM 2768 C C . GLN A 1 355 ? -16.125 19.730 7.495 1.00 95.31 355 GLN A C 1
ATOM 2770 O O . GLN A 1 355 ? -17.179 20.362 7.498 1.00 95.31 355 GLN A O 1
ATOM 2775 N N . LEU A 1 356 ? -16.025 18.516 6.949 1.00 93.50 356 LEU A N 1
ATOM 2776 C CA . LEU A 1 356 ? -17.156 17.802 6.348 1.00 93.50 356 LEU A CA 1
ATOM 2777 C C . LEU A 1 356 ? -18.075 17.150 7.385 1.00 93.50 356 LEU A C 1
ATOM 2779 O O . LEU A 1 356 ? -19.162 16.692 7.035 1.00 93.50 356 LEU A O 1
ATOM 2783 N N . THR A 1 357 ? -17.642 17.062 8.641 1.00 96.62 357 THR A N 1
ATOM 2784 C CA . THR A 1 357 ? -18.353 16.328 9.686 1.00 96.62 357 THR A CA 1
ATOM 2785 C C . THR A 1 357 ? -19.236 17.271 10.499 1.00 96.62 357 THR A C 1
ATOM 2787 O O . THR A 1 357 ? -18.713 18.166 11.153 1.00 96.62 357 THR A O 1
ATOM 2790 N N . PRO A 1 358 ? -20.571 17.085 10.487 1.00 95.62 358 PRO A N 1
ATOM 2791 C CA . PRO A 1 358 ? -21.471 17.884 11.311 1.00 95.62 358 PRO A CA 1
ATOM 2792 C C . PRO A 1 358 ? -21.286 17.590 12.802 1.00 95.62 358 PRO A C 1
ATOM 2794 O O . PRO A 1 358 ? -21.136 16.429 13.182 1.00 95.62 358 PRO A O 1
ATOM 2797 N N . ASP A 1 359 ? -21.456 18.610 13.646 1.00 93.75 359 ASP A N 1
ATOM 2798 C CA . ASP A 1 359 ? -21.368 18.504 15.115 1.00 93.75 359 ASP A CA 1
ATOM 2799 C C . ASP A 1 359 ? -22.380 17.521 15.737 1.00 93.75 359 ASP A C 1
ATOM 2801 O O . ASP A 1 359 ? -22.269 17.147 16.902 1.00 93.75 359 ASP A O 1
ATOM 2805 N N . THR A 1 360 ? -23.394 17.100 14.976 1.00 95.81 360 THR A N 1
ATOM 2806 C CA . THR A 1 360 ? -24.388 16.108 15.409 1.00 95.81 360 THR A CA 1
ATOM 2807 C C . THR A 1 360 ? -23.869 14.672 15.376 1.00 95.81 360 THR A C 1
ATOM 2809 O O . THR A 1 360 ? -24.549 13.788 15.892 1.00 95.81 360 THR A O 1
ATOM 2812 N N . LEU A 1 361 ? -22.733 14.407 14.721 1.00 97.00 361 LEU A N 1
ATOM 2813 C CA . LEU A 1 361 ? -22.138 13.071 14.637 1.00 97.00 361 LEU A CA 1
ATOM 2814 C C . LEU A 1 361 ? -21.016 12.909 15.666 1.00 97.00 361 LEU A C 1
ATOM 2816 O O . LEU A 1 361 ? -20.228 13.826 15.883 1.00 97.00 361 LEU A O 1
ATOM 2820 N N . SER A 1 362 ? -20.896 11.718 16.257 1.00 97.06 362 SER A N 1
ATOM 2821 C CA . SER A 1 362 ? -19.816 11.395 17.197 1.00 97.06 362 SER A CA 1
ATOM 2822 C C . SER A 1 362 ? -18.576 10.938 16.434 1.00 97.06 362 SER A C 1
ATOM 2824 O O . SER A 1 362 ? -18.219 9.762 16.448 1.00 97.06 362 SER A O 1
ATOM 2826 N N . CYS A 1 363 ? -17.937 11.872 15.732 1.00 98.06 363 CYS A N 1
ATOM 2827 C CA . CYS A 1 363 ? -16.723 11.618 14.968 1.00 98.06 363 CYS A CA 1
ATOM 2828 C C . CYS A 1 363 ? -15.629 12.610 15.366 1.00 98.06 363 CYS A C 1
ATOM 2830 O O . CYS A 1 363 ? -15.835 13.822 15.345 1.00 98.06 363 CYS A O 1
ATOM 2832 N N . ARG A 1 364 ? -14.442 12.098 15.689 1.00 98.12 36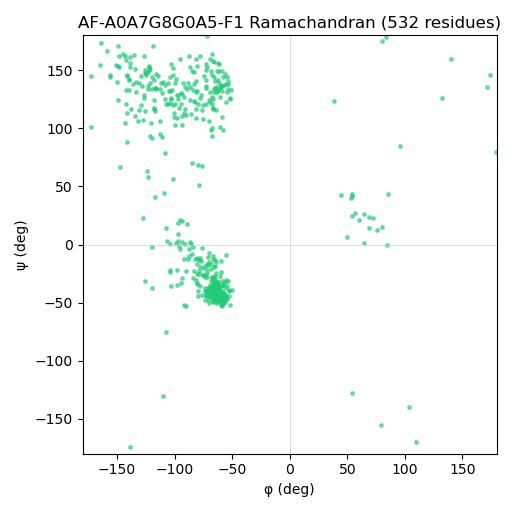4 ARG A N 1
ATOM 2833 C CA . ARG A 1 364 ? -13.230 12.888 15.938 1.00 98.12 364 ARG A CA 1
ATOM 2834 C C . ARG A 1 364 ? -12.136 12.446 14.983 1.00 98.12 364 ARG A C 1
ATOM 2836 O O . ARG A 1 364 ? -12.096 11.280 14.606 1.00 98.12 364 ARG A O 1
ATOM 2843 N N . PHE A 1 365 ? -11.240 13.360 14.623 1.00 98.31 365 PHE A N 1
ATOM 2844 C CA . PHE A 1 365 ? -10.167 13.077 13.673 1.00 98.31 365 PHE A CA 1
ATOM 2845 C C . PHE A 1 365 ? -8.814 13.538 14.210 1.00 98.31 365 PHE A C 1
ATOM 2847 O O . PHE A 1 365 ? -8.722 14.609 14.808 1.00 98.31 365 PHE A O 1
ATOM 2854 N N . ALA A 1 366 ? -7.769 12.735 14.006 1.00 97.81 366 ALA A N 1
ATOM 2855 C CA . ALA A 1 366 ? -6.415 13.058 14.446 1.00 97.81 366 ALA A CA 1
ATOM 2856 C C . ALA A 1 366 ? -5.357 12.620 13.427 1.00 97.81 366 ALA A C 1
ATOM 2858 O O . ALA A 1 366 ? -5.486 11.580 12.782 1.00 97.81 366 ALA A O 1
ATOM 2859 N N . VAL A 1 367 ? -4.283 13.406 13.312 1.00 96.75 367 VAL A N 1
ATOM 2860 C CA . VAL A 1 367 ? -3.105 12.998 12.539 1.00 96.75 367 VAL A CA 1
ATOM 2861 C C . VAL A 1 367 ? -2.329 11.969 13.353 1.00 96.75 367 VAL A C 1
ATOM 2863 O O . V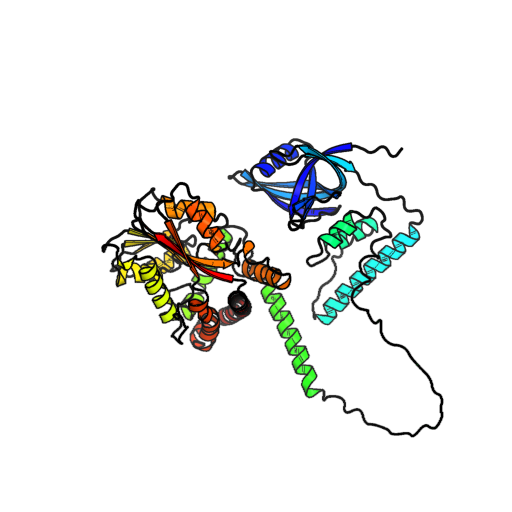AL A 1 367 ? -1.918 12.266 14.475 1.00 96.75 367 VAL A O 1
ATOM 2866 N N . MET A 1 368 ? -2.150 10.763 12.818 1.00 96.19 368 MET A N 1
ATOM 2867 C CA . MET A 1 368 ? -1.464 9.678 13.522 1.00 96.19 368 MET A CA 1
ATOM 2868 C C . MET A 1 368 ? -0.881 8.655 12.544 1.00 96.19 368 MET A C 1
ATOM 2870 O O . MET A 1 368 ? -1.472 8.372 11.503 1.00 96.19 368 MET A O 1
ATOM 2874 N N . ASP A 1 369 ? 0.271 8.087 12.905 1.00 94.38 369 ASP A N 1
ATOM 2875 C CA . ASP A 1 369 ? 0.887 6.970 12.189 1.00 94.38 369 ASP A CA 1
ATOM 2876 C C . ASP A 1 369 ? 0.274 5.643 12.652 1.00 94.38 369 ASP A C 1
ATOM 2878 O O . ASP A 1 369 ? 0.317 5.307 13.836 1.00 94.38 369 ASP A O 1
ATOM 2882 N N . ALA A 1 370 ? -0.272 4.875 11.710 1.00 95.69 370 ALA A N 1
ATOM 2883 C CA . ALA A 1 370 ? -0.884 3.577 11.971 1.00 95.69 370 ALA A CA 1
ATOM 2884 C C . ALA A 1 370 ? 0.113 2.507 12.447 1.00 95.69 370 ALA A C 1
ATOM 2886 O O . ALA A 1 370 ? -0.301 1.518 13.042 1.00 95.69 370 ALA A O 1
ATOM 2887 N N . LEU A 1 371 ? 1.416 2.695 12.202 1.00 95.31 371 LEU A N 1
ATOM 2888 C CA . LEU A 1 371 ? 2.469 1.823 12.730 1.00 95.31 371 LEU A CA 1
ATOM 2889 C C . LEU A 1 371 ? 2.907 2.216 14.147 1.00 95.31 371 LEU A C 1
ATOM 2891 O O . LEU A 1 371 ? 3.696 1.507 14.772 1.00 95.31 371 LEU A O 1
ATOM 2895 N N . ASN A 1 372 ? 2.449 3.353 14.664 1.00 95.88 372 ASN A N 1
ATOM 2896 C CA . ASN A 1 372 ? 2.820 3.851 15.981 1.00 95.88 372 ASN A CA 1
ATOM 2897 C C . ASN A 1 372 ? 1.650 4.625 16.597 1.00 95.88 372 ASN A C 1
ATOM 2899 O O . ASN A 1 372 ? 1.716 5.848 16.769 1.00 95.88 372 ASN A O 1
ATOM 2903 N N . LEU A 1 373 ? 0.564 3.911 16.901 1.00 96.44 373 LEU A N 1
ATOM 2904 C CA . LEU A 1 373 ? -0.636 4.497 17.471 1.00 96.44 373 LEU A CA 1
ATOM 2905 C C . LEU A 1 373 ? -0.326 5.000 18.878 1.00 96.44 373 LEU A C 1
ATOM 2907 O O . LEU A 1 373 ? -0.067 4.232 19.806 1.00 96.44 373 LEU A O 1
ATOM 2911 N N . GLN A 1 374 ? -0.437 6.312 19.062 1.00 96.31 374 GLN A N 1
ATOM 2912 C CA . GLN A 1 374 ? -0.314 6.973 20.363 1.00 96.31 374 GLN A CA 1
ATOM 2913 C C . GLN A 1 374 ? -1.618 6.827 21.164 1.00 96.31 374 GLN A C 1
ATOM 2915 O O . GLN A 1 374 ? -2.214 7.801 21.618 1.00 96.31 374 GLN A O 1
ATOM 2920 N N . LEU A 1 375 ? -2.097 5.589 21.265 1.00 97.62 375 LEU A N 1
ATOM 2921 C CA . LEU A 1 375 ? -3.356 5.185 21.878 1.00 97.62 375 LEU A CA 1
ATOM 2922 C C . LEU A 1 375 ? -3.075 4.057 22.866 1.00 97.62 375 LEU A C 1
ATOM 2924 O O . LEU A 1 375 ? -2.204 3.218 22.632 1.00 97.62 375 LEU A O 1
ATOM 2928 N N . GLU A 1 376 ? -3.816 4.035 23.967 1.00 97.88 376 GLU A N 1
ATOM 2929 C CA . GLU A 1 376 ? -3.678 3.008 24.997 1.00 97.88 376 GLU A CA 1
ATOM 2930 C C . GLU A 1 376 ? -4.143 1.634 24.486 1.00 97.88 376 GLU A C 1
ATOM 2932 O O . GLU A 1 376 ? -5.053 1.525 23.654 1.00 97.88 376 GLU A O 1
ATOM 2937 N N . ASP A 1 377 ? -3.533 0.573 25.008 1.00 98.31 377 ASP A N 1
ATOM 2938 C CA . ASP A 1 377 ? -3.938 -0.809 24.748 1.00 98.31 377 ASP A CA 1
ATOM 2939 C C . ASP A 1 377 ? -5.413 -1.025 25.114 1.00 98.31 377 ASP A C 1
ATOM 2941 O O . ASP A 1 377 ? -5.907 -0.477 26.098 1.00 98.31 377 ASP A O 1
ATOM 2945 N N . GLN A 1 378 ? -6.106 -1.892 24.373 1.00 97.69 378 GLN A N 1
ATOM 2946 C CA . GLN A 1 378 ? -7.455 -2.362 24.720 1.00 97.69 378 GLN A CA 1
ATOM 2947 C C . GLN A 1 378 ? -8.463 -1.222 24.966 1.00 97.69 378 GLN A C 1
ATOM 2949 O O . GLN A 1 378 ? -9.286 -1.264 25.882 1.00 97.69 378 GLN A O 1
ATOM 2954 N N . THR A 1 379 ? -8.412 -0.194 24.123 1.00 98.06 379 THR A N 1
ATOM 2955 C CA . THR A 1 379 ? -9.216 1.027 24.244 1.00 98.06 379 THR A CA 1
ATOM 2956 C C . THR A 1 379 ? -10.509 0.974 23.432 1.00 98.06 379 THR A C 1
ATOM 2958 O O . THR A 1 379 ? -11.523 1.547 23.849 1.00 98.06 379 THR A O 1
ATOM 2961 N N . PHE A 1 380 ? -10.494 0.295 22.284 1.00 98.50 380 PHE A N 1
ATOM 2962 C CA . PHE A 1 380 ? -11.579 0.331 21.304 1.00 98.50 380 PHE A CA 1
ATOM 2963 C C . PHE A 1 380 ? -12.404 -0.951 21.317 1.00 98.50 380 PHE A C 1
ATOM 2965 O O . PHE A 1 380 ? -11.867 -2.053 21.417 1.00 98.50 380 PHE A O 1
ATOM 2972 N N . ASP A 1 381 ? -13.722 -0.796 21.211 1.00 98.38 381 ASP A N 1
ATOM 2973 C CA . ASP A 1 381 ? -14.653 -1.916 21.052 1.00 98.38 381 ASP A CA 1
ATOM 2974 C C . ASP A 1 381 ? -14.558 -2.498 19.637 1.00 98.38 381 ASP A C 1
ATOM 2976 O O . ASP A 1 381 ? -14.820 -3.685 19.433 1.00 98.38 381 ASP A O 1
ATOM 2980 N N . ALA A 1 382 ? -14.150 -1.675 18.666 1.00 98.38 382 ALA A N 1
ATOM 2981 C CA . ALA A 1 382 ? -13.886 -2.133 17.318 1.00 98.38 382 ALA A CA 1
ATOM 2982 C C . ALA A 1 382 ? -12.817 -1.309 16.583 1.00 98.38 382 ALA A C 1
ATOM 2984 O O . ALA A 1 382 ? -12.602 -0.131 16.871 1.00 98.38 382 ALA A O 1
ATOM 2985 N N . VAL A 1 383 ? -12.149 -1.934 15.616 1.00 98.69 383 VAL A N 1
ATOM 2986 C CA . VAL A 1 383 ? -11.130 -1.309 14.763 1.00 98.69 383 VAL A CA 1
ATOM 2987 C C . VAL A 1 383 ? -11.498 -1.548 13.304 1.00 98.69 383 VAL A C 1
ATOM 2989 O O . VAL A 1 383 ? -11.720 -2.681 12.885 1.00 98.69 383 VAL A O 1
ATOM 2992 N N . TRP A 1 384 ? -11.573 -0.465 12.545 1.00 98.69 384 TRP A N 1
ATOM 2993 C CA . TRP A 1 384 ? -11.950 -0.410 11.143 1.00 98.69 384 TRP A CA 1
ATOM 2994 C C . TRP A 1 384 ? -10.762 0.082 10.318 1.00 98.69 384 TRP A C 1
ATOM 2996 O O . TRP A 1 384 ? -10.132 1.071 10.682 1.00 98.69 384 TRP A O 1
ATOM 3006 N N . SER A 1 385 ? -10.450 -0.573 9.204 1.00 98.31 385 SER A N 1
ATOM 3007 C CA . SER A 1 385 ? -9.441 -0.087 8.262 1.00 98.31 385 SER A CA 1
ATOM 3008 C C . SER A 1 385 ? -9.786 -0.511 6.841 1.00 98.31 385 SER A C 1
ATOM 3010 O O . SER A 1 385 ? -9.994 -1.690 6.572 1.00 98.31 385 SER A O 1
ATOM 3012 N N . VAL A 1 386 ? -9.884 0.446 5.922 1.00 97.62 386 VAL A N 1
ATOM 3013 C CA . VAL A 1 386 ? -10.262 0.175 4.529 1.00 97.62 386 VAL A CA 1
ATOM 3014 C C . VAL A 1 386 ? -9.255 0.829 3.599 1.00 97.62 386 VAL A C 1
ATOM 3016 O O . VAL A 1 386 ? -9.096 2.045 3.616 1.00 97.62 386 VAL A O 1
ATOM 3019 N N . GLU A 1 387 ? -8.603 0.006 2.782 1.00 94.56 387 GLU A N 1
ATOM 3020 C CA . GLU A 1 387 ? -7.608 0.364 1.767 1.00 94.56 387 GLU A CA 1
ATOM 3021 C C . GLU A 1 387 ? -6.401 1.144 2.315 1.00 94.56 387 GLU A C 1
ATOM 3023 O O . GLU A 1 387 ? -5.732 1.881 1.592 1.00 94.56 387 GLU A O 1
ATOM 3028 N N . ALA A 1 388 ? -6.080 0.951 3.597 1.00 92.81 388 ALA A N 1
ATOM 3029 C CA . ALA A 1 388 ? -4.929 1.576 4.244 1.00 92.81 388 ALA A CA 1
ATOM 3030 C C . ALA A 1 388 ? -3.713 0.639 4.306 1.00 92.81 388 ALA A C 1
ATOM 3032 O O . ALA A 1 388 ? -2.572 1.093 4.167 1.00 92.81 388 ALA A O 1
ATOM 3033 N N . GLY A 1 389 ? -3.930 -0.670 4.478 1.00 92.75 389 GLY A N 1
ATOM 3034 C CA . GLY A 1 389 ? -2.863 -1.656 4.653 1.00 92.75 389 GLY A CA 1
ATOM 3035 C C . GLY A 1 389 ? -1.844 -1.712 3.509 1.00 92.75 389 GLY A C 1
ATOM 3036 O O . GLY A 1 389 ? -0.650 -1.881 3.792 1.00 92.75 389 GLY A O 1
ATOM 3037 N N . PRO A 1 390 ? -2.214 -1.505 2.226 1.00 92.25 390 PRO A N 1
ATOM 3038 C CA . PRO A 1 390 ? -1.263 -1.417 1.127 1.00 92.25 390 PRO A CA 1
ATOM 3039 C C . PRO A 1 390 ? -0.144 -0.397 1.337 1.00 92.25 390 PRO A C 1
ATOM 3041 O O . PRO A 1 390 ? 0.975 -0.640 0.892 1.00 92.25 390 PRO A O 1
ATOM 3044 N N . HIS A 1 391 ? -0.401 0.704 2.048 1.00 87.25 391 HIS A N 1
ATOM 3045 C CA . HIS 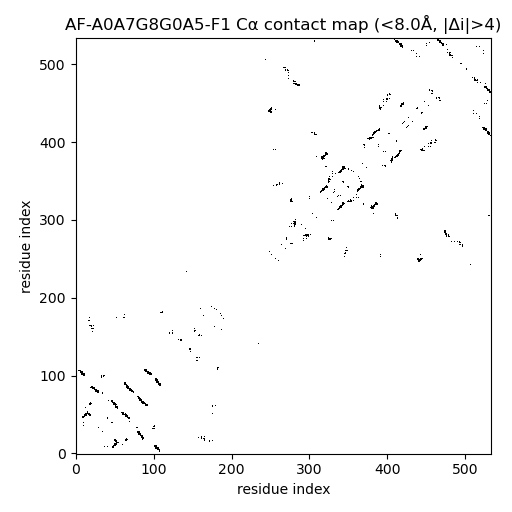A 1 391 ? 0.585 1.759 2.294 1.00 87.25 391 HIS A CA 1
ATOM 3046 C C . HIS A 1 391 ? 1.569 1.440 3.430 1.00 87.25 391 HIS A C 1
ATOM 3048 O O . HIS A 1 391 ? 2.575 2.133 3.580 1.00 87.25 391 HIS A O 1
ATOM 3054 N N . MET A 1 392 ? 1.312 0.391 4.215 1.00 91.25 392 MET A N 1
ATOM 3055 C CA . MET A 1 392 ? 2.120 0.047 5.385 1.00 91.25 392 MET A CA 1
ATOM 3056 C C . MET A 1 392 ? 3.377 -0.729 4.971 1.00 91.25 392 MET A C 1
ATOM 3058 O O . MET A 1 392 ? 3.244 -1.828 4.444 1.00 91.25 392 MET A O 1
ATOM 3062 N N . PRO A 1 393 ? 4.605 -0.231 5.181 1.00 85.69 393 PRO A N 1
ATOM 3063 C CA . PRO A 1 393 ? 5.812 -0.999 4.861 1.00 85.69 393 PRO A CA 1
ATOM 3064 C C . PRO A 1 393 ? 6.009 -2.212 5.781 1.00 85.69 393 PRO A C 1
ATOM 3066 O O . PRO A 1 393 ? 6.549 -3.222 5.350 1.00 85.69 393 PRO A O 1
ATOM 3069 N N . ASP A 1 394 ? 5.566 -2.120 7.037 1.00 92.19 394 ASP A N 1
ATOM 3070 C CA . ASP A 1 394 ? 5.663 -3.195 8.024 1.00 92.19 394 ASP A CA 1
ATOM 3071 C C . ASP A 1 394 ? 4.263 -3.742 8.324 1.00 92.19 394 ASP A C 1
ATOM 3073 O O . ASP A 1 394 ? 3.527 -3.212 9.161 1.00 92.19 394 ASP A O 1
ATOM 3077 N N . LYS A 1 395 ? 3.873 -4.791 7.591 1.00 95.00 395 LYS A N 1
ATOM 3078 C CA . LYS A 1 395 ? 2.549 -5.418 7.733 1.00 95.00 395 LYS A CA 1
ATOM 3079 C C . LYS A 1 395 ? 2.367 -6.093 9.090 1.00 95.00 395 LYS A C 1
ATOM 3081 O O . LYS A 1 395 ? 1.242 -6.143 9.583 1.00 95.00 395 LYS A O 1
ATOM 3086 N N . GLN A 1 396 ? 3.451 -6.594 9.691 1.00 97.88 396 GLN A N 1
ATOM 3087 C CA . GLN A 1 396 ? 3.378 -7.233 11.001 1.00 97.88 396 GLN A CA 1
ATOM 3088 C C . GLN A 1 396 ? 3.097 -6.194 12.079 1.00 97.88 396 GLN A C 1
ATOM 3090 O O . GLN A 1 396 ? 2.141 -6.343 12.830 1.00 97.88 396 GLN A O 1
ATOM 3095 N N . ARG A 1 397 ? 3.868 -5.104 12.104 1.00 97.62 397 ARG A N 1
ATOM 3096 C CA . ARG A 1 397 ? 3.652 -4.022 13.066 1.00 97.62 397 ARG A CA 1
ATOM 3097 C C . ARG A 1 397 ? 2.284 -3.367 12.898 1.00 97.62 397 ARG A C 1
ATOM 3099 O O . ARG A 1 397 ? 1.659 -3.016 13.892 1.00 97.62 397 ARG A O 1
ATOM 3106 N N . PHE A 1 398 ? 1.802 -3.239 11.661 1.00 98.19 398 PHE A N 1
ATOM 3107 C CA . PHE A 1 398 ? 0.436 -2.789 11.401 1.00 98.19 398 PHE A CA 1
ATOM 3108 C C . PHE A 1 398 ? -0.594 -3.719 12.055 1.00 98.19 398 PHE A C 1
ATOM 3110 O O . PHE A 1 398 ? -1.418 -3.252 12.834 1.00 98.19 398 PHE A O 1
ATOM 3117 N N . ALA A 1 399 ? -0.516 -5.031 11.804 1.00 98.38 399 ALA A N 1
ATOM 3118 C CA . ALA A 1 399 ? -1.400 -6.016 12.430 1.00 98.38 399 ALA A CA 1
ATOM 3119 C C . ALA A 1 399 ? -1.336 -5.969 13.970 1.00 98.38 399 ALA A C 1
ATOM 3121 O O . ALA A 1 399 ? -2.378 -6.014 14.628 1.00 98.38 399 ALA A O 1
ATOM 3122 N N . ASP A 1 400 ? -0.134 -5.822 14.533 1.00 98.44 400 ASP A N 1
ATOM 3123 C CA . ASP A 1 400 ? 0.080 -5.727 15.977 1.00 98.44 400 ASP A CA 1
ATOM 3124 C C . ASP A 1 400 ? -0.595 -4.494 16.580 1.00 98.44 400 ASP A C 1
ATOM 3126 O O . ASP A 1 400 ? -1.298 -4.622 17.579 1.00 98.44 400 ASP A O 1
ATOM 3130 N N . GLU A 1 401 ? -0.454 -3.320 15.961 1.00 98.62 401 GLU A N 1
ATOM 3131 C CA . GLU A 1 401 ? -1.087 -2.085 16.432 1.00 98.62 401 GLU A CA 1
ATOM 3132 C C . GLU A 1 401 ? -2.617 -2.151 16.365 1.00 98.62 401 GLU A C 1
ATOM 3134 O O . GLU A 1 401 ? -3.283 -1.759 17.326 1.00 98.62 401 GLU A O 1
ATOM 3139 N N . LEU A 1 402 ? -3.181 -2.700 15.278 1.00 98.44 402 LEU A N 1
ATOM 3140 C CA . LEU A 1 402 ? -4.633 -2.879 15.148 1.00 98.44 402 LEU A CA 1
ATOM 3141 C C . LEU A 1 402 ? -5.195 -3.766 16.268 1.00 98.44 402 LEU A C 1
ATOM 3143 O O . LEU A 1 402 ? -6.249 -3.463 16.826 1.00 98.44 402 LEU A O 1
ATOM 3147 N N . LEU A 1 403 ? -4.500 -4.854 16.610 1.00 98.25 403 LEU A N 1
ATOM 3148 C CA . LEU A 1 403 ? -4.941 -5.794 17.642 1.00 98.25 403 LEU A CA 1
ATOM 3149 C C . LEU A 1 403 ? -4.613 -5.320 19.065 1.00 98.25 403 LEU A C 1
ATOM 3151 O O . LEU A 1 403 ? -5.373 -5.608 19.988 1.00 98.25 403 LEU A O 1
ATOM 3155 N N . ARG A 1 404 ? -3.530 -4.558 19.266 1.00 98.38 404 ARG A N 1
ATOM 3156 C CA . ARG A 1 404 ? -3.133 -4.015 20.575 1.00 98.38 404 ARG A CA 1
ATOM 3157 C C . ARG A 1 404 ? -4.187 -3.074 21.148 1.00 98.38 404 ARG A C 1
ATOM 3159 O O . ARG A 1 404 ? -4.532 -3.169 22.327 1.00 98.38 404 ARG A O 1
ATOM 3166 N N . VAL A 1 405 ? -4.702 -2.161 20.326 1.00 98.44 405 VAL A N 1
ATOM 3167 C CA . VAL A 1 405 ? -5.684 -1.149 20.756 1.00 98.44 405 VAL A CA 1
ATOM 3168 C C . VAL A 1 405 ? -7.102 -1.712 20.888 1.00 98.44 405 VAL A C 1
ATOM 3170 O O . VAL A 1 405 ? -7.978 -1.051 21.452 1.00 98.44 405 VAL A O 1
ATOM 3173 N N . LEU A 1 406 ? -7.336 -2.930 20.399 1.00 97.88 406 LEU A N 1
ATOM 3174 C CA . LEU A 1 406 ? -8.625 -3.606 20.440 1.00 97.88 406 LEU A CA 1
ATOM 3175 C C . LEU A 1 406 ? -8.865 -4.241 21.816 1.00 97.88 406 LEU A C 1
ATOM 3177 O O . LEU A 1 406 ? -8.006 -4.922 22.380 1.00 97.88 406 LEU A O 1
ATOM 3181 N N . LYS A 1 407 ? -10.050 -4.023 22.390 1.00 96.94 407 LYS A N 1
ATOM 3182 C CA . LYS A 1 407 ? -10.455 -4.666 23.648 1.00 96.94 407 LYS A CA 1
ATOM 3183 C C . LYS A 1 407 ? -10.523 -6.193 23.507 1.00 96.94 407 LYS A C 1
ATOM 3185 O O . LYS A 1 407 ? -10.777 -6.705 22.416 1.00 96.94 407 LYS A O 1
ATOM 3190 N N . PRO A 1 408 ? -10.388 -6.955 24.612 1.00 93.75 408 PRO A N 1
ATOM 3191 C CA . PRO A 1 408 ? -10.823 -8.349 24.632 1.00 93.75 408 PRO A CA 1
ATOM 3192 C C . PRO A 1 408 ? -12.274 -8.460 24.148 1.00 93.75 408 PRO A C 1
ATOM 3194 O O . PRO A 1 408 ? -13.150 -7.799 24.699 1.00 93.75 408 PRO A O 1
ATOM 3197 N N . GLY A 1 409 ? -12.522 -9.295 23.137 1.00 90.38 409 GLY A N 1
ATOM 3198 C CA . GLY A 1 409 ? -13.856 -9.420 22.537 1.00 90.38 409 GLY A CA 1
ATOM 3199 C C . GLY A 1 409 ? -14.245 -8.263 21.606 1.00 90.38 409 GLY A C 1
ATOM 3200 O O . GLY A 1 409 ? -15.420 -8.128 21.273 1.00 90.38 409 GLY A O 1
ATOM 3201 N N . GLY A 1 410 ? -13.290 -7.407 21.230 1.00 95.44 410 GLY A N 1
ATOM 3202 C CA . GLY A 1 410 ? -13.498 -6.345 20.254 1.00 95.44 410 GLY A CA 1
ATOM 3203 C C . GLY A 1 410 ? -13.437 -6.850 18.812 1.00 95.44 410 GLY A C 1
ATOM 3204 O O . GLY A 1 410 ? -12.756 -7.830 18.498 1.00 95.44 410 GLY A O 1
ATOM 3205 N N . ARG A 1 411 ? -14.129 -6.146 17.915 1.00 96.94 411 ARG A N 1
ATOM 3206 C CA . ARG A 1 411 ? -14.286 -6.551 16.511 1.00 96.94 411 ARG A CA 1
ATOM 3207 C C . ARG A 1 411 ? -13.299 -5.828 15.603 1.00 96.94 411 ARG A C 1
ATOM 3209 O O . ARG A 1 411 ? -13.219 -4.605 15.610 1.00 96.94 411 ARG A O 1
ATOM 3216 N N . LEU A 1 412 ? -12.578 -6.578 14.784 1.00 98.25 412 LEU A N 1
ATOM 3217 C CA . LEU A 1 412 ? -11.740 -6.040 13.718 1.00 98.25 412 LEU A CA 1
ATOM 3218 C C . LEU A 1 412 ? -12.482 -6.147 12.383 1.00 98.25 412 LEU A C 1
ATOM 3220 O O . LEU A 1 412 ? -13.096 -7.175 12.106 1.00 98.25 412 LEU A O 1
ATOM 3224 N N . ALA A 1 413 ? -12.384 -5.115 11.553 1.00 98.31 413 ALA A N 1
ATOM 3225 C CA . ALA A 1 413 ? -12.779 -5.142 10.152 1.00 98.31 413 ALA A CA 1
ATOM 3226 C C . ALA A 1 413 ? -11.681 -4.474 9.318 1.00 98.31 413 ALA A C 1
ATOM 3228 O O . ALA A 1 413 ? -11.486 -3.262 9.407 1.00 98.31 413 ALA A O 1
ATOM 3229 N N . VAL A 1 414 ? -10.962 -5.263 8.521 1.00 98.50 414 VAL A N 1
ATOM 3230 C CA . VAL A 1 414 ? -9.978 -4.755 7.556 1.00 98.50 414 VAL A CA 1
ATOM 3231 C C . VAL A 1 414 ? -10.408 -5.138 6.150 1.00 98.50 414 VAL A C 1
ATOM 3233 O O . VAL A 1 414 ? -10.913 -6.240 5.948 1.00 98.50 414 VAL A O 1
ATOM 3236 N N . ALA A 1 415 ? -10.207 -4.254 5.180 1.00 98.25 415 ALA A N 1
ATOM 3237 C CA . ALA A 1 415 ? -10.448 -4.549 3.778 1.00 98.25 415 ALA A CA 1
ATOM 3238 C C . ALA A 1 415 ? -9.389 -3.892 2.895 1.00 98.25 415 ALA A C 1
ATOM 3240 O O . ALA A 1 415 ? -9.261 -2.675 2.932 1.00 98.25 415 ALA A O 1
ATOM 3241 N N . ASP A 1 416 ? -8.644 -4.665 2.108 1.00 96.69 416 ASP A N 1
ATOM 3242 C CA . ASP A 1 416 ? -7.455 -4.167 1.412 1.00 96.69 416 ASP A CA 1
ATOM 3243 C C . ASP A 1 416 ? -7.244 -4.797 0.030 1.00 96.69 416 ASP A C 1
ATOM 3245 O O . ASP A 1 416 ? -7.781 -5.851 -0.319 1.00 96.69 416 ASP A O 1
ATOM 3249 N N . TRP A 1 417 ? -6.395 -4.144 -0.768 1.00 96.12 417 TRP A N 1
ATOM 3250 C CA . TRP A 1 417 ? -5.882 -4.716 -2.008 1.00 96.12 417 TRP A CA 1
ATOM 3251 C C . TRP A 1 417 ? -4.749 -5.687 -1.700 1.00 96.12 417 TRP A C 1
ATOM 3253 O O . TRP A 1 417 ? -3.705 -5.312 -1.158 1.00 96.12 417 TRP A O 1
ATOM 3263 N N . ASN A 1 418 ? -4.933 -6.934 -2.108 1.00 96.88 418 ASN A N 1
ATOM 3264 C CA . ASN A 1 418 ? -3.983 -8.002 -1.874 1.00 96.88 418 ASN A CA 1
ATOM 3265 C C . ASN A 1 418 ? -3.419 -8.523 -3.189 1.00 96.88 418 ASN A C 1
ATOM 3267 O O . ASN A 1 418 ? -4.104 -8.562 -4.205 1.00 96.88 418 ASN A O 1
ATOM 3271 N N . ARG A 1 419 ? -2.160 -8.951 -3.188 1.00 95.62 419 ARG A N 1
ATOM 3272 C CA . ARG A 1 419 ? -1.600 -9.691 -4.328 1.00 95.62 419 ARG A CA 1
ATOM 3273 C C . ARG A 1 419 ? -1.998 -11.161 -4.259 1.00 95.62 419 ARG A C 1
ATOM 3275 O O . ARG A 1 419 ? -2.232 -11.687 -3.170 1.00 95.62 419 ARG A O 1
ATOM 3282 N N . ARG A 1 420 ? -1.923 -11.849 -5.399 1.00 94.88 420 ARG A N 1
ATOM 3283 C CA . ARG A 1 420 ? -1.935 -13.315 -5.438 1.00 94.88 420 ARG A CA 1
ATOM 3284 C C . ARG A 1 420 ? -0.852 -13.876 -4.520 1.00 94.88 420 ARG A C 1
ATOM 3286 O O . ARG A 1 420 ? 0.303 -13.417 -4.534 1.00 94.88 420 ARG A O 1
ATOM 3293 N N . ASP A 1 421 ? -1.242 -14.874 -3.738 1.00 93.88 421 ASP A N 1
ATOM 3294 C CA . ASP A 1 421 ? -0.328 -15.583 -2.861 1.00 93.88 421 ASP A CA 1
ATOM 3295 C C . ASP A 1 421 ? 0.726 -16.353 -3.677 1.00 93.88 421 ASP A C 1
ATOM 3297 O O . ASP A 1 421 ? 0.366 -17.027 -4.646 1.00 93.88 421 ASP A O 1
ATOM 3301 N N . PRO A 1 422 ? 2.023 -16.289 -3.320 1.00 84.75 422 PRO A N 1
ATOM 3302 C CA . PRO A 1 422 ? 3.062 -17.041 -4.020 1.00 84.75 422 PRO A CA 1
ATOM 3303 C C . PRO A 1 422 ? 2.804 -18.553 -4.087 1.00 84.75 422 PRO A C 1
ATOM 3305 O O . PRO A 1 422 ? 3.199 -19.180 -5.070 1.00 84.75 422 PRO A O 1
ATOM 3308 N N . VAL A 1 423 ? 2.119 -19.130 -3.089 1.00 85.81 423 VAL A N 1
ATOM 3309 C CA . VAL A 1 423 ? 1.751 -20.556 -3.062 1.00 85.81 423 VAL A CA 1
ATOM 3310 C C . VAL A 1 423 ? 0.741 -20.899 -4.159 1.00 85.81 423 VAL A C 1
ATOM 3312 O O . VAL A 1 423 ? 0.777 -22.001 -4.698 1.00 85.81 423 VAL A O 1
ATOM 3315 N N . ASP A 1 424 ? -0.119 -19.950 -4.536 1.00 86.56 424 ASP A N 1
ATOM 3316 C CA . ASP A 1 424 ? -1.118 -20.126 -5.598 1.00 86.56 424 ASP A CA 1
ATOM 3317 C C . ASP A 1 424 ? -0.547 -19.828 -7.000 1.00 86.56 424 ASP A C 1
ATOM 3319 O O . ASP A 1 424 ? -1.249 -19.939 -8.006 1.00 86.56 424 ASP A O 1
ATOM 3323 N N . GLY A 1 425 ? 0.739 -19.468 -7.084 1.00 85.88 425 GLY A N 1
ATOM 3324 C CA . GLY A 1 425 ? 1.478 -19.290 -8.329 1.00 85.88 425 GLY A CA 1
ATOM 3325 C C . GLY A 1 425 ? 2.265 -17.984 -8.370 1.00 85.88 425 GLY A C 1
ATOM 3326 O O . GLY A 1 425 ? 1.712 -16.888 -8.227 1.00 85.88 425 GLY A O 1
ATOM 3327 N N . ALA A 1 426 ? 3.565 -18.095 -8.646 1.00 83.88 426 ALA A N 1
ATOM 3328 C CA . ALA A 1 426 ? 4.441 -16.945 -8.830 1.00 83.88 426 ALA A CA 1
ATOM 3329 C C . ALA A 1 426 ? 3.955 -16.032 -9.972 1.00 83.88 426 ALA A C 1
ATOM 3331 O O . ALA A 1 426 ? 3.354 -16.486 -10.946 1.00 83.88 426 ALA A O 1
ATOM 3332 N N . LEU A 1 427 ? 4.229 -14.732 -9.849 1.00 85.56 427 LEU A N 1
ATOM 3333 C CA . LEU A 1 427 ? 3.946 -13.769 -10.913 1.00 85.56 427 LEU A CA 1
ATOM 3334 C C . LEU A 1 427 ? 4.882 -14.020 -12.096 1.00 85.56 427 LEU A C 1
ATOM 3336 O O . LEU A 1 427 ? 6.095 -14.102 -11.893 1.00 85.56 427 LEU A O 1
ATOM 3340 N N . ASP A 1 428 ? 4.356 -14.089 -13.316 1.00 86.81 428 ASP A N 1
ATOM 3341 C CA . ASP A 1 428 ? 5.169 -14.179 -14.531 1.00 86.81 428 ASP A CA 1
ATOM 3342 C C . ASP A 1 428 ? 5.887 -12.850 -14.858 1.00 86.81 428 ASP A C 1
ATOM 3344 O O . ASP A 1 428 ? 5.773 -11.850 -14.150 1.00 86.81 428 ASP A O 1
ATOM 3348 N N . ARG A 1 429 ? 6.672 -12.810 -15.942 1.00 79.56 429 ARG A N 1
ATOM 3349 C CA . ARG A 1 429 ? 7.421 -11.598 -16.335 1.00 79.56 429 ARG A CA 1
ATOM 3350 C C . ARG A 1 429 ? 6.520 -10.382 -16.583 1.00 79.56 429 ARG A C 1
ATOM 3352 O O . ARG A 1 429 ? 6.892 -9.270 -16.213 1.00 79.56 429 ARG A O 1
ATOM 3359 N N . ARG A 1 430 ? 5.371 -10.576 -17.232 1.00 86.00 430 ARG A N 1
ATOM 3360 C CA . ARG A 1 430 ? 4.426 -9.497 -17.549 1.00 86.00 430 ARG A CA 1
ATOM 3361 C C . ARG A 1 430 ? 3.711 -9.048 -16.283 1.00 86.00 430 ARG A C 1
ATOM 3363 O O . ARG A 1 430 ? 3.632 -7.852 -16.039 1.00 86.00 430 ARG A O 1
ATOM 3370 N N . GLU A 1 431 ? 3.265 -9.989 -15.459 1.00 88.25 431 GLU A N 1
ATOM 3371 C CA . GLU A 1 431 ? 2.631 -9.707 -14.171 1.00 88.25 431 GLU A CA 1
ATOM 3372 C C . GLU A 1 431 ? 3.579 -8.974 -13.213 1.00 88.25 431 GLU A C 1
ATOM 3374 O O . GLU A 1 431 ? 3.160 -8.024 -12.563 1.00 88.25 431 GLU A O 1
ATOM 3379 N N . ARG A 1 432 ? 4.871 -9.331 -13.167 1.00 86.44 432 ARG A N 1
ATOM 3380 C CA . ARG A 1 432 ? 5.874 -8.599 -12.371 1.00 86.44 432 ARG A CA 1
ATOM 3381 C C . ARG A 1 432 ? 6.060 -7.164 -12.845 1.00 86.44 432 ARG A C 1
ATOM 3383 O O . ARG A 1 432 ? 6.142 -6.260 -12.019 1.00 86.44 432 ARG A O 1
ATOM 3390 N N . TRP A 1 433 ? 6.103 -6.944 -14.159 1.00 86.94 433 TRP A N 1
ATOM 3391 C CA . TRP A 1 433 ? 6.164 -5.591 -14.707 1.00 86.94 433 TRP A CA 1
ATOM 3392 C C . TRP A 1 433 ? 4.909 -4.786 -14.352 1.00 86.94 433 TRP A C 1
ATOM 3394 O O . TRP A 1 433 ? 5.030 -3.652 -13.894 1.00 86.94 433 TRP A O 1
ATOM 3404 N N . VAL A 1 434 ? 3.714 -5.378 -14.492 1.00 86.56 434 VAL A N 1
ATOM 3405 C CA . VAL A 1 434 ? 2.460 -4.723 -14.089 1.00 86.56 434 VAL A CA 1
ATOM 3406 C C . VAL A 1 434 ? 2.486 -4.414 -12.595 1.00 86.56 434 VAL A C 1
ATOM 3408 O O . VAL A 1 434 ? 2.244 -3.275 -12.223 1.00 86.56 434 VAL A O 1
ATOM 3411 N N . MET A 1 435 ? 2.845 -5.378 -11.747 1.00 89.25 435 MET A N 1
ATOM 3412 C CA . MET A 1 435 ? 2.962 -5.196 -10.299 1.00 89.25 435 MET A CA 1
ATOM 3413 C C . MET A 1 435 ? 3.893 -4.034 -9.944 1.00 89.25 435 MET A C 1
ATOM 3415 O O . MET A 1 435 ? 3.517 -3.175 -9.154 1.00 89.25 435 MET A O 1
ATOM 3419 N N . HIS A 1 436 ? 5.068 -3.955 -10.573 1.00 85.06 436 HIS A N 1
ATOM 3420 C CA . HIS A 1 436 ? 5.982 -2.832 -10.381 1.00 85.06 436 HIS A CA 1
ATOM 3421 C C . HIS A 1 436 ? 5.307 -1.494 -10.716 1.00 85.06 436 HIS A C 1
ATOM 3423 O O . HIS A 1 436 ? 5.340 -0.578 -9.902 1.00 85.06 436 HIS A O 1
ATOM 3429 N N . GLN A 1 437 ? 4.608 -1.400 -11.854 1.00 84.06 437 GLN A N 1
ATOM 3430 C CA . GLN A 1 437 ? 3.855 -0.191 -12.201 1.00 84.06 437 GLN A CA 1
ATOM 3431 C C . GLN A 1 437 ? 2.780 0.146 -11.157 1.00 84.06 437 GLN A C 1
ATOM 3433 O O . GLN A 1 437 ? 2.668 1.300 -10.755 1.00 84.06 437 GLN A O 1
ATOM 3438 N N . LEU A 1 438 ? 2.016 -0.837 -10.674 1.00 85.62 438 LEU A N 1
ATOM 3439 C CA . LEU A 1 438 ? 0.981 -0.606 -9.658 1.00 85.62 438 LEU A CA 1
ATOM 3440 C C . LEU A 1 438 ? 1.566 -0.049 -8.351 1.00 85.62 438 LEU A C 1
ATOM 3442 O O . LEU A 1 438 ? 1.006 0.882 -7.770 1.00 85.62 438 LEU A O 1
ATOM 3446 N N . LEU A 1 439 ? 2.714 -0.577 -7.921 1.00 83.38 439 LEU A N 1
ATOM 3447 C CA . LEU A 1 439 ? 3.404 -0.115 -6.718 1.00 83.38 439 LEU A CA 1
ATOM 3448 C C . LEU A 1 439 ? 3.930 1.318 -6.886 1.00 83.38 439 LEU A C 1
ATOM 3450 O O . LEU A 1 439 ? 3.675 2.187 -6.051 1.00 83.38 439 LEU A O 1
ATOM 3454 N N . THR A 1 440 ? 4.614 1.596 -8.000 1.00 77.31 440 THR A N 1
ATOM 3455 C CA . THR A 1 440 ? 5.277 2.886 -8.243 1.00 77.31 440 THR A CA 1
ATOM 3456 C C . THR A 1 440 ? 4.298 4.022 -8.563 1.00 77.31 440 THR A C 1
ATOM 3458 O O . THR A 1 440 ? 4.594 5.184 -8.297 1.00 77.31 440 THR A O 1
ATOM 3461 N N . GLN A 1 441 ? 3.127 3.750 -9.142 1.00 75.62 441 GLN A N 1
ATOM 3462 C CA . GLN A 1 441 ? 2.193 4.821 -9.524 1.00 75.62 441 GLN A CA 1
ATOM 3463 C C . GLN A 1 441 ? 1.443 5.431 -8.324 1.00 75.62 441 GLN A C 1
ATOM 3465 O O . GLN A 1 441 ? 1.071 6.614 -8.367 1.00 75.62 441 GLN A O 1
ATOM 3470 N N . TRP A 1 442 ? 1.269 4.660 -7.246 1.00 71.00 442 TRP A N 1
ATOM 3471 C CA . TRP A 1 442 ? 0.487 5.040 -6.061 1.00 71.00 442 TRP A CA 1
ATOM 3472 C C . TRP A 1 442 ? 1.241 4.902 -4.728 1.00 71.00 442 TRP A C 1
ATOM 3474 O O . TRP A 1 442 ? 0.609 4.828 -3.680 1.00 71.00 442 TRP A O 1
ATOM 3484 N N . ALA A 1 443 ? 2.577 4.918 -4.752 1.00 75.12 443 ALA A N 1
ATOM 3485 C CA . ALA A 1 443 ? 3.419 4.901 -3.552 1.00 75.12 443 ALA A CA 1
ATOM 3486 C C . ALA A 1 443 ? 3.123 3.732 -2.597 1.00 75.12 443 ALA A C 1
ATOM 3488 O O . ALA A 1 443 ? 3.074 3.910 -1.380 1.00 75.12 443 ALA A O 1
ATOM 3489 N N . HIS A 1 444 ? 2.941 2.528 -3.140 1.00 81.06 444 HIS A N 1
ATOM 3490 C CA . HIS A 1 444 ? 2.816 1.327 -2.318 1.00 81.06 444 HIS A CA 1
ATOM 3491 C C . HIS A 1 444 ? 4.188 0.660 -2.148 1.00 81.06 444 HIS A C 1
ATOM 3493 O O . HIS A 1 444 ? 4.855 0.418 -3.158 1.00 81.06 444 HIS A O 1
ATOM 3499 N N . PRO A 1 445 ? 4.616 0.331 -0.915 1.00 77.00 445 PRO A N 1
ATOM 3500 C CA . PRO A 1 445 ? 5.821 -0.463 -0.689 1.00 77.00 445 PRO A CA 1
ATOM 3501 C C . PRO A 1 445 ? 5.640 -1.896 -1.204 1.00 77.00 445 PRO A C 1
ATOM 3503 O O . PRO A 1 445 ? 6.457 -2.400 -1.970 1.00 77.00 445 PRO A O 1
ATOM 3506 N N . GLU A 1 446 ? 4.534 -2.532 -0.818 1.00 87.31 446 GLU A N 1
ATOM 3507 C CA . GLU A 1 446 ? 4.153 -3.877 -1.232 1.00 87.31 446 GLU A CA 1
ATOM 3508 C C . GLU A 1 446 ? 2.674 -4.151 -0.923 1.00 87.31 446 GLU A C 1
ATOM 3510 O O . GLU A 1 446 ? 2.097 -3.592 0.017 1.00 87.31 446 GLU A O 1
ATOM 3515 N N . PHE A 1 447 ? 2.075 -5.073 -1.677 1.00 93.25 447 PHE A N 1
ATOM 3516 C CA . PHE A 1 447 ? 0.785 -5.671 -1.334 1.00 93.25 447 PHE A CA 1
ATOM 3517 C C . PHE A 1 447 ? 1.026 -7.011 -0.634 1.00 93.25 447 PHE A C 1
ATOM 3519 O O . PHE A 1 447 ? 1.731 -7.865 -1.174 1.00 93.25 447 PHE A O 1
ATOM 3526 N N . ALA A 1 448 ? 0.415 -7.219 0.533 1.00 94.75 448 ALA A N 1
ATOM 3527 C CA . ALA A 1 448 ? 0.362 -8.537 1.166 1.00 94.75 448 ALA A CA 1
ATOM 3528 C C . ALA A 1 448 ? -0.620 -9.446 0.407 1.00 94.75 448 ALA A C 1
ATOM 3530 O O . ALA A 1 448 ? -1.547 -8.947 -0.233 1.00 94.75 448 ALA A O 1
ATOM 3531 N N . SER A 1 449 ? -0.468 -10.769 0.476 1.00 97.62 449 SER A N 1
ATOM 3532 C CA . SER A 1 449 ? -1.556 -11.676 0.080 1.00 97.62 449 SER A CA 1
ATOM 3533 C C . SER A 1 449 ? -2.614 -11.758 1.184 1.00 97.62 449 SER A C 1
ATOM 3535 O O . SER A 1 449 ? -2.328 -11.430 2.338 1.00 97.62 449 SER A O 1
ATOM 3537 N N . ILE A 1 450 ? -3.823 -12.236 0.860 1.00 98.06 450 ILE A N 1
ATOM 3538 C CA . ILE A 1 450 ? -4.867 -12.479 1.875 1.00 98.06 450 ILE A CA 1
ATOM 3539 C C . ILE A 1 450 ? -4.342 -13.457 2.937 1.00 98.06 450 ILE A C 1
ATOM 3541 O O . ILE A 1 450 ? -4.459 -13.211 4.135 1.00 98.06 450 ILE A O 1
ATOM 3545 N N . ARG A 1 451 ? -3.677 -14.545 2.521 1.00 97.50 451 ARG A N 1
ATOM 3546 C CA . ARG A 1 451 ? -3.085 -15.503 3.469 1.00 97.50 451 ARG A CA 1
ATOM 3547 C C . ARG A 1 451 ? -1.954 -14.885 4.290 1.00 97.50 451 ARG A C 1
ATOM 3549 O O . ARG A 1 451 ? -1.888 -15.156 5.484 1.00 97.50 451 ARG A O 1
ATOM 3556 N N . GLY A 1 452 ? -1.104 -14.065 3.673 1.00 96.88 452 GLY A N 1
ATOM 3557 C CA . GLY A 1 452 ? 0.013 -13.401 4.341 1.00 96.88 452 GLY A CA 1
ATOM 3558 C C . GLY A 1 452 ? -0.461 -12.444 5.429 1.00 96.88 452 GLY A C 1
ATOM 3559 O O . GLY A 1 452 ? -0.044 -12.574 6.575 1.00 96.88 452 GLY A O 1
ATOM 3560 N N . PHE A 1 453 ? -1.408 -11.555 5.116 1.00 98.19 453 PHE A N 1
ATOM 3561 C CA . PHE A 1 453 ? -1.919 -10.619 6.119 1.00 98.19 453 PHE A CA 1
ATOM 3562 C C . PHE A 1 453 ? -2.748 -11.313 7.210 1.00 98.19 453 PHE A C 1
ATOM 3564 O O . PHE A 1 453 ? -2.633 -10.963 8.384 1.00 98.19 453 PHE A O 1
ATOM 3571 N N . ARG A 1 454 ? -3.501 -12.370 6.865 1.00 98.12 454 ARG A N 1
ATOM 3572 C CA . ARG A 1 454 ? -4.127 -13.249 7.867 1.00 98.12 454 ARG A CA 1
ATOM 3573 C C . ARG A 1 454 ? -3.083 -13.817 8.828 1.00 98.12 454 ARG A C 1
ATOM 3575 O O . ARG A 1 454 ? -3.290 -13.767 10.033 1.00 98.12 454 ARG A O 1
ATOM 3582 N N . GLN A 1 455 ? -1.958 -14.310 8.309 1.00 97.62 455 GLN A N 1
ATOM 3583 C CA . GLN A 1 455 ? -0.872 -14.824 9.138 1.00 97.62 455 GLN A CA 1
ATOM 3584 C C . GLN A 1 455 ? -0.289 -13.731 10.042 1.00 97.62 455 GLN A C 1
ATOM 3586 O O . GLN A 1 455 ? -0.042 -14.008 11.210 1.00 97.62 455 GLN A O 1
ATOM 3591 N N . ASN A 1 456 ? -0.118 -12.498 9.549 1.00 98.31 456 ASN A N 1
ATOM 3592 C CA . ASN A 1 456 ? 0.341 -11.381 10.381 1.00 98.31 456 ASN A CA 1
ATOM 3593 C C . ASN A 1 456 ? -0.597 -11.124 11.574 1.00 98.31 456 ASN A C 1
ATOM 3595 O O . ASN A 1 456 ? -0.126 -10.953 12.698 1.00 98.31 456 ASN A O 1
ATOM 3599 N N . LEU A 1 457 ? -1.915 -11.150 11.342 1.00 98.19 457 LEU A N 1
ATOM 3600 C CA . LEU A 1 457 ? -2.923 -11.041 12.402 1.00 98.19 457 LEU A CA 1
ATOM 3601 C C . LEU A 1 457 ? -2.880 -12.239 13.364 1.00 98.19 457 LEU A C 1
ATOM 3603 O O . LEU A 1 457 ? -3.000 -12.054 14.570 1.00 98.19 457 LEU A O 1
ATOM 3607 N N . GLU A 1 458 ? -2.698 -13.458 12.850 1.00 97.44 458 GLU A N 1
ATOM 3608 C CA . GLU A 1 458 ? -2.664 -14.696 13.641 1.00 97.44 458 GLU A CA 1
ATOM 3609 C C . GLU A 1 458 ? -1.444 -14.799 14.562 1.00 97.44 458 GLU A C 1
ATOM 3611 O O . GLU A 1 458 ? -1.573 -15.283 15.684 1.00 97.44 458 GLU A O 1
ATOM 3616 N N . ILE A 1 459 ? -0.267 -14.354 14.108 1.00 97.19 459 ILE A N 1
ATOM 3617 C CA . ILE A 1 459 ? 0.975 -14.434 14.897 1.00 97.19 459 ILE A CA 1
ATOM 3618 C C . ILE A 1 459 ? 1.187 -13.234 15.821 1.00 97.19 459 ILE A C 1
ATOM 3620 O O . ILE A 1 459 ? 2.164 -13.212 16.572 1.00 97.19 459 ILE A O 1
ATOM 3624 N N . SER A 1 460 ? 0.301 -12.240 15.764 1.00 97.62 460 SER A N 1
ATOM 3625 C CA . SER A 1 460 ? 0.389 -11.067 16.621 1.00 97.62 460 SER A CA 1
ATOM 3626 C C . SER A 1 460 ? 0.348 -11.465 18.102 1.00 97.62 460 SER A C 1
ATOM 3628 O O . SER A 1 460 ? -0.520 -12.248 18.502 1.00 97.62 460 SER A O 1
ATOM 3630 N N . PRO A 1 461 ? 1.204 -10.890 18.970 1.00 96.31 461 PRO A N 1
ATOM 3631 C CA . PRO A 1 461 ? 1.157 -11.162 20.407 1.00 96.31 461 PRO A CA 1
ATOM 3632 C C . PRO A 1 461 ? -0.148 -10.684 21.066 1.00 96.31 461 PRO A C 1
ATOM 3634 O O . PRO A 1 461 ? -0.454 -11.083 22.190 1.00 96.31 461 PRO A O 1
ATOM 3637 N N . HIS A 1 462 ? -0.920 -9.834 20.381 1.00 95.56 462 HIS A N 1
ATOM 3638 C CA . HIS A 1 462 ? -2.199 -9.308 20.855 1.00 95.56 462 HIS A CA 1
ATOM 3639 C C . HIS A 1 462 ? -3.410 -10.086 20.325 1.00 95.56 462 HIS A C 1
ATOM 3641 O O . HIS A 1 462 ? -4.543 -9.756 20.680 1.00 95.56 462 HIS A O 1
ATOM 3647 N N . GLN A 1 463 ? -3.194 -11.115 19.501 1.00 91.88 463 GLN A N 1
ATOM 3648 C CA . GLN A 1 463 ? -4.266 -11.894 18.899 1.00 91.88 463 GLN A CA 1
ATOM 3649 C C . GLN A 1 463 ? -5.123 -12.591 19.962 1.00 91.88 463 GLN A C 1
ATOM 3651 O O . GLN A 1 463 ? -4.623 -13.192 20.916 1.00 91.88 463 GLN A O 1
ATOM 3656 N N . ARG A 1 464 ? -6.448 -12.483 19.800 1.00 86.62 464 ARG A N 1
ATOM 3657 C CA . ARG A 1 464 ? -7.440 -13.167 20.636 1.00 86.62 464 ARG A CA 1
ATOM 3658 C C . ARG A 1 464 ? -8.562 -13.711 19.756 1.00 86.62 464 ARG A C 1
ATOM 3660 O O . ARG A 1 464 ? -9.308 -12.932 19.170 1.00 86.62 464 ARG A O 1
ATOM 3667 N N . GLY A 1 465 ? -8.719 -15.031 19.713 1.00 87.12 465 GLY A N 1
ATOM 3668 C CA . GLY A 1 465 ? -9.812 -15.699 18.997 1.00 87.12 465 GLY A CA 1
ATOM 3669 C C . GLY A 1 465 ? -9.362 -16.306 17.673 1.00 87.12 465 GLY A C 1
ATOM 3670 O O . GLY A 1 465 ? -8.282 -16.885 17.592 1.00 87.12 465 GLY A O 1
ATOM 3671 N N . THR A 1 466 ? -10.186 -16.193 16.637 1.00 93.25 466 THR A N 1
ATOM 3672 C CA . THR A 1 466 ? -9.859 -16.675 15.285 1.00 93.25 466 THR A CA 1
ATOM 3673 C C . THR A 1 466 ? -9.945 -15.537 14.279 1.00 93.25 466 THR A C 1
ATOM 3675 O O . THR A 1 466 ? -10.674 -14.573 14.504 1.00 93.25 466 THR A O 1
ATOM 3678 N N . ILE A 1 467 ? -9.182 -15.628 13.191 1.00 96.81 467 ILE A N 1
ATOM 3679 C CA . ILE A 1 467 ? -9.229 -14.657 12.096 1.00 96.81 467 ILE A CA 1
ATOM 3680 C C . ILE A 1 467 ? -9.960 -15.298 10.924 1.00 96.81 467 ILE A C 1
ATOM 3682 O O . ILE A 1 467 ? -9.515 -16.321 10.402 1.00 96.81 467 ILE A O 1
ATOM 3686 N N . SER A 1 468 ? -11.056 -14.678 10.497 1.00 97.38 468 SER A N 1
ATOM 3687 C CA . SER A 1 468 ? -11.739 -15.050 9.260 1.00 97.38 468 SER A CA 1
ATOM 3688 C C . SER A 1 468 ? -11.403 -14.079 8.152 1.00 97.38 468 SER A C 1
ATOM 3690 O O . SER A 1 468 ? -11.241 -12.877 8.371 1.00 97.38 468 SER A O 1
ATOM 3692 N N . THR A 1 469 ? -11.340 -14.619 6.941 1.00 98.31 469 THR A N 1
ATOM 3693 C CA . THR A 1 469 ? -11.073 -13.856 5.728 1.00 98.31 469 THR A CA 1
ATOM 3694 C C . THR A 1 469 ? -12.028 -14.249 4.623 1.00 98.31 469 THR A C 1
ATOM 3696 O O . THR A 1 469 ? -12.433 -15.409 4.552 1.00 98.31 469 THR A O 1
ATOM 3699 N N . ASP A 1 470 ? -12.322 -13.312 3.734 1.00 97.62 470 ASP A N 1
ATOM 3700 C CA . ASP A 1 470 ? -13.080 -13.556 2.509 1.00 97.62 470 ASP A CA 1
ATOM 3701 C C . ASP A 1 470 ? -12.458 -12.771 1.342 1.00 97.62 470 ASP A C 1
ATOM 3703 O O . ASP A 1 470 ? -11.665 -11.848 1.556 1.00 97.62 470 ASP A O 1
ATOM 3707 N N . ASP A 1 471 ? -12.777 -13.165 0.111 1.00 96.94 471 ASP A N 1
ATOM 3708 C CA . ASP A 1 471 ? -12.289 -12.526 -1.113 1.00 96.94 471 ASP A CA 1
ATOM 3709 C C . ASP A 1 471 ? -13.449 -11.842 -1.845 1.00 96.94 471 ASP A C 1
ATOM 3711 O O . ASP A 1 471 ? -14.300 -12.476 -2.469 1.00 96.94 471 ASP A O 1
ATOM 3715 N N . TRP A 1 472 ? -13.478 -10.515 -1.773 1.00 97.25 472 TRP A N 1
ATOM 3716 C CA . TRP A 1 472 ? -14.512 -9.668 -2.365 1.00 97.25 472 TRP A CA 1
ATOM 3717 C C . TRP A 1 472 ? -14.132 -9.140 -3.751 1.00 97.25 472 TRP A C 1
ATOM 3719 O O . TRP A 1 472 ? -14.694 -8.144 -4.220 1.00 97.25 472 TRP A O 1
ATOM 3729 N N . THR A 1 473 ? -13.190 -9.792 -4.439 1.00 95.12 473 THR A N 1
ATOM 3730 C CA . THR A 1 473 ? -12.741 -9.399 -5.784 1.00 95.12 473 THR A CA 1
ATOM 3731 C C . THR A 1 473 ? -13.906 -9.226 -6.751 1.00 95.12 473 THR A C 1
ATOM 3733 O O . THR A 1 473 ? -14.038 -8.167 -7.360 1.00 95.12 473 THR A O 1
ATOM 3736 N N . ASP A 1 474 ? -14.796 -10.212 -6.865 1.00 93.31 474 ASP A N 1
ATOM 3737 C CA . ASP A 1 474 ? -15.907 -10.157 -7.825 1.00 93.31 474 ASP A CA 1
ATOM 3738 C C . ASP A 1 474 ? -16.892 -9.023 -7.519 1.00 93.31 474 ASP A C 1
ATOM 3740 O O . ASP A 1 474 ? -17.371 -8.338 -8.428 1.00 93.31 474 ASP A O 1
ATOM 3744 N N . ALA A 1 475 ? -17.163 -8.793 -6.233 1.00 93.88 475 ALA A N 1
ATOM 3745 C CA . ALA A 1 475 ? -18.077 -7.752 -5.789 1.00 93.88 475 ALA A CA 1
ATOM 3746 C C . ALA A 1 475 ? -17.501 -6.340 -5.975 1.00 93.88 475 ALA A C 1
ATOM 3748 O O . ALA A 1 475 ? -18.268 -5.386 -6.095 1.00 93.88 475 ALA A O 1
ATOM 3749 N N . THR A 1 476 ? -16.175 -6.189 -6.012 1.00 93.44 476 THR A N 1
ATOM 3750 C CA . THR A 1 476 ? -15.491 -4.885 -6.079 1.00 93.44 476 THR A CA 1
ATOM 3751 C C . THR A 1 476 ? -14.932 -4.564 -7.464 1.00 93.44 476 THR A C 1
ATOM 3753 O O . THR A 1 476 ? -14.791 -3.386 -7.801 1.00 93.44 476 THR A O 1
ATOM 3756 N N . LEU A 1 477 ? -14.691 -5.573 -8.310 1.00 91.50 477 LEU A N 1
ATOM 3757 C CA . LEU A 1 477 ? -14.101 -5.449 -9.648 1.00 91.50 477 LEU A CA 1
ATOM 3758 C C . LEU A 1 477 ? -14.757 -4.380 -10.550 1.00 91.50 477 LEU A C 1
ATOM 3760 O O . LEU A 1 477 ? -14.009 -3.685 -11.251 1.00 91.50 477 LEU A O 1
ATOM 3764 N N . PRO A 1 478 ? -16.097 -4.182 -10.561 1.00 91.31 478 PRO A N 1
ATOM 3765 C CA . PRO A 1 478 ? -16.719 -3.137 -11.379 1.00 91.31 478 PRO A CA 1
ATOM 3766 C C . PRO A 1 478 ? -16.252 -1.717 -11.032 1.00 91.31 478 PRO A C 1
ATOM 3768 O O . PRO A 1 478 ? -16.206 -0.861 -11.920 1.00 91.31 478 PRO A O 1
ATOM 3771 N N . SER A 1 479 ? -15.828 -1.485 -9.783 1.00 89.62 479 SER A N 1
ATOM 3772 C CA . SER A 1 479 ? -15.355 -0.184 -9.301 1.00 89.62 479 SER A CA 1
ATOM 3773 C C . SER A 1 479 ? -14.268 0.408 -10.182 1.00 89.62 479 SER A C 1
ATOM 3775 O O . SER A 1 479 ? -14.307 1.596 -10.466 1.00 89.62 479 SER A O 1
ATOM 3777 N N . TRP A 1 480 ? -13.327 -0.400 -10.671 1.00 86.81 480 TRP A N 1
ATOM 3778 C CA . TRP A 1 480 ? -12.230 0.100 -11.501 1.00 86.81 480 TRP A CA 1
ATOM 3779 C C . TRP A 1 480 ? -12.712 0.719 -12.814 1.00 86.81 480 TRP A C 1
ATOM 3781 O O . TRP A 1 480 ? -12.174 1.729 -13.268 1.00 86.81 480 TRP A O 1
ATOM 3791 N N . SER A 1 481 ? -13.730 0.116 -13.433 1.00 84.31 481 SER A N 1
ATOM 3792 C CA . SER A 1 481 ? -14.343 0.659 -14.643 1.00 84.31 481 SER A CA 1
ATOM 3793 C C . SER A 1 481 ? -15.171 1.899 -14.323 1.00 84.31 481 SER A C 1
ATOM 3795 O O . SER A 1 481 ? -15.052 2.902 -15.029 1.00 84.31 481 SER A O 1
ATOM 3797 N N . ASP A 1 482 ? -15.959 1.861 -13.247 1.00 83.56 482 ASP A N 1
ATOM 3798 C CA . ASP A 1 482 ? -16.791 2.995 -12.849 1.00 83.56 482 ASP A CA 1
ATOM 3799 C C . ASP A 1 482 ? -15.969 4.220 -12.432 1.00 83.56 482 ASP A C 1
ATOM 3801 O O . ASP A 1 482 ? -16.316 5.335 -12.817 1.00 83.56 482 ASP A O 1
ATOM 3805 N N . SER A 1 483 ? -14.811 4.030 -11.799 1.00 77.81 483 SER A N 1
ATOM 3806 C CA . SER A 1 483 ? -13.854 5.098 -11.495 1.00 77.81 483 SER A CA 1
ATOM 3807 C C . SER A 1 483 ? -13.401 5.883 -12.728 1.00 77.81 483 SER A C 1
ATOM 3809 O O . SER A 1 483 ? -13.219 7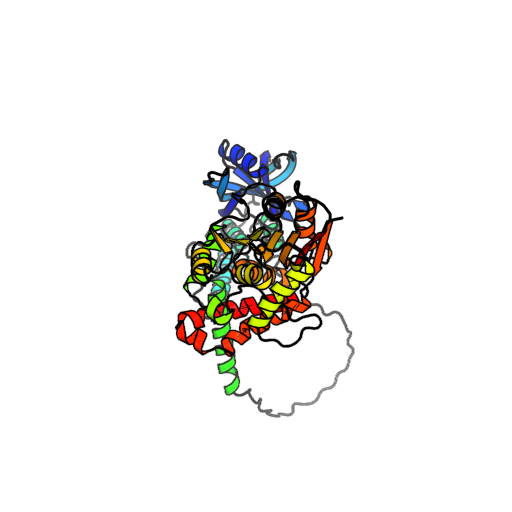.098 -12.648 1.00 77.81 483 SER A O 1
ATOM 3811 N N . ILE A 1 484 ? -13.222 5.209 -13.870 1.00 75.75 484 ILE A N 1
ATOM 3812 C CA . ILE A 1 484 ? -12.867 5.851 -15.146 1.00 75.75 484 ILE A CA 1
ATOM 3813 C C . ILE A 1 484 ? -14.105 6.530 -15.750 1.00 75.75 484 ILE A C 1
ATOM 3815 O O . ILE A 1 484 ? -14.039 7.666 -16.225 1.00 75.75 484 ILE A O 1
ATOM 3819 N N . LEU A 1 485 ? -15.251 5.843 -15.713 1.00 75.06 485 LEU A N 1
ATOM 3820 C CA . LEU A 1 485 ? -16.512 6.332 -16.269 1.00 75.06 485 LEU A CA 1
ATOM 3821 C C . LEU A 1 485 ? -17.041 7.570 -15.538 1.00 75.06 485 LEU A C 1
ATOM 3823 O O . LEU A 1 485 ? -17.667 8.403 -16.187 1.00 75.06 485 LEU A O 1
ATOM 3827 N N . GLU A 1 486 ? -16.768 7.757 -14.245 1.00 74.19 486 GLU A N 1
ATOM 3828 C CA . GLU A 1 486 ? -17.186 8.966 -13.521 1.00 74.19 486 GLU A CA 1
ATOM 3829 C C . GLU A 1 486 ? -16.601 10.244 -14.125 1.00 74.19 486 GLU A C 1
ATOM 3831 O O . GLU A 1 486 ? -17.302 11.254 -14.211 1.00 74.19 486 GLU A O 1
ATOM 3836 N N . GLY A 1 487 ? -15.363 10.203 -14.627 1.00 65.94 487 GLY A N 1
ATOM 3837 C CA . GLY A 1 487 ? -14.779 11.349 -15.324 1.00 65.94 487 GLY A CA 1
ATOM 3838 C C . GLY A 1 487 ? -15.538 11.720 -16.603 1.00 65.94 487 GLY A C 1
ATOM 3839 O O . GLY A 1 487 ? -15.662 12.897 -16.937 1.00 65.94 487 GLY A O 1
ATOM 3840 N N . ILE A 1 488 ? -16.120 10.721 -17.275 1.00 68.81 488 ILE A N 1
ATOM 3841 C CA . ILE A 1 488 ? -16.966 10.897 -18.464 1.00 68.81 488 ILE A CA 1
ATOM 3842 C C . ILE A 1 488 ? -18.387 11.329 -18.072 1.00 68.81 488 ILE A C 1
ATOM 3844 O O . ILE A 1 488 ? -18.973 12.178 -18.739 1.00 68.81 488 ILE A O 1
ATOM 3848 N N . ARG A 1 489 ? -18.951 10.765 -16.996 1.00 73.81 489 ARG A N 1
ATOM 3849 C CA . ARG A 1 489 ? -20.309 11.065 -16.504 1.00 73.81 489 ARG A CA 1
ATOM 3850 C C . ARG A 1 489 ? -20.408 12.452 -15.869 1.00 73.81 489 ARG A C 1
ATOM 3852 O O . ARG A 1 489 ? -21.478 13.057 -15.891 1.00 73.81 489 ARG A O 1
ATOM 3859 N N . ARG A 1 490 ? -19.307 12.972 -15.316 1.00 71.00 490 ARG A N 1
ATOM 3860 C CA . ARG A 1 490 ? -19.242 14.267 -14.618 1.00 71.00 490 ARG A CA 1
ATOM 3861 C C . ARG A 1 490 ? -18.198 15.205 -15.242 1.00 71.00 490 ARG A C 1
ATOM 3863 O O . ARG A 1 490 ? -17.328 15.708 -14.529 1.00 71.00 490 ARG A O 1
ATOM 3870 N N . PRO A 1 491 ? -18.303 15.543 -16.541 1.00 68.38 491 PRO A N 1
ATOM 3871 C CA . PRO A 1 491 ? -17.289 16.354 -17.219 1.00 68.38 491 PRO A CA 1
ATOM 3872 C C . PRO A 1 491 ? -17.176 17.754 -16.599 1.00 68.38 491 PRO A C 1
ATOM 3874 O O . PRO A 1 491 ? -16.088 18.310 -16.488 1.00 68.38 491 PRO A O 1
ATOM 3877 N N . ASN A 1 492 ? -18.289 18.293 -16.092 1.00 67.88 492 ASN A N 1
ATOM 3878 C CA . ASN A 1 492 ? -18.322 19.583 -15.406 1.00 67.88 492 ASN A CA 1
ATOM 3879 C C . ASN A 1 492 ? -17.528 19.595 -14.088 1.00 67.88 492 ASN A C 1
ATOM 3881 O O . ASN A 1 492 ? -17.055 20.659 -13.700 1.00 67.88 492 ASN A O 1
ATOM 3885 N N . ALA A 1 493 ? -17.372 18.456 -13.401 1.00 67.88 493 ALA A N 1
ATOM 3886 C CA . ALA A 1 493 ? -16.551 18.372 -12.191 1.00 67.88 493 ALA A CA 1
ATOM 3887 C C . ALA A 1 493 ? -15.062 18.540 -12.532 1.00 67.88 493 ALA A C 1
ATOM 3889 O O . ALA A 1 493 ? -14.373 19.331 -11.897 1.00 67.88 493 ALA A O 1
ATOM 3890 N N . ILE A 1 494 ? -14.603 17.893 -13.608 1.00 65.69 494 ILE A N 1
ATOM 3891 C CA . ILE A 1 494 ? -13.220 18.004 -14.092 1.00 65.69 494 ILE A CA 1
ATOM 3892 C C . ILE A 1 494 ? -12.953 19.401 -14.670 1.00 65.69 494 ILE A C 1
ATOM 3894 O O . ILE A 1 494 ? -11.940 20.020 -14.354 1.00 65.69 494 ILE A O 1
ATOM 3898 N N . LEU A 1 495 ? -13.869 19.929 -15.489 1.00 66.88 495 LEU A N 1
ATOM 3899 C CA . LEU A 1 495 ? -13.698 21.232 -16.141 1.00 66.88 495 LEU A CA 1
ATOM 3900 C C . LEU A 1 495 ? -13.648 22.396 -15.138 1.00 66.88 495 LEU A C 1
ATOM 3902 O O . LEU A 1 495 ? -12.911 23.354 -15.360 1.00 66.88 495 LEU A O 1
ATOM 3906 N N . ARG A 1 496 ? -14.389 22.312 -14.023 1.00 68.94 496 ARG A N 1
ATOM 3907 C CA . ARG A 1 496 ? -14.381 23.334 -12.958 1.00 68.94 496 ARG A CA 1
ATOM 3908 C C . ARG A 1 496 ? -13.054 23.421 -12.205 1.00 68.94 496 ARG A C 1
ATOM 3910 O O . ARG A 1 496 ? -12.715 24.496 -11.729 1.00 68.94 496 ARG A O 1
ATOM 3917 N N . LEU A 1 497 ? -12.309 22.321 -12.132 1.00 65.19 497 LEU A N 1
ATOM 3918 C CA . LEU A 1 497 ? -10.990 22.253 -11.494 1.00 65.19 497 LEU A CA 1
ATOM 3919 C C . LEU A 1 497 ? -9.856 22.707 -12.435 1.00 65.19 497 LEU A C 1
ATOM 3921 O O . LEU A 1 497 ? -8.691 22.775 -12.044 1.00 65.19 497 LEU A O 1
ATOM 3925 N N . GLY A 1 498 ? -10.195 23.055 -13.680 1.00 69.38 498 GLY A N 1
ATOM 3926 C CA . GLY A 1 498 ? -9.275 23.607 -14.663 1.00 69.38 498 GLY A CA 1
ATOM 3927 C C . GLY A 1 498 ? -8.455 22.558 -15.432 1.00 69.38 498 GLY A C 1
ATOM 3928 O O . GLY A 1 498 ? -8.553 21.351 -15.205 1.00 69.38 498 GLY A O 1
ATOM 3929 N N . PRO A 1 499 ? -7.611 23.005 -16.379 1.00 68.31 499 PRO A N 1
ATOM 3930 C CA . PRO A 1 499 ? -6.892 22.124 -17.305 1.00 68.31 499 PRO A CA 1
ATOM 3931 C C . PRO A 1 499 ? -5.886 21.178 -16.624 1.00 68.31 499 PRO A C 1
ATOM 3933 O O . PRO A 1 499 ? -5.607 20.101 -17.150 1.00 68.31 499 PRO A O 1
ATOM 3936 N N . LYS A 1 500 ? -5.376 21.532 -15.434 1.00 69.31 500 LYS A N 1
ATOM 3937 C CA . LYS A 1 500 ? -4.490 20.667 -14.632 1.00 69.31 500 LYS A CA 1
ATOM 3938 C C . LYS A 1 500 ? -5.202 19.373 -14.204 1.00 69.31 500 LYS A C 1
ATOM 3940 O O . LYS A 1 500 ? -4.611 18.301 -14.309 1.00 69.31 500 LYS A O 1
ATOM 3945 N N . ALA A 1 501 ? -6.474 19.459 -13.808 1.00 65.38 501 ALA A N 1
ATOM 3946 C CA . ALA A 1 501 ? -7.271 18.316 -13.369 1.00 65.38 501 ALA A CA 1
ATOM 3947 C C . ALA A 1 501 ? -7.586 17.333 -14.508 1.00 65.38 501 ALA A C 1
ATOM 3949 O O . ALA A 1 501 ? -7.550 16.119 -14.309 1.00 65.38 501 ALA A O 1
ATOM 3950 N N . VAL A 1 502 ? -7.817 17.841 -15.726 1.00 66.12 502 VAL A N 1
ATOM 3951 C CA . VAL A 1 502 ? -7.980 17.006 -16.932 1.00 66.12 502 VAL A CA 1
ATOM 3952 C C . VAL A 1 502 ? -6.713 16.185 -17.188 1.00 66.12 502 VAL A C 1
ATOM 3954 O O . VAL A 1 502 ? -6.786 14.973 -17.390 1.00 66.12 502 VAL A O 1
ATOM 3957 N N . LEU A 1 503 ? -5.541 16.827 -17.134 1.00 67.88 503 LEU A N 1
ATOM 3958 C CA . LEU A 1 503 ? -4.256 16.155 -17.339 1.00 67.88 503 LEU A CA 1
ATOM 3959 C C . LEU A 1 503 ? -3.976 15.110 -16.245 1.00 67.88 503 LEU A C 1
ATOM 3961 O O . LEU A 1 503 ? -3.454 14.034 -16.530 1.00 67.88 503 LEU A O 1
ATOM 3965 N N . GLN A 1 504 ? -4.348 15.408 -14.999 1.00 67.62 504 GLN A N 1
ATOM 3966 C CA . GLN A 1 504 ? -4.203 14.499 -13.863 1.00 67.62 504 GLN A CA 1
ATOM 3967 C C . GLN A 1 504 ? -5.128 13.280 -13.984 1.00 67.62 504 GLN A C 1
ATOM 3969 O O . GLN A 1 504 ? -4.656 12.159 -13.830 1.00 67.62 504 GLN A O 1
ATOM 3974 N N . GLY A 1 505 ? -6.403 13.460 -14.343 1.00 66.12 505 GLY A N 1
ATOM 3975 C CA . GLY A 1 505 ? -7.335 12.347 -14.569 1.00 66.12 505 GLY A CA 1
ATOM 3976 C C . GLY A 1 505 ? -6.904 11.426 -15.719 1.00 66.12 505 GLY A C 1
ATOM 3977 O O . GLY A 1 505 ? -6.940 10.199 -15.592 1.00 66.12 505 GLY A O 1
ATOM 3978 N N . LEU A 1 506 ? -6.400 12.005 -16.816 1.00 67.50 506 LEU A N 1
ATOM 3979 C CA . LEU A 1 506 ? -5.806 11.235 -17.916 1.00 67.50 506 LEU A CA 1
ATOM 3980 C C . LEU A 1 506 ? -4.572 10.437 -17.467 1.00 67.50 506 LEU A C 1
ATOM 3982 O O . LEU A 1 506 ? -4.367 9.328 -17.954 1.00 67.50 506 LEU A O 1
ATOM 3986 N N . ARG A 1 507 ? -3.786 10.953 -16.512 1.00 70.50 507 ARG A N 1
ATOM 3987 C CA . ARG A 1 507 ? -2.620 10.253 -15.947 1.00 70.50 507 ARG A CA 1
ATOM 3988 C C . ARG A 1 507 ? -2.999 9.035 -15.100 1.00 70.50 507 ARG A C 1
ATOM 3990 O O . ARG A 1 507 ? -2.270 8.052 -15.125 1.00 70.50 507 ARG A O 1
ATOM 3997 N N . GLU A 1 508 ? -4.099 9.081 -14.348 1.00 73.94 508 GLU A N 1
ATOM 3998 C CA . GLU A 1 508 ? -4.508 7.955 -13.485 1.00 73.94 508 GLU A CA 1
ATOM 3999 C C . GLU A 1 508 ? -5.196 6.823 -14.276 1.00 73.94 508 GLU A C 1
ATOM 4001 O O . GLU A 1 508 ? -5.197 5.668 -13.850 1.00 73.94 508 GLU A O 1
ATOM 4006 N N . THR A 1 509 ? -5.758 7.131 -15.453 1.00 76.38 509 THR A N 1
ATOM 4007 C CA . THR A 1 509 ? -6.539 6.178 -16.264 1.00 76.38 509 THR A CA 1
ATOM 4008 C C . THR A 1 509 ? -5.752 4.912 -16.658 1.00 76.38 509 THR A C 1
ATOM 4010 O O . THR A 1 509 ? -6.290 3.818 -16.473 1.00 76.38 509 THR A O 1
ATOM 4013 N N . PRO A 1 510 ? -4.491 4.985 -17.142 1.00 81.19 510 PRO A N 1
ATOM 4014 C CA . PRO A 1 510 ? -3.685 3.792 -17.413 1.00 81.19 510 PRO A CA 1
ATOM 4015 C C . PRO A 1 510 ? -3.496 2.897 -16.183 1.00 81.19 510 PRO A C 1
ATOM 4017 O O . PRO A 1 510 ? -3.658 1.682 -16.285 1.00 81.19 510 PRO A O 1
ATOM 4020 N N . THR A 1 511 ? -3.221 3.484 -15.013 1.00 82.31 511 THR A N 1
ATOM 4021 C CA . THR A 1 511 ? -3.051 2.735 -13.759 1.00 82.31 511 THR A CA 1
ATOM 4022 C C . THR A 1 511 ? -4.351 2.042 -13.345 1.00 82.31 511 THR A C 1
ATOM 4024 O O . THR A 1 511 ? -4.329 0.863 -13.005 1.00 82.31 511 THR A O 1
ATOM 4027 N N . LEU A 1 512 ? -5.503 2.717 -13.459 1.00 83.56 512 LEU A N 1
ATOM 4028 C CA . LEU A 1 512 ? -6.819 2.122 -13.182 1.00 83.56 512 LEU A CA 1
ATOM 4029 C C . LEU A 1 512 ? -7.140 0.948 -14.122 1.00 83.56 512 LEU A C 1
ATOM 4031 O O . LEU A 1 512 ? -7.677 -0.071 -13.686 1.00 83.56 512 LEU A O 1
ATOM 4035 N N . LEU A 1 513 ? -6.781 1.053 -15.406 1.00 84.69 513 LEU A N 1
ATOM 4036 C CA . LEU A 1 513 ? -6.932 -0.044 -16.368 1.00 84.69 513 LEU A CA 1
ATOM 4037 C C . LEU A 1 513 ? -6.025 -1.233 -16.028 1.00 84.69 513 LEU A C 1
ATOM 4039 O O . LEU A 1 513 ? -6.467 -2.380 -16.133 1.00 84.69 513 LEU A O 1
ATOM 4043 N N . LEU A 1 514 ? -4.788 -0.972 -15.595 1.00 88.38 514 LEU A N 1
ATOM 4044 C CA . LEU A 1 514 ? -3.871 -2.013 -15.133 1.00 88.38 514 LEU A CA 1
ATOM 4045 C C . LEU A 1 514 ? -4.370 -2.689 -13.855 1.00 88.38 514 LEU A C 1
ATOM 4047 O O . LEU A 1 514 ? -4.333 -3.915 -13.798 1.00 88.38 514 LEU A O 1
ATOM 4051 N N . MET A 1 515 ? -4.901 -1.939 -12.883 1.00 90.19 515 MET A N 1
ATOM 4052 C CA . MET A 1 515 ? -5.540 -2.517 -11.694 1.00 90.19 515 MET A CA 1
ATOM 4053 C C . MET A 1 515 ? -6.702 -3.417 -12.094 1.00 90.19 515 MET A C 1
ATOM 4055 O O . MET A 1 515 ? -6.730 -4.591 -11.738 1.00 90.19 515 MET A O 1
ATOM 4059 N N . ARG A 1 516 ? -7.618 -2.924 -12.933 1.00 90.25 516 ARG A N 1
ATOM 4060 C CA . ARG A 1 516 ? -8.741 -3.733 -13.419 1.00 90.25 516 ARG A CA 1
ATOM 4061 C C . ARG A 1 516 ? -8.269 -5.025 -14.090 1.00 90.25 516 ARG A C 1
ATOM 4063 O O . ARG A 1 516 ? -8.870 -6.080 -13.899 1.00 90.25 516 ARG A O 1
ATOM 4070 N N . TRP A 1 517 ? -7.237 -4.939 -14.928 1.00 92.00 517 TRP A N 1
ATOM 4071 C CA . TRP A 1 517 ? -6.655 -6.101 -15.595 1.00 92.00 517 TRP A CA 1
ATOM 4072 C C . TRP A 1 517 ? -6.038 -7.076 -14.588 1.00 92.00 517 TRP A C 1
ATOM 4074 O O . TRP A 1 517 ? -6.274 -8.277 -14.693 1.00 92.00 517 TRP A O 1
ATOM 4084 N N . ALA A 1 518 ? -5.312 -6.561 -13.595 1.00 92.88 518 ALA A N 1
ATOM 4085 C CA . ALA A 1 518 ? -4.663 -7.345 -12.555 1.00 92.88 518 ALA A CA 1
ATOM 4086 C C . ALA A 1 518 ? -5.671 -8.123 -11.698 1.00 92.88 518 ALA A C 1
ATOM 4088 O O . ALA A 1 518 ? -5.499 -9.325 -11.508 1.00 92.88 518 ALA A O 1
ATOM 4089 N N . PHE A 1 519 ? -6.753 -7.478 -11.251 1.00 93.75 519 PHE A N 1
ATOM 4090 C CA . PHE A 1 519 ? -7.835 -8.151 -10.522 1.00 93.75 519 PHE A CA 1
ATOM 4091 C C . PHE A 1 519 ? -8.538 -9.192 -11.405 1.00 93.75 519 PHE A C 1
ATOM 4093 O O . PHE A 1 519 ? -8.688 -10.344 -11.015 1.00 93.75 519 PHE A O 1
ATOM 4100 N N . ALA A 1 520 ? -8.878 -8.842 -12.651 1.00 89.81 520 ALA A N 1
ATOM 4101 C CA . ALA A 1 520 ? -9.560 -9.763 -13.568 1.00 89.81 520 ALA A CA 1
ATOM 4102 C C . ALA A 1 520 ? -8.721 -10.995 -13.971 1.00 89.81 520 ALA A C 1
ATOM 4104 O O . ALA A 1 520 ? -9.267 -11.970 -14.482 1.00 89.81 520 ALA A O 1
ATOM 4105 N N . ARG A 1 521 ? -7.395 -10.945 -13.796 1.00 90.75 521 ARG A N 1
ATOM 4106 C CA . ARG A 1 521 ? -6.467 -12.057 -14.062 1.00 90.75 521 ARG A CA 1
ATOM 4107 C C . ARG A 1 521 ? -6.085 -12.835 -12.802 1.00 90.75 521 ARG A C 1
ATOM 4109 O O . ARG A 1 521 ? -5.272 -13.748 -12.903 1.00 90.75 521 ARG A O 1
ATOM 4116 N N . GLY A 1 522 ? -6.630 -12.474 -11.639 1.00 92.38 522 GLY A N 1
ATOM 4117 C CA . GLY A 1 522 ? -6.243 -13.068 -10.361 1.00 92.38 522 GLY A CA 1
ATOM 4118 C C . GLY A 1 522 ? -4.792 -12.764 -9.982 1.00 92.38 522 GLY A C 1
ATOM 4119 O O . GLY A 1 522 ? -4.155 -13.563 -9.309 1.00 92.38 522 GLY A O 1
ATOM 4120 N N . MET A 1 523 ? -4.222 -11.654 -10.464 1.00 94.19 523 MET A N 1
ATOM 4121 C CA . MET A 1 523 ? -2.926 -11.138 -9.998 1.00 94.19 523 MET A CA 1
ATOM 4122 C C . MET A 1 523 ? -3.092 -10.354 -8.692 1.00 94.19 523 MET A C 1
ATOM 4124 O O . MET A 1 523 ? -2.207 -10.371 -7.836 1.00 94.19 523 MET A O 1
ATOM 4128 N N . MET A 1 524 ? -4.230 -9.672 -8.565 1.00 96.06 524 MET A N 1
ATOM 4129 C CA . MET A 1 524 ? -4.672 -8.947 -7.380 1.00 96.06 524 MET A CA 1
ATOM 4130 C C . MET A 1 524 ? -6.022 -9.498 -6.923 1.00 96.06 524 MET A C 1
ATOM 4132 O O . MET A 1 524 ? -6.786 -10.018 -7.735 1.00 96.06 524 MET A O 1
ATOM 4136 N N . GLN A 1 525 ? -6.291 -9.362 -5.634 1.00 96.62 525 GLN A N 1
ATOM 4137 C CA . GLN A 1 525 ? -7.504 -9.771 -4.946 1.00 96.62 525 GLN A CA 1
ATOM 4138 C C . GLN A 1 525 ? -7.951 -8.654 -3.998 1.00 96.62 525 GLN A C 1
ATOM 4140 O O . GLN A 1 525 ? -7.162 -7.764 -3.664 1.00 96.62 525 GLN A O 1
ATOM 4145 N N . PHE A 1 526 ? -9.204 -8.697 -3.559 1.00 97.50 526 PHE A N 1
ATOM 4146 C CA . PHE A 1 526 ? -9.734 -7.778 -2.556 1.00 97.50 526 PHE A CA 1
ATOM 4147 C C . PHE A 1 526 ? -10.055 -8.549 -1.277 1.00 97.50 526 PHE A C 1
ATOM 4149 O O . PHE A 1 526 ? -11.117 -9.160 -1.171 1.00 97.50 526 PHE A O 1
ATOM 4156 N N . GLY A 1 527 ? -9.127 -8.568 -0.325 1.00 98.06 527 GLY A N 1
ATOM 4157 C CA . GLY A 1 527 ? -9.307 -9.308 0.918 1.00 98.06 527 GLY A CA 1
ATOM 4158 C C . GLY A 1 527 ? -10.107 -8.515 1.935 1.00 98.06 527 GLY A C 1
ATOM 4159 O O . GLY A 1 527 ? -9.851 -7.328 2.130 1.00 98.06 527 GLY A O 1
ATOM 4160 N N . VAL A 1 528 ? -11.025 -9.185 2.627 1.00 98.44 528 VAL A N 1
ATOM 4161 C CA . VAL A 1 528 ? -11.610 -8.692 3.878 1.00 98.44 528 VAL A CA 1
ATOM 4162 C C . VAL A 1 528 ? -11.211 -9.599 5.036 1.00 98.44 528 VAL A C 1
ATOM 4164 O O . VAL A 1 528 ? -11.071 -10.810 4.865 1.00 98.44 528 VAL A O 1
ATOM 4167 N N . PHE A 1 529 ? -11.007 -9.015 6.213 1.00 98.50 529 PHE A N 1
ATOM 4168 C CA . PHE A 1 529 ? -10.478 -9.678 7.403 1.00 98.50 529 PHE A CA 1
ATOM 4169 C C . PHE A 1 529 ? -11.282 -9.256 8.625 1.00 98.50 529 PHE A C 1
ATOM 4171 O O . PHE A 1 529 ? -11.582 -8.072 8.796 1.00 98.50 529 PHE A O 1
ATOM 4178 N N . LYS A 1 530 ? -11.592 -10.210 9.501 1.00 97.44 530 LYS A N 1
ATOM 4179 C CA . LYS A 1 530 ? -12.210 -9.929 10.796 1.00 97.44 530 LYS A CA 1
ATOM 4180 C C . LYS A 1 530 ? -11.683 -10.824 11.897 1.00 97.44 530 LYS A C 1
ATOM 4182 O O . LYS A 1 530 ? -11.197 -11.926 11.642 1.00 97.44 530 LYS A O 1
ATOM 4187 N N . THR A 1 531 ? -11.847 -10.357 13.126 1.00 95.38 531 THR A N 1
ATOM 4188 C CA . THR A 1 531 ? -11.774 -11.215 14.307 1.00 95.38 531 THR A CA 1
ATOM 4189 C C . THR A 1 531 ? -13.131 -11.874 14.532 1.00 95.38 531 THR A C 1
ATOM 4191 O O . THR A 1 531 ? -14.165 -11.209 14.508 1.00 95.38 531 THR A O 1
ATOM 4194 N N . ASP A 1 532 ? -13.126 -13.180 14.778 1.00 86.56 532 ASP A N 1
ATOM 4195 C CA . ASP A 1 532 ? -14.275 -13.903 15.313 1.00 86.56 532 ASP A CA 1
ATOM 4196 C C . ASP A 1 532 ? -13.990 -14.299 16.761 1.00 86.56 532 ASP A C 1
ATOM 4198 O O . ASP A 1 532 ? -12.893 -14.758 17.111 1.00 86.56 532 ASP A O 1
ATOM 4202 N N . HIS A 1 533 ? -14.997 -14.120 17.609 1.00 77.81 533 HIS A N 1
ATOM 4203 C CA . HIS A 1 533 ? -14.961 -14.561 18.996 1.00 77.81 533 HIS A CA 1
ATOM 4204 C C . HIS A 1 533 ? -15.557 -15.965 19.103 1.00 77.81 533 HIS A C 1
ATOM 4206 O O . HIS A 1 533 ? -16.548 -16.269 18.438 1.00 77.81 533 HIS A O 1
ATOM 4212 N N . ALA A 1 534 ? -14.910 -16.802 19.916 1.00 48.44 534 ALA A N 1
ATOM 4213 C CA . ALA A 1 534 ? -15.367 -18.148 20.245 1.00 48.44 534 ALA A CA 1
ATOM 4214 C C . ALA A 1 534 ? -16.515 -18.130 21.260 1.00 48.44 534 ALA A C 1
ATOM 4216 O O . ALA A 1 534 ? -16.511 -17.225 22.130 1.00 48.44 534 ALA A O 1
#

Solvent-accessible surface area (backbone atoms only — not comparable to full-atom values): 29616 Å² total; per-residue (Å²): 130,83,83,74,63,68,45,79,38,47,46,48,74,32,75,64,44,69,64,32,54,79,36,78,50,76,46,80,39,68,55,69,39,54,40,55,47,48,54,57,22,66,76,58,87,28,52,33,30,36,23,26,21,40,78,89,77,73,40,68,53,58,52,33,14,31,29,33,63,78,42,79,46,77,46,98,89,65,33,32,46,34,34,26,36,22,61,46,43,29,35,62,74,46,77,76,39,68,76,76,44,36,25,26,36,29,33,68,62,73,66,65,85,75,93,55,62,69,62,46,51,52,48,35,54,50,50,54,48,52,51,50,48,50,42,46,50,48,15,67,75,65,78,40,96,54,73,78,73,95,79,66,60,85,50,50,63,56,34,54,33,52,52,48,65,67,58,82,73,99,38,46,67,62,35,47,56,58,69,67,53,48,49,86,84,60,84,75,72,82,82,77,81,83,88,85,86,87,91,82,81,84,86,84,89,83,89,85,90,85,80,94,76,94,72,93,75,83,79,80,72,81,66,74,83,61,57,57,64,52,53,53,50,51,50,52,51,49,52,50,49,52,56,50,62,76,65,52,36,61,54,81,49,74,63,53,45,24,54,52,50,30,54,45,54,75,64,40,54,55,48,66,64,47,42,62,44,96,62,70,21,38,36,44,87,77,62,50,98,69,56,65,58,56,20,30,54,46,28,53,56,49,51,31,58,77,42,42,60,77,73,51,62,69,61,40,35,32,38,30,46,46,32,54,51,31,35,63,50,50,49,44,16,70,76,54,40,26,31,26,41,29,25,24,69,24,62,56,30,34,53,48,18,54,72,72,48,59,90,91,45,51,65,46,66,42,71,43,48,68,75,61,62,96,61,63,70,46,66,20,48,23,35,38,31,55,64,36,64,30,59,39,79,52,58,50,52,33,34,32,46,58,36,37,31,28,24,93,91,31,35,32,34,39,36,31,60,15,30,51,42,64,90,84,49,71,73,51,78,66,51,47,52,50,50,50,50,60,26,28,62,69,25,26,71,49,57,51,20,57,68,54,50,49,47,29,41,66,72,23,94,50,55,74,73,45,78,48,74,50,75,47,35,72,25,29,52,62,34,42,58,45,65,58,46,37,56,70,75,38,48,69,55,43,59,73,62,34,75,66,41,50,57,50,54,61,56,49,46,63,56,38,52,50,50,42,51,32,43,77,68,58,50,28,41,28,30,36,37,26,47,42,80,127

Radius of gyration: 29.46 Å; Cα contacts (8 Å, |Δi|>4): 890; chains: 1; bounding box: 78×59×96 Å

Secondary structure (DSSP, 8-state):
-----EEEEEEEEEET--PPTT-EEEEEE-SHHHHHHHHHHHTTTSEEEEEEEETTTTEEEEEEEEEEEEEEEE-TTS-EEEEEEEEEEEEEEEEEE-SSSEEEEEEE--PPP-S-HHHHHHHHHHHHHHHHHHHHHHHHHHT---PPPTT--SSHHHHHHHHHHT--SS-HHHHHHHHH---TT-TTSTT--SS-------------------------PPPTTTHHHHHHHHHHHHHHHHHHHHT-----SHHHHHHHHHHHHHT-HHHHHHTT--S----TTTT----HHHHHHHHHHHHHHHHTGGGSPTT-EEEEET-TTSHHHHHHHHHH--EEEEEES-HHHHHHHHHHS-TTS-EEEEE--TTS--S-TT-EEEEEEES-GGG-S-HHHHHHHHHHSEEEEEEEEEEEEEEPPGGG----HHHHHHHHHHHHHTT-S-PPPHHHHHHHHHT-TT--SEEEEEE-HHHHTHHHHHHHHHHHH-HHHHHHT-HHHHHHHHHHHHHHHHHHHHHHTTSEEEEEEEEE--

Mean predicted aligned error: 17.78 Å

Sequence (534 aa):
MVDLSVRELPLFPLPDVVLFPSDVLPLHIFESRYRMMLQSVLETDRRFGVVRWDPNQQTMAAVGCCAEVIQHQSGDDGRSNIVTLGQQRFRVLNVTRETPFRSAMVSWIEDEPVDNTSELESLAATVTQALKDVVELTGKLTDSKSSLPDDLPDLPRELSFWIGAHLGGPVADQQQDLLELTSTRAPGAGVRNVGRDPTSARCPHSFTRHPVRDRSEQWLMPSTTVLIPTAAALLLLGCAYQLWNRRNRAYHSSESVAAAYDAWTDDQLLESLWGEHVHLGHYGTPAKPRDFRQAKADFVHELVRWSGFDQLPPGSRVLDVGCGIGGSARILSRDYGLDVLGISISPAQINRATQLTPDTLSCRFAVMDALN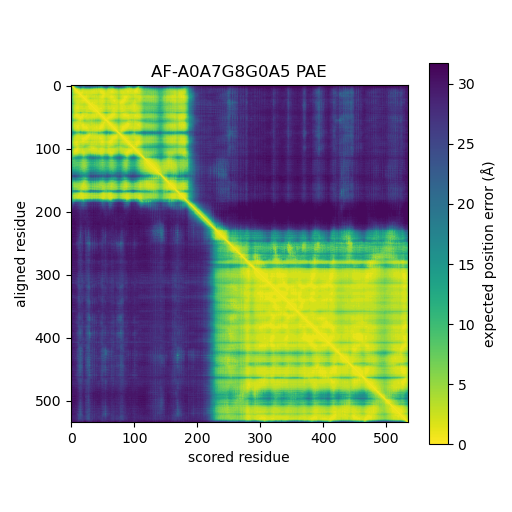LQLEDQTFDAVWSVEAGPHMPDKQRFADELLRVLKPGGRLAVADWNRRDPVDGALDRRERWVMHQLLTQWAHPEFASIRGFRQNLEISPHQRGTISTDDWTDATLPSWSDSILEGIRRPNAILRLGPKAVLQGLRETPTLLLMRWAFARGMMQFGVFKTDHA